Protein AF-A0A371ECJ2-F1 (afdb_monomer)

InterPro domains:
  IPR001810 F-box domain [PF00646] (45-81)
  IPR001810 F-box domain [PS50181] (42-90)
  IPR001810 F-box domain [SM00256] (48-87)
  IPR006566 FBD domain [PF08387] (378-424)
  IPR006566 FBD domain [PF08387] (501-527)
  IPR006566 FBD domain [SM00579] (385-457)
  IPR032675 Leucine-rich repeat domain superfamily [G3DSA:3.80.10.10] (96-378)
  IPR036047 F-box-like domain superfamily [SSF81383] (32-95)
  IPR050232 F-box/LRR-repeat protein 13/AtMIF1-like [PTHR31900] (40-450)
  IPR053781 F-box/LRR-repeat protein 13-like, F-box domain [cd22160] (45-80)
  IPR055411 F-box/LRR-repeat protein 15/At3g58940/PEG3-like, LRR domain [PF24758] (135-268)

pLDDT: mean 71.13, std 23.46, range [22.2, 98.25]

Organism: Mucuna pruriens (NCBI:txid157652)

Sequence (551 aa):
MPSRVFALCSFSSFLFPKSQMAKRYRSKDQEFASTKTESEQVDRISSLPDDIIFHILSFLPTIEAVTTSVLSIRWRLLWTSIFTFDFEDNWPCFPETSFSFVIHNILAQRRTCIKRLRISNYNKFFNLNLINTLISIAVTQNLEEMDLFCYYFLEATLPSTLFTCKTISVMKLSLSLTINLNHISSFHLPSLKVLHLYLLYLVDDESMMRLFSGCPVLEELFYEVVKSNNSTSFKICMPSLKKLHIKCHDKIVQIVTPSIEYLQVQETKVCDSLIGNLPNLVQAHVDIYFDQHEIEYVSKFFNGIRQTKFLWLSNYTTKVLADAGFEFPEFYNLVHLKLCLSTTDSYFLTQLLLAKCPRLEILDIDKVCEESERRWTQPTKPVPSCVISHLIVFKFREYSGSKDELKLIKYILKNAKVLKTVTIQMANWLKPKKASRDMSKLHALLSASKYCHLTNYQILSGLGPLNIQFKSHFTYSSFFTEGVTSLSTYLADDESLMRLEYGGSQHELELTKYIRNNAKVLKTVTIHMAKWLKTIQTVGDNRKDHCVVAI

Foldseek 3Di:
DPDPVVLVVVVVCVLDPDDDDDDDDDDDDDDDDDDDPDPPPPPVVVVDDLVVLLVVLLPDALVVQCSCLVVDVSSNLSSLAHQAHAEAPVDPSPPDDLPLSVVVSSVVSHDAAHQEYHYAAPPPSDDLVSVQVVLVRNLVRLHAEYHYHDEDDQEHEHDLSNQQRARHAYYAYAYLYEYEQVPNPAGAHANHAYYADHNYEYQDPVSVVRSLVNYQQHAEYHEAYDDYPDLDEEERAHQNYAEYADHDANYEYEYHHLNHQYEEYAQYHYDQDPLPANPNHAEYEDHYDDDLVCLVSVQSVQVSNLAYQEYEYAQRRLVRCVVSVHAGAANANHAEYEYEHQALAPCSPFVRPLLRDQQHAEYAYAYDPDDDPHADDDDPDDGRNCLQEHHAEYHAEQDALDPRVVVVVLVSLQRRANHAEYEYEHHQPHDPVRLVVSVVVVCVVVVPRPRYPHNDYYYHYNPDPPPPPVPVDDPPPDDPPPPPVVVVVVVPDPPPPPDDDDDDDPVVVVVVVVCVVCVVVVVVVVVVVVVVVVVVVVVVPDDDDDDDDDD

Secondary structure (DSSP, 8-state):
--SHHHHHHHHHHHS----------------------------TTTTS-HHHHHHHHTTS-HHHHHHGGGT-HHHHHHGGG-SEEEEES--TT-SSS-HHHHHHHHHHH--S--SEEEEEESSS-S-HHHHHHHHHHHHHTT--EEEEEE---SEE---TTGGG-SS--EEEEEESSEE--TT------TT--EEEEEEEEES-HHHHHHHHHT-TT--EEEEEES--S----EEEE-TT--EEEEEETT-EEEEE-TT--EEEEES-EE-TTS-S--TT--EEEEE----GGGHHHHHHHHHHTTT-SEEEE-HHHHHHHHHTT--PPP-TT--EEEEEESS--HHIIIIIIGGG-TT--EEEEEE-----S---PPP-SPPPHHHHHT--EEEEEEE---HHHHHHHHHHHHH-TT--EEEEEEPTTS-HHHHHHHHHHHHHHHHT--SS---EEEEE-S-S-------S-----SSTTTHHHHHHHHTS-TTGGG-------HHHHHHHHHHHHHHHHHHHHHHHHHHHHHHHHHTTSS---------

Nearest PDB structures (foldseek):
  4kxf-assembly8_P  TM=3.318E-01  e=3.690E-04  Mus musculus
  8s8f-assembly1_k  TM=5.242E-01  e=2.196E+00  Saccharomyces cerevisiae S288C
  4aca-assembly4_D  TM=4.920E-01  e=3.682E+00  Methanococcus maripaludis

Mean predicted aligned error: 16.15 Å

Solvent-accessible surface area (backbone atoms only — not comparable to full-atom values): 30550 Å² total; per-residue (Å²): 140,90,63,68,65,55,57,48,55,46,51,61,47,73,80,38,83,83,81,83,84,91,81,89,86,82,86,81,89,78,90,79,93,72,90,77,83,79,76,79,78,74,65,63,75,81,67,52,56,67,73,59,52,50,56,54,42,55,74,37,48,36,67,57,29,53,57,45,28,76,77,35,79,66,42,49,54,53,50,29,60,46,40,49,41,35,46,63,51,79,55,92,84,55,92,86,56,64,60,66,59,56,51,53,53,56,64,71,62,45,78,52,50,37,35,31,43,35,40,38,34,78,67,66,68,65,51,68,67,59,52,38,50,51,50,52,56,25,47,77,41,57,23,30,34,42,38,41,38,38,66,78,52,79,62,52,74,73,56,59,63,66,45,48,30,60,51,27,29,36,44,36,42,36,31,62,26,36,42,61,50,80,88,52,89,68,44,38,21,68,45,22,30,35,42,34,39,34,48,35,25,53,83,53,70,65,52,52,56,45,49,57,70,16,31,72,51,27,30,34,41,38,41,32,34,75,52,58,94,58,79,62,64,50,73,50,75,40,67,51,22,28,34,42,36,42,29,33,45,83,32,39,35,33,61,48,37,62,49,23,30,34,43,34,41,32,54,34,45,66,46,79,90,50,50,73,58,36,81,51,26,39,35,40,38,43,31,44,74,79,58,85,90,40,50,66,55,52,44,49,49,50,55,19,55,29,64,18,33,30,43,34,37,30,40,65,29,46,50,51,41,50,76,65,66,50,78,60,61,66,19,71,50,22,33,33,43,35,39,28,31,49,55,56,45,34,59,47,49,42,68,36,46,40,51,26,23,56,46,24,26,33,45,38,38,39,46,45,96,53,95,61,92,61,64,53,55,83,75,91,64,84,76,30,63,6,46,36,72,36,22,32,36,42,36,38,33,45,46,80,77,47,75,43,59,53,49,51,53,48,51,48,49,63,50,15,46,55,23,30,38,42,38,42,30,35,28,71,84,54,55,68,72,56,46,53,54,47,47,54,53,48,50,54,53,61,73,65,44,86,46,26,67,62,77,46,75,47,77,42,61,47,80,54,81,86,73,72,67,73,68,90,73,73,85,85,78,91,64,71,85,69,47,58,74,47,50,67,64,61,72,73,54,95,76,64,86,82,70,82,90,75,94,72,60,78,66,58,56,48,49,52,48,50,48,66,73,37,44,67,56,53,52,47,49,53,50,46,51,52,47,49,56,46,47,62,56,53,63,72,73,61,75,96,76,87,82,89,79,81,136

Radius of gyration: 29.63 Å; Cα contacts (8 Å, |Δi|>4): 904; chains: 1; bounding box: 80×66×74 Å

Structure (mmCIF, N/CA/C/O backbone):
data_AF-A0A371ECJ2-F1
#
_entry.id   AF-A0A371ECJ2-F1
#
loop_
_atom_site.group_PDB
_atom_site.id
_atom_site.type_symbol
_atom_site.label_atom_id
_atom_site.label_alt_id
_atom_site.label_comp_id
_atom_site.label_asym_id
_atom_site.label_entity_id
_atom_site.label_seq_id
_atom_site.pdbx_PDB_ins_code
_atom_site.Cartn_x
_atom_site.Cartn_y
_atom_site.Cartn_z
_atom_site.occupancy
_atom_site.B_iso_or_equiv
_atom_site.auth_seq_id
_atom_site.auth_comp_id
_atom_site.auth_asym_id
_atom_site.auth_atom_id
_atom_site.pdbx_PDB_model_num
ATOM 1 N N . MET A 1 1 ? -28.744 39.584 5.437 1.00 26.45 1 MET A N 1
ATOM 2 C CA . MET A 1 1 ? -28.563 38.323 6.198 1.00 26.45 1 MET A CA 1
ATOM 3 C C . MET A 1 1 ? -29.312 38.385 7.526 1.00 26.45 1 MET A C 1
ATOM 5 O O . MET A 1 1 ? -28.981 39.236 8.340 1.00 26.45 1 MET A O 1
ATOM 9 N N . PRO A 1 2 ? -30.326 37.525 7.719 1.00 25.27 2 PRO A N 1
ATOM 10 C CA . PRO A 1 2 ? -30.375 36.661 8.907 1.00 25.27 2 PRO A CA 1
ATOM 11 C C . PRO A 1 2 ? -30.926 35.261 8.549 1.00 25.27 2 PRO A C 1
ATOM 13 O O . PRO A 1 2 ? -32.122 35.108 8.346 1.00 25.27 2 PRO A O 1
ATOM 16 N N . SER A 1 3 ? -30.084 34.223 8.448 1.00 31.98 3 SER A N 1
ATOM 17 C CA . SER A 1 3 ? -30.595 32.839 8.272 1.00 31.98 3 SER A CA 1
ATOM 18 C C . SER A 1 3 ? -29.645 31.702 8.672 1.00 31.98 3 SER A C 1
ATOM 20 O O . SER A 1 3 ? -30.121 30.613 8.965 1.00 31.98 3 SER A O 1
ATOM 22 N N . ARG A 1 4 ? -28.327 31.921 8.805 1.00 32.38 4 ARG A N 1
ATOM 23 C CA . ARG A 1 4 ? -27.417 30.905 9.390 1.00 32.38 4 ARG A CA 1
ATOM 24 C C . ARG A 1 4 ? -27.298 31.000 10.911 1.00 32.38 4 ARG A C 1
ATOM 26 O O . ARG A 1 4 ? -27.260 29.980 11.585 1.00 32.38 4 ARG A O 1
ATOM 33 N N . VAL A 1 5 ? -27.357 32.214 11.458 1.00 30.80 5 VAL A N 1
ATOM 34 C CA . VAL A 1 5 ? -27.398 32.447 12.912 1.00 30.80 5 VAL A CA 1
ATOM 35 C C . VAL A 1 5 ? -28.689 31.896 13.529 1.00 30.80 5 VAL A C 1
ATOM 37 O O . VAL A 1 5 ? -28.653 31.371 14.630 1.00 30.80 5 VAL A O 1
ATOM 40 N N . PHE A 1 6 ? -29.816 31.916 12.806 1.00 30.81 6 PHE A N 1
ATOM 41 C CA . PHE A 1 6 ? -31.084 31.377 13.313 1.00 30.81 6 PHE A CA 1
ATOM 42 C C . PHE A 1 6 ? -31.065 29.855 13.471 1.00 30.81 6 PHE A C 1
ATOM 44 O O . PHE A 1 6 ? -31.451 29.383 14.533 1.00 30.81 6 PHE A O 1
ATOM 51 N N . ALA A 1 7 ? -30.545 29.109 12.485 1.00 35.12 7 ALA A N 1
ATOM 52 C CA . ALA A 1 7 ? -30.363 27.658 12.594 1.00 35.12 7 ALA A CA 1
ATOM 53 C C . ALA A 1 7 ? -29.443 27.286 13.778 1.00 35.12 7 ALA A C 1
ATOM 55 O O . ALA A 1 7 ? -29.722 26.332 14.505 1.00 35.12 7 ALA A O 1
ATOM 56 N N . LEU A 1 8 ? -28.406 28.097 14.023 1.00 35.75 8 LEU A N 1
ATOM 57 C CA . LEU A 1 8 ? -27.457 27.961 15.136 1.00 35.75 8 LEU A CA 1
ATOM 58 C C . LEU A 1 8 ? -28.064 28.331 16.503 1.00 35.75 8 LEU A C 1
ATOM 60 O O . LEU A 1 8 ? -27.818 27.629 17.479 1.00 35.75 8 LEU A O 1
ATOM 64 N N . CYS A 1 9 ? -28.901 29.371 16.584 1.00 32.25 9 CYS A N 1
ATOM 65 C CA . CYS A 1 9 ? -29.654 29.724 17.794 1.00 32.25 9 CYS A CA 1
ATOM 66 C C . CYS A 1 9 ? -30.754 28.705 18.116 1.00 32.25 9 CYS A C 1
ATOM 68 O O . CYS A 1 9 ? -31.082 28.507 19.285 1.00 32.25 9 CYS A O 1
ATOM 70 N N . SER A 1 10 ? -31.323 28.040 17.105 1.00 37.38 10 SER A N 1
ATOM 71 C CA . SER A 1 10 ? -32.161 26.861 17.322 1.00 37.38 10 SER A CA 1
ATOM 72 C C . SER A 1 10 ? -31.328 25.664 17.780 1.00 37.38 10 SER A C 1
ATOM 74 O O . SER A 1 10 ? -31.724 24.979 18.711 1.00 37.38 10 SER A O 1
ATOM 76 N N . PHE A 1 11 ? -30.134 25.438 17.231 1.00 39.16 11 PHE A N 1
ATOM 77 C CA . PHE A 1 11 ? -29.265 24.337 17.660 1.00 39.16 11 PHE A CA 1
ATOM 78 C C . PHE A 1 11 ? -28.818 24.482 19.127 1.00 39.16 11 PHE A C 1
ATOM 80 O O . PHE A 1 11 ? -28.891 23.526 19.902 1.00 39.16 11 PHE A O 1
ATOM 87 N N . SER A 1 12 ? -28.464 25.703 19.546 1.00 36.28 12 SER A N 1
ATOM 88 C CA . SER A 1 12 ? -28.144 26.034 20.940 1.00 36.28 12 SER A CA 1
ATOM 89 C C . SER A 1 12 ? -29.361 26.154 21.861 1.00 36.28 12 SER A C 1
ATOM 91 O O . SER A 1 12 ? -29.184 26.200 23.069 1.00 36.28 12 SER A O 1
ATOM 93 N N . SER A 1 13 ? -30.595 26.173 21.351 1.00 39.56 13 SER A N 1
ATOM 94 C CA . SER A 1 13 ? -31.807 26.083 22.182 1.00 39.56 13 SER A CA 1
ATOM 95 C C . SER A 1 13 ? -32.395 24.668 22.237 1.00 39.56 13 SER A C 1
ATOM 97 O O . SER A 1 13 ? -33.046 24.316 23.217 1.00 39.56 13 SER A O 1
ATOM 99 N N . PHE A 1 14 ? -32.117 23.824 21.238 1.00 41.75 14 PHE A N 1
ATOM 100 C CA . PHE A 1 14 ? -32.561 22.427 21.180 1.00 41.75 14 PHE A CA 1
ATOM 101 C C . PHE A 1 14 ? -31.650 21.467 21.958 1.00 41.75 14 PHE A C 1
ATOM 103 O O . PHE A 1 14 ? -32.151 20.498 22.527 1.00 41.75 14 PHE A O 1
ATOM 110 N N . LEU A 1 15 ? -30.343 21.742 22.043 1.00 34.72 15 LEU A N 1
ATOM 111 C CA . LEU A 1 15 ? -29.417 21.012 22.925 1.00 34.72 15 LEU A CA 1
ATOM 112 C C . LEU A 1 15 ? -29.433 21.525 24.379 1.00 34.72 15 LEU A C 1
ATOM 114 O O . LEU A 1 15 ? -28.901 20.854 25.260 1.00 34.72 15 LEU A O 1
ATOM 118 N N . PHE A 1 16 ? -30.035 22.691 24.645 1.00 43.09 16 PHE A N 1
ATOM 119 C CA . PHE A 1 16 ? -29.951 23.374 25.939 1.00 43.09 16 PHE A CA 1
ATOM 120 C C . PHE A 1 16 ? -31.335 23.879 26.399 1.00 43.09 16 PHE A C 1
ATOM 122 O O . PHE A 1 16 ? -31.785 24.944 25.963 1.00 43.09 16 PHE A O 1
ATOM 129 N N . PRO A 1 17 ? -32.023 23.185 27.326 1.00 30.48 17 PRO A N 1
ATOM 130 C CA . PRO A 1 17 ? -33.192 23.746 27.992 1.00 30.48 17 PRO A CA 1
ATOM 131 C C . PRO A 1 17 ? -32.737 24.883 28.919 1.00 30.48 17 PRO A C 1
ATOM 133 O O . PRO A 1 17 ? -32.027 24.648 29.896 1.00 30.48 17 PRO A O 1
ATOM 136 N N . LYS A 1 18 ? -33.138 26.130 28.642 1.00 31.64 18 LYS A N 1
ATOM 137 C CA . LYS A 1 18 ? -32.904 27.251 29.566 1.00 31.64 18 LYS A CA 1
ATOM 138 C C . LYS A 1 18 ? -33.755 27.071 30.826 1.00 31.64 18 LYS A C 1
ATOM 140 O O . LYS A 1 18 ? -34.947 27.372 30.820 1.00 31.64 18 LYS A O 1
ATOM 145 N N . SER A 1 19 ? -33.147 26.634 31.926 1.00 31.23 19 SER A N 1
ATOM 146 C CA . SER A 1 19 ? -33.721 26.821 33.257 1.00 31.23 19 SER A CA 1
ATOM 147 C C . SER A 1 19 ? -33.559 28.287 33.679 1.00 31.23 19 SER A C 1
ATOM 149 O O . SER A 1 19 ? -32.439 28.764 33.824 1.00 31.23 19 SER A O 1
ATOM 151 N N . GLN A 1 20 ? -34.696 28.950 33.911 1.00 30.36 20 GLN A N 1
ATOM 152 C CA . GLN A 1 20 ? -34.876 30.270 34.538 1.00 30.36 20 GLN A CA 1
ATOM 153 C C . GLN A 1 20 ? -34.431 31.513 33.741 1.00 30.36 20 GLN A C 1
ATOM 155 O O . GLN A 1 20 ? -33.288 31.941 33.790 1.00 30.36 20 GLN A O 1
ATOM 160 N N . MET A 1 21 ? -35.398 32.192 33.113 1.00 24.97 21 MET A N 1
ATOM 161 C CA . MET A 1 21 ? -35.829 33.537 33.538 1.00 24.97 21 MET A CA 1
ATOM 162 C C . MET A 1 21 ? -37.038 33.996 32.713 1.00 24.97 21 MET A C 1
ATOM 164 O O . MET A 1 21 ? -37.039 33.986 31.485 1.00 24.97 21 MET A O 1
ATOM 168 N N . ALA A 1 22 ? -38.087 34.401 33.423 1.00 27.06 22 ALA A N 1
ATOM 169 C CA . ALA A 1 22 ? -39.300 34.983 32.876 1.00 27.06 22 ALA A CA 1
ATOM 170 C C . ALA A 1 22 ? -39.121 36.482 32.579 1.00 27.06 22 ALA A C 1
ATOM 172 O O . ALA A 1 22 ? -38.602 37.198 33.430 1.00 27.06 22 ALA A O 1
ATOM 173 N N . LYS A 1 23 ? -39.673 36.957 31.449 1.00 26.39 23 LYS A N 1
ATOM 174 C CA . LYS A 1 23 ? -40.662 38.062 31.328 1.00 26.39 23 LYS A CA 1
ATOM 175 C C . LYS A 1 23 ? -40.555 38.828 29.996 1.00 26.39 23 LYS A C 1
ATOM 177 O O . LYS A 1 23 ? -39.528 39.410 29.691 1.00 26.39 23 LYS A O 1
ATOM 182 N N . ARG A 1 24 ? -41.733 38.947 29.358 1.00 25.12 24 ARG A N 1
ATOM 183 C CA . ARG A 1 24 ? -42.266 40.060 28.537 1.00 25.12 24 ARG A CA 1
ATOM 184 C C . ARG A 1 24 ? -41.517 40.452 27.251 1.00 25.12 24 ARG A C 1
ATOM 186 O O . ARG A 1 24 ? -40.483 41.092 27.322 1.00 25.12 24 ARG A O 1
ATOM 193 N N . TYR A 1 25 ? -42.198 40.336 26.106 1.00 25.00 25 TYR A N 1
ATOM 194 C CA . TYR A 1 25 ? -42.864 41.497 25.489 1.00 25.00 25 TYR A CA 1
ATOM 195 C C . TYR A 1 25 ? -43.962 41.075 24.494 1.00 25.00 25 TYR A C 1
ATOM 197 O O . TYR A 1 25 ? -43.918 39.995 23.915 1.00 25.00 25 TYR A O 1
ATOM 205 N N . ARG A 1 26 ? -44.992 41.924 24.419 1.00 25.14 26 ARG A N 1
ATOM 206 C CA . ARG A 1 26 ? -46.300 41.761 23.763 1.00 25.14 26 ARG A CA 1
ATOM 207 C C . ARG A 1 26 ? -46.254 41.854 22.232 1.00 25.14 26 ARG A C 1
ATOM 209 O O . ARG A 1 26 ? -45.381 42.500 21.667 1.00 25.14 26 ARG A O 1
ATOM 216 N N . SER A 1 27 ? -47.308 41.279 21.649 1.00 29.28 27 SER A N 1
ATOM 217 C CA . SER A 1 27 ? -47.815 41.349 20.274 1.00 29.28 27 SER A CA 1
ATOM 218 C C . SER A 1 27 ? -47.595 42.656 19.509 1.00 29.28 27 SER A C 1
ATOM 220 O O . SER A 1 27 ? -47.798 43.739 20.062 1.00 29.28 27 SER A O 1
ATOM 222 N N . LYS A 1 28 ? -47.433 42.520 18.190 1.00 25.95 28 LYS A N 1
ATOM 223 C CA . LYS A 1 28 ? -48.189 43.298 17.200 1.00 25.95 28 LYS A CA 1
ATOM 224 C C . LYS A 1 28 ? -48.333 42.474 15.920 1.00 25.95 28 LYS A C 1
ATOM 226 O O . LYS A 1 28 ? -47.367 42.305 15.183 1.00 25.95 28 LYS A O 1
ATOM 231 N N . ASP A 1 29 ? -49.543 41.973 15.703 1.00 29.44 29 ASP A N 1
ATOM 232 C CA . ASP A 1 29 ? -50.035 41.587 14.387 1.00 29.44 29 ASP A CA 1
ATOM 233 C C . ASP A 1 29 ? -50.223 42.844 13.535 1.00 29.44 29 ASP A C 1
ATOM 235 O O . ASP A 1 29 ? -50.730 43.859 14.023 1.00 29.44 29 ASP A O 1
ATOM 239 N N . GLN A 1 30 ? -49.850 42.763 12.260 1.00 28.77 30 GLN A N 1
ATOM 240 C CA . GLN A 1 30 ? -50.521 43.510 11.203 1.00 28.77 30 GLN A CA 1
ATOM 241 C C . GLN A 1 30 ? -50.396 42.757 9.876 1.00 28.77 30 GLN A C 1
ATOM 243 O O . GLN A 1 30 ? -49.307 42.379 9.444 1.00 28.77 30 GLN A O 1
ATOM 248 N N . GLU A 1 31 ? -51.567 42.510 9.296 1.00 32.69 31 GLU A N 1
ATOM 249 C CA . GLU A 1 31 ? -51.850 41.800 8.055 1.00 32.69 31 GLU A CA 1
ATOM 250 C C . GLU A 1 31 ? -51.124 42.388 6.842 1.00 32.69 31 GLU A C 1
ATOM 252 O O . GLU A 1 31 ? -51.122 43.598 6.638 1.00 32.69 31 GLU A O 1
ATOM 257 N N . PHE A 1 32 ? -50.642 41.510 5.961 1.00 29.25 32 PHE A N 1
ATOM 258 C CA . PHE A 1 32 ? -50.644 41.762 4.521 1.00 29.25 32 PHE A CA 1
ATOM 259 C C . PHE A 1 32 ? -50.951 40.451 3.794 1.00 29.25 32 PHE A C 1
ATOM 261 O O . PHE A 1 32 ? -50.106 39.565 3.660 1.00 29.25 32 PHE A O 1
ATOM 268 N N . ALA A 1 33 ? -52.197 40.330 3.340 1.00 37.94 33 ALA A N 1
ATOM 269 C CA . ALA A 1 33 ? -52.610 39.311 2.395 1.00 37.94 33 ALA A CA 1
ATOM 270 C C . ALA A 1 33 ? -51.937 39.580 1.040 1.00 37.94 33 ALA A C 1
ATOM 272 O O . ALA A 1 33 ? -52.127 40.633 0.435 1.00 37.94 33 ALA A O 1
ATOM 273 N N . SER A 1 34 ? -51.165 38.614 0.546 1.00 32.09 34 SER A N 1
ATOM 274 C CA . SER A 1 34 ? -50.873 38.500 -0.881 1.00 32.09 34 SER A CA 1
ATOM 275 C C . SER A 1 34 ? -50.930 37.027 -1.275 1.00 32.09 34 SER A C 1
ATOM 277 O O . SER A 1 34 ? -50.297 36.158 -0.679 1.00 32.09 34 SER A O 1
ATOM 279 N N . THR A 1 35 ? -51.800 36.767 -2.240 1.00 36.28 35 THR A N 1
ATOM 280 C CA . THR A 1 35 ? -52.134 35.490 -2.867 1.00 36.28 35 THR A CA 1
ATOM 281 C C . THR A 1 35 ? -50.889 34.698 -3.274 1.00 36.28 35 THR A C 1
ATOM 283 O O . THR A 1 35 ? -50.184 35.081 -4.208 1.00 36.28 35 THR A O 1
ATOM 286 N N . LYS A 1 36 ? -50.639 33.571 -2.596 1.00 36.44 36 LYS A N 1
ATOM 287 C CA . LYS A 1 36 ? -49.708 32.527 -3.042 1.00 36.44 36 LYS A CA 1
ATOM 288 C C . LYS A 1 36 ? -50.440 31.585 -3.994 1.00 36.44 36 LYS A C 1
ATOM 290 O O . LYS A 1 36 ? -51.348 30.874 -3.584 1.00 36.44 36 LYS A O 1
ATOM 295 N N . THR A 1 37 ? -50.010 31.544 -5.246 1.00 36.78 37 THR A N 1
ATOM 296 C CA . THR A 1 37 ? -50.157 30.360 -6.092 1.00 36.78 37 THR A CA 1
ATOM 297 C C . THR A 1 37 ? -49.202 29.289 -5.559 1.00 36.78 37 THR A C 1
ATOM 299 O O . THR A 1 37 ? -47.983 29.414 -5.671 1.00 36.78 37 THR A O 1
ATOM 302 N N . GLU A 1 38 ? -49.752 28.269 -4.903 1.00 41.00 38 GLU A N 1
ATOM 303 C CA . GLU A 1 38 ? -49.016 27.093 -4.437 1.00 41.00 38 GLU A CA 1
ATOM 304 C C . GLU A 1 38 ? -48.618 26.221 -5.632 1.00 41.00 38 GLU A C 1
ATOM 306 O O . GLU A 1 38 ? -49.409 25.445 -6.158 1.00 41.00 38 GLU A O 1
ATOM 311 N N . SER A 1 39 ? -47.360 26.317 -6.059 1.00 42.91 39 SER A N 1
ATOM 312 C CA . SER A 1 39 ? -46.668 25.124 -6.536 1.00 42.91 39 SER A CA 1
ATOM 313 C C . SER A 1 39 ? -46.196 24.386 -5.286 1.00 42.91 39 SER A C 1
ATOM 315 O O . SER A 1 39 ? -45.200 24.796 -4.681 1.00 42.91 39 SER A O 1
ATOM 317 N N . GLU A 1 40 ? -46.925 23.361 -4.849 1.00 49.50 40 GLU A N 1
ATOM 318 C CA . GLU A 1 40 ? -46.471 22.470 -3.780 1.00 49.50 40 GLU A CA 1
ATOM 319 C C . GLU A 1 40 ? -45.100 21.895 -4.174 1.00 49.50 40 GLU A C 1
ATOM 321 O O . GLU A 1 40 ? -44.984 20.998 -5.010 1.00 49.50 40 GLU A O 1
ATOM 326 N N . GLN A 1 41 ? -44.022 22.444 -3.607 1.00 56.53 41 GLN A N 1
ATOM 327 C CA . GLN A 1 41 ? -42.731 21.770 -3.604 1.00 56.53 41 GLN A CA 1
ATOM 328 C C . GLN A 1 41 ? -42.910 20.522 -2.745 1.00 56.53 41 GLN A C 1
ATOM 330 O O . GLN A 1 41 ? -42.857 20.593 -1.521 1.00 56.53 41 GLN A O 1
ATOM 335 N N . VAL A 1 42 ? -43.180 19.392 -3.397 1.00 57.41 42 VAL A N 1
ATOM 336 C CA . VAL A 1 42 ? -43.310 18.095 -2.734 1.00 57.41 42 VAL A CA 1
ATOM 337 C C . VAL A 1 42 ? -42.028 17.836 -1.944 1.00 57.41 42 VAL A C 1
ATOM 339 O O . VAL A 1 42 ? -40.947 17.706 -2.525 1.00 57.41 42 VAL A O 1
ATOM 342 N N . ASP A 1 43 ? -42.143 17.767 -0.618 1.00 66.50 43 ASP A N 1
ATOM 343 C CA . ASP A 1 43 ? -41.034 17.426 0.268 1.00 66.50 43 ASP A CA 1
ATOM 344 C C . ASP A 1 43 ? -40.722 15.930 0.150 1.00 66.50 43 ASP A C 1
ATOM 346 O O . ASP A 1 43 ? -41.212 15.073 0.891 1.00 66.50 43 ASP A O 1
ATOM 350 N N . ARG A 1 44 ? -39.891 15.611 -0.842 1.00 72.81 44 ARG A N 1
ATOM 351 C CA . ARG A 1 44 ? -39.479 14.238 -1.134 1.00 72.81 44 ARG A CA 1
ATOM 352 C C . ARG A 1 44 ? -38.561 13.670 -0.051 1.00 72.81 44 ARG A C 1
ATOM 354 O O . ARG A 1 44 ? -38.530 12.454 0.109 1.00 72.81 44 ARG A O 1
ATOM 361 N N . ILE A 1 45 ? -37.847 14.512 0.700 1.00 68.06 45 ILE A N 1
ATOM 362 C CA . ILE A 1 45 ? -36.889 14.074 1.726 1.00 68.06 45 ILE A CA 1
ATOM 363 C C . ILE A 1 45 ? -37.637 13.590 2.971 1.00 68.06 45 ILE A C 1
ATOM 365 O O . ILE A 1 45 ? -37.331 12.515 3.488 1.00 68.06 45 ILE A O 1
ATOM 369 N N . SER A 1 46 ? -38.674 14.309 3.404 1.00 68.94 46 SER A N 1
ATOM 370 C CA . SER A 1 46 ? -39.526 13.864 4.517 1.00 68.94 46 SER A CA 1
ATOM 371 C C . SER A 1 46 ? -40.364 12.626 4.184 1.00 68.94 46 SER A C 1
ATOM 373 O O . SER A 1 46 ? -40.781 11.916 5.099 1.00 68.94 46 SER A O 1
ATOM 375 N N . SER A 1 47 ? -40.581 12.336 2.895 1.00 73.56 47 SER A N 1
ATOM 376 C CA . SER A 1 47 ? -41.315 11.148 2.430 1.00 73.56 47 SER A CA 1
ATOM 377 C C . SER A 1 47 ? -40.495 9.848 2.420 1.00 73.56 47 SER A C 1
ATOM 379 O O . SER A 1 47 ? -41.061 8.773 2.230 1.00 73.56 47 SER A O 1
ATOM 381 N N . LEU A 1 48 ? -39.174 9.916 2.629 1.00 79.38 48 LEU A N 1
ATOM 382 C CA . LEU A 1 48 ? -38.310 8.731 2.619 1.00 79.38 48 LEU A CA 1
ATOM 383 C C . LEU A 1 48 ? -38.625 7.786 3.795 1.00 79.38 48 LEU A C 1
ATOM 385 O O . LEU A 1 48 ? -38.980 8.269 4.873 1.00 79.38 48 LEU A O 1
ATOM 389 N N . PRO A 1 49 ? -38.470 6.457 3.640 1.00 84.06 49 PRO A N 1
ATOM 390 C CA . PRO A 1 49 ? -38.519 5.506 4.754 1.00 84.06 49 PRO A CA 1
ATOM 391 C C . PRO A 1 49 ? -37.392 5.737 5.770 1.00 84.06 49 PRO A C 1
ATOM 393 O O . PRO A 1 49 ? -36.315 6.208 5.402 1.00 84.06 49 PRO A O 1
ATOM 396 N N . ASP A 1 50 ? -37.621 5.365 7.035 1.00 82.81 50 ASP A N 1
ATOM 397 C CA . ASP A 1 50 ? -36.634 5.543 8.115 1.00 82.81 50 ASP A CA 1
ATOM 398 C C . ASP A 1 50 ? -35.304 4.848 7.795 1.00 82.81 50 ASP A C 1
ATOM 400 O O . ASP A 1 50 ? -34.253 5.452 7.978 1.00 82.81 50 ASP A O 1
ATOM 404 N N . ASP A 1 51 ? -35.341 3.644 7.219 1.00 80.31 51 ASP A N 1
ATOM 405 C CA . ASP A 1 51 ? -34.145 2.876 6.834 1.00 80.31 51 ASP A CA 1
ATOM 406 C C . ASP A 1 51 ? -33.236 3.631 5.857 1.00 80.31 51 ASP A C 1
ATOM 408 O O . ASP A 1 51 ? -32.009 3.605 5.977 1.00 80.31 51 ASP A O 1
ATOM 412 N N . ILE A 1 52 ? -33.833 4.360 4.911 1.00 79.00 52 ILE A N 1
ATOM 413 C CA . ILE A 1 52 ? -33.086 5.170 3.944 1.00 79.00 52 ILE A CA 1
ATOM 414 C C . ILE A 1 52 ? -32.499 6.400 4.630 1.00 79.00 52 ILE A C 1
ATOM 416 O O . ILE A 1 52 ? -31.349 6.754 4.379 1.00 79.00 52 ILE A O 1
ATOM 420 N N . ILE A 1 53 ? -33.256 7.031 5.529 1.00 77.44 53 ILE A N 1
ATOM 421 C CA . ILE A 1 53 ? -32.765 8.170 6.306 1.00 77.44 53 ILE A CA 1
ATOM 422 C C . ILE A 1 53 ? -31.608 7.732 7.215 1.00 77.44 53 ILE A C 1
ATOM 424 O O . ILE A 1 53 ? -30.587 8.412 7.244 1.00 77.44 53 ILE A O 1
ATOM 428 N N . PHE A 1 54 ? -31.698 6.579 7.885 1.00 79.12 54 PHE A N 1
ATOM 429 C CA . PHE A 1 54 ? -30.595 6.017 8.673 1.00 79.12 54 PHE A CA 1
ATOM 430 C C . PHE A 1 54 ? -29.353 5.785 7.824 1.00 79.12 54 PHE A C 1
ATOM 432 O O . PHE A 1 54 ? -28.252 6.149 8.237 1.00 79.12 54 PHE A O 1
ATOM 439 N N . HIS A 1 55 ? -29.527 5.216 6.630 1.00 76.31 55 HIS A N 1
ATOM 440 C CA . HIS A 1 55 ? -28.423 4.996 5.710 1.00 76.31 55 HIS A CA 1
ATOM 441 C C . HIS A 1 55 ? -27.762 6.320 5.310 1.00 76.31 55 HIS A C 1
ATOM 443 O O . HIS A 1 55 ? -26.545 6.437 5.416 1.00 76.31 55 HIS A O 1
ATOM 449 N N . ILE A 1 56 ? -28.546 7.345 4.959 1.00 80.06 56 ILE A N 1
ATOM 450 C CA . ILE A 1 56 ? -28.034 8.687 4.644 1.00 80.06 56 ILE A CA 1
ATOM 451 C C . ILE A 1 56 ? -27.273 9.274 5.839 1.00 80.06 56 ILE A C 1
ATOM 453 O O . ILE A 1 56 ? -26.120 9.673 5.689 1.00 80.06 56 ILE A O 1
ATOM 457 N N . LEU A 1 57 ? -27.883 9.285 7.029 1.00 80.88 57 LEU A N 1
ATOM 458 C CA . LEU A 1 57 ? -27.272 9.827 8.246 1.00 80.88 57 LEU A CA 1
ATOM 459 C C . LEU A 1 57 ? -25.980 9.089 8.625 1.00 80.88 57 LEU A C 1
ATOM 461 O O . LEU A 1 57 ? -25.076 9.711 9.172 1.00 80.88 57 LEU A O 1
ATOM 465 N N . SER A 1 58 ? -25.861 7.796 8.306 1.00 76.12 58 SER A N 1
ATOM 466 C CA . SER A 1 58 ? -24.661 6.996 8.592 1.00 76.12 58 SER A CA 1
ATOM 467 C C . SER A 1 58 ? -23.423 7.396 7.780 1.00 76.12 58 SER A C 1
ATOM 469 O O . SER A 1 58 ? -22.313 7.011 8.151 1.00 76.12 58 SER A O 1
ATOM 471 N N . PHE A 1 59 ? -23.603 8.162 6.698 1.00 78.56 59 PHE A N 1
ATOM 472 C CA . PHE A 1 59 ? -22.511 8.727 5.901 1.00 78.56 59 PHE A CA 1
ATOM 473 C C . PHE A 1 59 ? -22.143 10.156 6.297 1.00 78.56 59 PHE A C 1
ATOM 475 O O . PHE A 1 59 ? -21.144 10.675 5.801 1.00 78.56 59 PHE A O 1
ATOM 482 N N . LEU A 1 60 ? -22.944 10.803 7.145 1.00 82.19 60 LEU A N 1
ATOM 483 C CA . LEU A 1 60 ? -22.686 12.169 7.576 1.00 82.19 60 LEU A CA 1
ATOM 484 C C . LEU A 1 60 ? -21.783 12.178 8.816 1.00 82.19 60 LEU A C 1
ATOM 486 O O . LEU A 1 60 ? -21.924 11.310 9.685 1.00 82.19 60 LEU A O 1
ATOM 490 N N . PRO A 1 61 ? -20.921 13.199 8.969 1.00 83.88 61 PRO A N 1
ATOM 491 C CA . PRO A 1 61 ? -20.326 13.518 10.258 1.00 83.88 61 PRO A CA 1
ATOM 492 C C . PRO A 1 61 ? -21.403 13.603 11.345 1.00 83.88 61 PRO A C 1
ATOM 494 O O . PRO A 1 61 ? -22.500 14.114 11.107 1.00 83.88 61 PRO A O 1
ATOM 497 N N . THR A 1 62 ? -21.108 13.149 12.565 1.00 86.00 62 THR A N 1
ATOM 498 C CA . THR A 1 62 ? -22.117 13.067 13.641 1.00 86.00 62 THR A CA 1
ATOM 499 C C . THR A 1 62 ? -22.768 14.418 13.899 1.00 86.00 62 T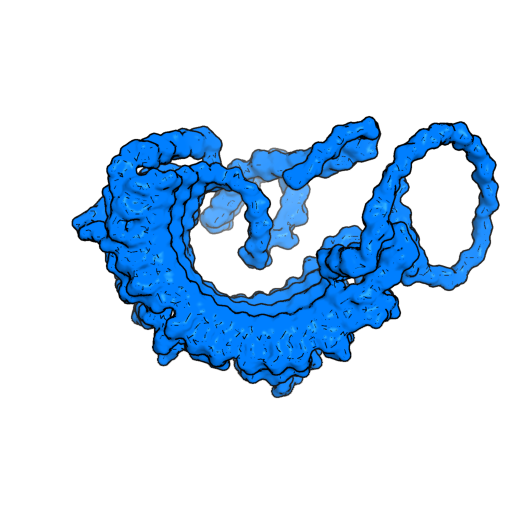HR A C 1
ATOM 501 O O . THR A 1 62 ? -23.973 14.500 14.115 1.00 86.00 62 THR A O 1
ATOM 504 N N . ILE A 1 63 ? -21.981 15.496 13.868 1.00 82.06 63 ILE A N 1
ATOM 505 C CA . ILE A 1 63 ? -22.494 16.851 14.077 1.00 82.06 63 ILE A CA 1
ATOM 506 C C . ILE A 1 63 ? -23.500 17.218 12.986 1.00 82.06 63 ILE A C 1
ATOM 508 O O . ILE A 1 63 ? -24.576 17.718 13.307 1.00 82.06 63 ILE A O 1
ATOM 512 N N . GLU A 1 64 ? -23.212 16.902 11.723 1.00 82.31 64 GLU A N 1
ATOM 513 C CA . GLU A 1 64 ? -24.155 17.103 10.622 1.00 82.31 64 GLU A CA 1
ATOM 514 C C . GLU A 1 64 ? -25.423 16.272 10.824 1.00 82.31 64 GLU A C 1
ATOM 516 O O . GLU A 1 64 ? -26.530 16.815 10.780 1.00 82.31 64 GLU A O 1
ATOM 521 N N . ALA A 1 65 ? -25.277 14.985 11.151 1.00 83.19 65 ALA A N 1
ATOM 522 C CA . ALA A 1 65 ? -26.407 14.108 11.436 1.00 83.19 65 ALA A CA 1
ATOM 523 C C . ALA A 1 65 ? -27.296 14.672 12.559 1.00 83.19 65 ALA A C 1
ATOM 525 O O . ALA A 1 65 ? -28.516 14.713 12.414 1.00 83.19 65 ALA A O 1
ATOM 526 N N . VAL A 1 66 ? -26.711 15.199 13.638 1.00 82.31 66 VAL A N 1
ATOM 527 C CA . VAL A 1 66 ? -27.463 15.853 14.721 1.00 82.31 66 VAL A CA 1
ATOM 528 C C . VAL A 1 66 ? -28.105 17.156 14.235 1.00 82.31 66 VAL A C 1
ATOM 530 O O . VAL A 1 66 ? -29.248 17.427 14.597 1.00 82.31 66 VAL A O 1
ATOM 533 N N . THR A 1 67 ? -27.451 17.963 13.390 1.00 79.56 67 THR A N 1
ATOM 534 C CA . THR A 1 67 ? -28.048 19.201 12.830 1.00 79.56 67 THR A CA 1
ATOM 535 C C . THR A 1 67 ? -29.284 18.959 11.977 1.00 79.56 67 THR A C 1
ATOM 537 O O . THR A 1 67 ? -30.189 19.798 11.977 1.00 79.56 67 THR A O 1
ATOM 540 N N . THR A 1 68 ? -29.411 17.781 11.363 1.00 80.44 68 THR A N 1
ATOM 541 C CA . THR A 1 68 ? -30.652 17.398 10.673 1.00 80.44 68 THR A CA 1
ATOM 542 C C . THR A 1 68 ? -31.868 17.316 11.607 1.00 80.44 68 THR A C 1
ATOM 544 O O . THR A 1 68 ? -33.003 17.388 11.140 1.00 80.44 68 THR A O 1
ATOM 547 N N . SER A 1 69 ? -31.672 17.263 12.931 1.00 79.00 69 SER A N 1
ATOM 548 C CA . SER A 1 69 ? -32.765 17.297 13.916 1.00 79.00 69 SER A CA 1
ATOM 549 C C . SER A 1 69 ? -33.638 18.554 13.841 1.00 79.00 69 SER A C 1
ATOM 551 O O . SER A 1 69 ? -34.787 18.521 14.281 1.00 79.00 69 SER A O 1
ATOM 553 N N . VAL A 1 70 ? -33.121 19.645 13.265 1.00 75.88 70 VAL A N 1
ATOM 554 C CA . VAL A 1 70 ? -33.865 20.899 13.065 1.00 75.88 70 VAL A CA 1
ATOM 555 C C . VAL A 1 70 ? -34.872 20.780 11.913 1.00 75.88 70 VAL A C 1
ATOM 557 O O . VAL A 1 70 ? -35.831 21.546 11.865 1.00 75.88 70 VAL A O 1
ATOM 560 N N . LEU A 1 71 ? -34.696 19.810 11.007 1.00 73.69 71 LEU A N 1
ATOM 561 C CA . LEU A 1 71 ? -35.553 19.642 9.830 1.00 73.69 71 LEU A CA 1
ATOM 562 C C . LEU A 1 71 ? -36.971 19.194 10.206 1.00 73.69 71 LEU A C 1
ATOM 564 O O . LEU A 1 71 ? -37.938 19.691 9.640 1.00 73.69 71 LEU A O 1
ATOM 568 N N . SER A 1 72 ? -37.113 18.267 11.161 1.00 74.31 72 SER A N 1
ATOM 569 C CA . SER A 1 72 ? -38.414 17.880 11.726 1.00 74.31 72 SER A CA 1
ATOM 570 C C . SER A 1 72 ? -38.277 17.020 12.990 1.00 74.31 72 SER A C 1
ATOM 572 O O . SER A 1 72 ? -37.212 16.484 13.306 1.00 74.31 72 SER A O 1
ATOM 574 N N . ILE A 1 73 ? -39.400 16.809 13.689 1.00 76.94 73 ILE A N 1
ATOM 575 C CA . ILE A 1 73 ? -39.487 15.935 14.874 1.00 76.94 73 ILE A CA 1
ATOM 576 C C . ILE A 1 73 ? -39.025 14.502 14.563 1.00 76.94 73 ILE A C 1
ATOM 578 O O . ILE A 1 73 ? -38.413 13.867 15.421 1.00 76.94 73 ILE A O 1
ATOM 582 N N . ARG A 1 74 ? -39.290 14.004 13.347 1.00 79.81 74 ARG A N 1
ATOM 583 C CA . ARG A 1 74 ? -38.884 12.664 12.904 1.00 79.81 74 ARG A CA 1
ATOM 584 C C . ARG A 1 74 ? -37.360 12.549 12.857 1.00 79.81 74 ARG A C 1
ATOM 586 O O . ARG A 1 74 ? -36.787 11.696 13.528 1.00 79.81 74 ARG A O 1
ATOM 593 N N . TRP A 1 75 ? -36.693 13.478 12.173 1.00 79.19 75 TRP A N 1
ATOM 594 C CA . TRP A 1 75 ? -35.230 13.500 12.049 1.00 79.19 75 TRP A CA 1
ATOM 595 C C . TRP A 1 75 ? -34.529 13.707 13.396 1.00 79.19 75 TRP A C 1
ATOM 597 O O . TRP A 1 75 ? -33.473 13.125 13.643 1.00 79.19 75 TRP A O 1
ATOM 607 N N . ARG A 1 76 ? -35.163 14.442 14.321 1.00 77.44 76 ARG A N 1
ATOM 608 C CA . ARG A 1 76 ? -34.686 14.597 15.705 1.00 77.44 76 ARG A CA 1
ATOM 609 C C . ARG A 1 76 ? -34.552 13.275 16.460 1.00 77.44 76 ARG A C 1
ATOM 611 O O . ARG A 1 76 ? -33.705 13.188 17.342 1.00 77.44 76 ARG A O 1
ATOM 618 N N . LEU A 1 77 ? -35.366 12.270 16.146 1.00 80.25 77 LEU A N 1
ATOM 619 C CA . LEU A 1 77 ? -35.287 10.953 16.781 1.00 80.25 77 LEU A CA 1
ATOM 620 C C . LEU A 1 77 ? -34.378 9.993 16.009 1.00 80.25 77 LEU A C 1
ATOM 622 O O . LEU A 1 77 ? -33.681 9.195 16.632 1.00 80.25 77 LEU A O 1
ATOM 626 N N . LEU A 1 78 ? -34.341 10.086 14.679 1.00 81.56 78 LEU A N 1
ATOM 627 C CA . LEU A 1 78 ? -33.592 9.145 13.842 1.00 81.56 78 LEU A CA 1
ATOM 628 C C . LEU A 1 78 ? -32.080 9.217 14.080 1.00 81.56 78 LEU A C 1
ATOM 630 O O . LEU A 1 78 ? -31.441 8.182 14.250 1.00 81.56 78 LEU A O 1
ATOM 634 N N . TRP A 1 79 ? -31.491 10.407 14.214 1.00 82.50 79 TRP A N 1
ATOM 635 C CA . TRP A 1 79 ? -30.042 10.481 14.441 1.00 82.50 79 TRP A CA 1
ATOM 636 C C . TRP A 1 79 ? -29.609 9.758 15.735 1.00 82.50 79 TRP A C 1
ATOM 638 O O . TRP A 1 79 ? -28.518 9.202 15.790 1.00 82.50 79 TRP A O 1
ATOM 648 N N . THR A 1 80 ? -30.473 9.679 16.760 1.00 83.06 80 THR A N 1
ATOM 649 C CA . THR A 1 80 ? -30.147 9.020 18.044 1.00 83.06 80 THR A CA 1
ATOM 650 C C . THR A 1 80 ? -29.950 7.505 17.935 1.00 83.06 80 THR A C 1
ATOM 652 O O . THR A 1 80 ? -29.481 6.889 18.899 1.00 83.06 80 THR A O 1
ATOM 655 N N . SER A 1 81 ? -30.314 6.915 16.789 1.00 82.75 81 SER A N 1
ATOM 656 C CA . SER A 1 81 ? -30.233 5.473 16.529 1.00 82.75 81 SER A CA 1
ATOM 657 C C . SER A 1 81 ? -29.153 5.088 15.510 1.00 82.75 81 SER A C 1
ATOM 659 O O . SER A 1 81 ? -29.083 3.929 15.110 1.00 82.75 81 SER A O 1
ATOM 661 N N . ILE A 1 82 ? -28.292 6.020 15.088 1.00 84.69 82 ILE A N 1
ATOM 662 C CA . ILE A 1 82 ? -27.150 5.680 14.227 1.00 84.69 82 ILE A CA 1
ATOM 663 C C . ILE A 1 82 ? -26.107 4.864 15.004 1.00 84.69 82 ILE A C 1
ATOM 665 O O . ILE A 1 82 ? -25.941 5.027 16.214 1.00 84.69 82 ILE A O 1
ATOM 669 N N . PHE A 1 83 ? -25.393 3.985 14.303 1.00 86.25 83 PHE A N 1
ATOM 670 C CA . PHE A 1 83 ? -24.317 3.161 14.875 1.00 86.25 83 PHE A CA 1
ATOM 671 C C . PHE A 1 83 ? -22.912 3.696 14.557 1.00 86.25 83 PHE A C 1
ATOM 673 O O . PHE A 1 83 ? -21.925 3.230 15.134 1.00 86.25 83 PHE A O 1
ATOM 680 N N . THR A 1 84 ? -22.835 4.668 13.645 1.00 87.31 84 THR A N 1
ATOM 681 C CA . THR A 1 84 ? -21.603 5.296 13.169 1.00 87.31 84 THR A CA 1
ATOM 682 C C . THR A 1 84 ? -21.481 6.684 13.765 1.00 87.31 84 THR A C 1
ATOM 684 O O . THR A 1 84 ? -22.367 7.514 13.583 1.00 87.31 84 THR A O 1
ATOM 687 N N . PHE A 1 85 ? -20.375 6.927 14.456 1.00 89.25 85 PHE A N 1
ATOM 688 C CA . PHE A 1 85 ? -20.049 8.215 15.045 1.00 89.25 85 PHE A CA 1
ATOM 689 C C . PHE A 1 85 ? -18.733 8.705 14.467 1.00 89.25 85 PHE A C 1
ATOM 691 O O . PHE A 1 85 ? -17.690 8.121 14.736 1.00 89.25 85 PHE A O 1
ATOM 698 N N . ASP A 1 86 ? -18.802 9.766 13.675 1.00 89.38 86 ASP A N 1
ATOM 699 C CA . ASP A 1 86 ? -17.652 10.479 13.130 1.00 89.38 86 ASP A CA 1
ATOM 700 C C . ASP A 1 86 ? -17.584 11.883 13.741 1.00 89.38 86 ASP A C 1
ATOM 702 O O . ASP A 1 86 ? -18.546 12.656 13.644 1.00 89.38 86 ASP A O 1
ATOM 706 N N . PHE A 1 87 ? -16.500 12.182 14.449 1.00 87.25 87 PHE A N 1
ATOM 707 C CA . PHE A 1 87 ? -16.278 13.473 15.080 1.00 87.25 87 PHE A CA 1
ATOM 708 C C . PHE A 1 87 ? -15.000 14.123 14.556 1.00 87.25 87 PHE A C 1
ATOM 710 O O . PHE A 1 87 ? -13.901 13.602 14.741 1.00 87.25 87 PHE A O 1
ATOM 717 N N . GLU A 1 88 ? -15.146 15.317 13.988 1.00 83.19 88 GLU A N 1
ATOM 718 C CA . GLU A 1 88 ? -14.044 16.119 13.463 1.00 83.19 88 GLU A CA 1
ATOM 719 C C . GLU A 1 88 ? -14.022 17.488 14.151 1.00 83.19 88 GLU A C 1
ATOM 721 O O . GLU A 1 88 ? -15.061 18.133 14.320 1.00 83.19 88 GLU A O 1
ATOM 726 N N . ASP A 1 89 ? -12.840 17.947 14.558 1.00 76.25 89 ASP A N 1
ATOM 727 C CA . ASP A 1 89 ? -12.680 19.222 15.265 1.00 76.25 89 ASP A CA 1
ATOM 728 C C . ASP A 1 89 ? -12.391 20.431 14.360 1.00 76.25 89 ASP A C 1
ATOM 730 O O . ASP A 1 89 ? -12.282 21.559 14.839 1.00 76.25 89 ASP A O 1
ATOM 734 N N . ASN A 1 90 ? -12.293 20.228 13.045 1.00 72.50 90 ASN A N 1
ATOM 735 C CA . ASN A 1 90 ? -12.124 21.308 12.069 1.00 72.50 90 ASN A CA 1
ATOM 736 C C . ASN A 1 90 ? -13.451 21.953 11.644 1.00 72.50 90 ASN A C 1
ATOM 738 O O . ASN A 1 90 ? -13.561 22.590 10.596 1.00 72.50 90 ASN A O 1
ATOM 742 N N . TRP A 1 91 ? -14.488 21.767 12.453 1.00 65.94 91 TRP A N 1
ATOM 743 C CA . TRP A 1 91 ? -15.816 22.244 12.133 1.00 65.94 91 TRP A CA 1
ATOM 744 C C . TRP A 1 91 ? -15.943 23.754 12.422 1.00 65.94 91 TRP A C 1
ATOM 746 O O . TRP A 1 91 ? -15.702 24.194 13.550 1.00 65.94 91 TRP A O 1
ATOM 756 N N . PRO A 1 92 ? -16.385 24.570 11.448 1.00 55.69 92 PRO A N 1
ATOM 757 C CA . PRO A 1 92 ? -16.349 26.035 11.532 1.00 55.69 92 PRO A CA 1
ATOM 758 C C . PRO A 1 92 ? -17.322 26.659 12.551 1.00 55.69 92 PRO A C 1
ATOM 760 O O . PRO A 1 92 ? -17.350 27.878 12.703 1.00 55.69 92 PRO A O 1
ATOM 763 N N . CYS A 1 93 ? -18.142 25.863 13.245 1.00 54.69 93 CYS A N 1
ATOM 764 C CA . CYS A 1 93 ? -19.206 26.356 14.130 1.00 54.69 93 CYS A CA 1
ATOM 765 C C . CYS A 1 93 ? -18.853 26.395 15.628 1.00 54.69 93 CYS A C 1
ATOM 767 O O . CYS A 1 93 ? -19.738 26.687 16.430 1.00 54.69 93 CYS A O 1
ATOM 769 N N . PHE A 1 94 ? -17.600 26.143 16.025 1.00 56.16 94 PHE A N 1
ATOM 770 C CA . PHE A 1 94 ? -17.212 26.071 17.444 1.00 56.16 94 PHE A CA 1
ATOM 771 C C . PHE A 1 94 ? -16.389 27.243 18.034 1.00 56.16 94 PHE A C 1
ATOM 773 O O . PHE A 1 94 ? -15.536 26.973 18.878 1.00 56.16 94 PHE A O 1
ATOM 780 N N . PRO A 1 95 ? -16.611 28.538 17.712 1.00 51.12 95 PRO A N 1
ATOM 781 C CA . PRO A 1 95 ? -15.853 29.593 18.393 1.00 51.12 95 PRO A CA 1
ATOM 782 C C . PRO A 1 95 ? -16.221 29.774 19.881 1.00 51.12 95 PRO A C 1
ATOM 784 O O . PRO A 1 95 ? -15.395 30.266 20.640 1.00 51.12 95 PRO A O 1
ATOM 787 N N . GLU A 1 96 ? -17.438 29.399 20.311 1.00 45.50 96 GLU A N 1
ATOM 788 C CA . GLU A 1 96 ? -17.987 29.841 21.614 1.00 45.50 96 GLU A CA 1
ATOM 789 C C . GLU A 1 96 ? -18.439 28.722 22.576 1.00 45.50 96 GLU A C 1
ATOM 791 O O . GLU A 1 96 ? -18.724 28.996 23.741 1.00 45.50 96 GLU A O 1
ATOM 796 N N . THR A 1 97 ? -18.489 27.452 22.153 1.00 57.25 97 THR A N 1
ATOM 797 C CA . THR A 1 97 ? -18.918 26.326 23.011 1.00 57.25 97 THR A CA 1
ATOM 798 C C . THR A 1 97 ? -17.817 25.292 23.181 1.00 57.25 97 THR A C 1
ATOM 800 O O . THR A 1 97 ? -17.214 24.870 22.197 1.00 57.25 97 THR A O 1
ATOM 803 N N . SER A 1 98 ? -17.612 24.809 24.412 1.00 69.31 98 SER A N 1
ATOM 804 C CA . SER A 1 98 ? -16.700 23.690 24.676 1.00 69.31 98 SER A CA 1
ATOM 805 C C . SER A 1 98 ? -17.135 22.455 23.885 1.00 69.31 98 SER A C 1
ATOM 807 O O . SER A 1 98 ? -18.213 21.908 24.120 1.00 69.31 98 SER A O 1
ATOM 809 N N . PHE A 1 99 ? -16.290 22.000 22.960 1.00 71.62 99 PHE A N 1
ATOM 810 C CA . PHE A 1 99 ? -16.540 20.819 22.130 1.00 71.62 99 PHE A CA 1
ATOM 811 C C . PHE A 1 99 ? -16.866 19.576 22.980 1.00 71.62 99 PHE A C 1
ATOM 813 O O . PHE A 1 99 ? -17.773 18.810 22.662 1.00 71.62 99 PHE A O 1
ATOM 820 N N . SER A 1 100 ? -16.201 19.434 24.133 1.00 74.62 100 SER A N 1
ATOM 821 C CA . SER A 1 100 ? -16.477 18.378 25.115 1.00 74.62 100 SER A CA 1
ATOM 822 C C . SER A 1 100 ? -17.947 18.348 25.550 1.00 74.62 100 SER A C 1
ATOM 824 O O . SER A 1 100 ? -18.566 17.288 25.610 1.00 74.62 100 SER A O 1
ATOM 826 N N . PHE A 1 101 ? -18.546 19.518 25.783 1.00 77.00 101 PHE A N 1
ATOM 827 C CA . PHE A 1 101 ? -19.944 19.624 26.195 1.00 77.00 101 PHE A CA 1
ATOM 828 C C . PHE A 1 101 ? -20.910 19.132 25.105 1.00 77.00 101 PHE A C 1
ATOM 830 O O . PHE A 1 101 ? -21.871 18.420 25.396 1.00 77.00 101 PHE A O 1
ATOM 837 N N . VAL A 1 102 ? -20.631 19.460 23.839 1.00 78.81 102 VAL A N 1
ATOM 838 C CA . VAL A 1 102 ? -21.427 18.996 22.691 1.00 78.81 102 VAL A CA 1
ATOM 839 C C . VAL A 1 102 ? -21.396 17.473 22.604 1.00 78.81 102 VAL A C 1
ATOM 841 O O . VAL A 1 102 ? -22.445 16.838 22.501 1.00 78.81 102 VAL A O 1
ATOM 844 N N . ILE A 1 103 ? -20.208 16.882 22.724 1.00 81.00 103 ILE A N 1
ATOM 845 C CA . ILE A 1 103 ? -20.034 15.430 22.731 1.00 81.00 103 ILE A CA 1
ATOM 846 C C . ILE A 1 103 ? -20.799 14.785 23.885 1.00 81.00 103 ILE A C 1
ATOM 848 O O . ILE A 1 103 ? -21.530 13.822 23.661 1.00 81.00 103 ILE A O 1
ATOM 852 N N . HIS A 1 104 ? -20.689 15.324 25.100 1.00 82.12 104 HIS A N 1
ATOM 853 C CA . HIS A 1 104 ? -21.423 14.803 26.252 1.00 82.12 104 HIS A CA 1
ATOM 854 C C . HIS A 1 104 ? -22.939 14.784 26.017 1.00 82.12 104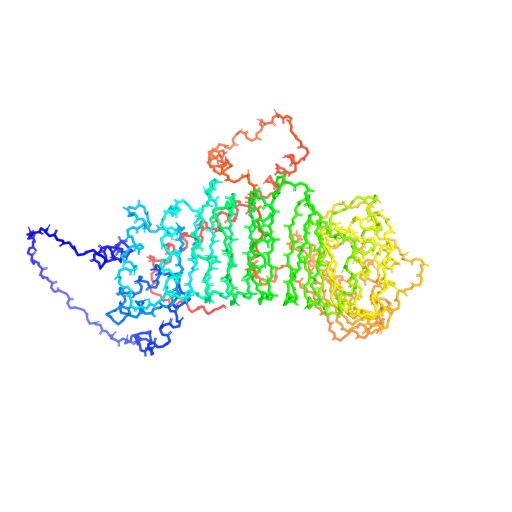 HIS A C 1
ATOM 856 O O . HIS A 1 104 ? -23.581 13.775 26.309 1.00 82.12 104 HIS A O 1
ATOM 862 N N . ASN A 1 105 ? -23.506 15.835 25.423 1.00 82.06 105 ASN A N 1
ATOM 863 C CA . ASN A 1 105 ? -24.932 15.864 25.094 1.00 82.06 105 ASN A CA 1
ATOM 864 C C . ASN A 1 105 ? -25.315 14.856 24.009 1.00 82.06 105 ASN A C 1
ATOM 866 O O . ASN A 1 105 ? -26.348 14.198 24.126 1.00 82.06 105 ASN A O 1
ATOM 870 N N . ILE A 1 106 ? -24.487 14.705 22.972 1.00 84.94 106 ILE A N 1
ATOM 871 C CA . ILE A 1 106 ? -24.711 13.709 21.917 1.00 84.94 106 ILE A CA 1
ATOM 872 C C . ILE A 1 106 ? -24.722 12.303 22.520 1.00 84.94 106 ILE A C 1
ATOM 874 O O . ILE A 1 106 ? -25.627 11.517 22.244 1.00 84.94 106 ILE A O 1
ATOM 878 N N . LEU A 1 107 ? -23.755 11.997 23.387 1.00 83.25 107 LEU A N 1
ATOM 879 C CA . LEU A 1 107 ? -23.687 10.717 24.086 1.00 83.25 107 LEU A CA 1
ATOM 880 C C . LEU A 1 107 ? -24.896 10.492 25.001 1.00 83.25 107 LEU A C 1
ATOM 882 O O . LEU A 1 107 ? -25.412 9.379 25.041 1.00 83.25 107 LEU A O 1
ATOM 886 N N . ALA A 1 108 ? -25.370 11.532 25.692 1.00 83.94 108 ALA A N 1
ATOM 887 C CA . ALA A 1 108 ? -26.516 11.446 26.598 1.00 83.94 108 ALA A CA 1
ATOM 888 C C . ALA A 1 108 ? -27.855 11.208 25.880 1.00 83.94 108 ALA A C 1
ATOM 890 O O . ALA A 1 108 ? -28.769 10.629 26.461 1.00 83.94 108 ALA A O 1
ATOM 891 N N . GLN A 1 109 ? -27.992 11.656 24.630 1.00 81.56 109 GLN A N 1
ATOM 892 C CA . GLN A 1 109 ? -29.246 11.560 23.870 1.00 81.56 109 GLN A CA 1
ATOM 893 C C . GLN A 1 109 ? -29.357 10.294 23.010 1.00 81.56 109 GLN A C 1
ATOM 895 O O . GLN A 1 109 ? -30.404 10.041 22.411 1.00 81.56 109 GLN A O 1
ATOM 900 N N . ARG A 1 110 ? -28.297 9.488 22.937 1.00 81.25 110 ARG A N 1
ATOM 901 C CA . ARG A 1 110 ? -28.277 8.263 22.135 1.00 81.25 110 ARG A CA 1
ATOM 902 C C . ARG A 1 110 ? -29.136 7.146 22.706 1.00 81.25 110 ARG A C 1
ATOM 904 O O . ARG A 1 110 ? -29.291 7.002 23.915 1.00 81.25 110 ARG A O 1
ATOM 911 N N . ARG A 1 111 ? -29.612 6.292 21.797 1.00 78.19 111 ARG A N 1
ATOM 912 C CA . ARG A 1 111 ? -30.376 5.074 22.112 1.00 78.19 111 ARG A CA 1
ATOM 913 C C . ARG A 1 111 ? -29.667 3.782 21.708 1.00 78.19 111 ARG A C 1
ATOM 915 O O . ARG A 1 111 ? -30.019 2.719 22.205 1.00 78.19 111 ARG A O 1
ATOM 922 N N . THR A 1 112 ? -28.681 3.864 20.820 1.00 81.94 112 THR A N 1
ATOM 923 C CA . THR A 1 112 ? -27.968 2.716 20.237 1.00 81.94 112 THR A CA 1
ATOM 924 C C . THR A 1 112 ? -26.508 2.653 20.673 1.00 81.94 112 THR A C 1
ATOM 926 O O . THR A 1 112 ? -25.969 3.607 21.235 1.00 81.94 112 THR A O 1
ATOM 929 N N . CYS A 1 113 ? -25.856 1.518 20.413 1.00 86.75 113 CYS A N 1
ATOM 930 C CA . CYS A 1 113 ? -24.424 1.298 20.632 1.00 86.75 113 CYS A CA 1
ATOM 931 C C . CYS A 1 113 ? -23.550 1.981 19.561 1.00 86.75 113 CYS A C 1
ATOM 933 O O . CYS A 1 113 ? -24.002 2.212 18.441 1.00 86.75 113 CYS A O 1
ATOM 935 N N . ILE A 1 114 ? -22.288 2.280 19.894 1.00 89.56 114 ILE A N 1
ATOM 936 C CA . ILE A 1 114 ? -21.278 2.685 18.903 1.00 89.56 114 ILE A CA 1
ATOM 937 C C . ILE A 1 114 ? -20.697 1.425 18.271 1.00 89.56 114 ILE A C 1
ATOM 939 O O . ILE A 1 114 ? -19.991 0.675 18.943 1.00 89.56 114 ILE A O 1
ATOM 943 N N . LYS A 1 115 ? -20.948 1.212 16.979 1.00 93.00 115 LYS A N 1
ATOM 944 C CA . LYS A 1 115 ? -20.294 0.142 16.209 1.00 93.00 115 LYS A CA 1
ATOM 945 C C . LYS A 1 115 ? -19.071 0.640 15.461 1.00 93.00 115 LYS A C 1
ATOM 947 O O . LYS A 1 115 ? -18.056 -0.053 15.445 1.00 93.00 115 LYS A O 1
ATOM 952 N N . ARG A 1 116 ? -19.142 1.861 14.930 1.00 94.31 116 ARG A N 1
ATOM 953 C CA . ARG A 1 116 ? -18.030 2.548 14.272 1.00 94.31 116 ARG A CA 1
ATOM 954 C C . ARG A 1 116 ? -17.766 3.882 14.956 1.00 94.31 116 ARG A C 1
ATOM 956 O O . ARG A 1 116 ? -18.681 4.697 15.069 1.00 94.31 116 ARG A O 1
ATOM 963 N N . LEU A 1 117 ? -16.528 4.098 15.386 1.00 94.50 117 LEU A N 1
ATOM 964 C CA . LEU A 1 117 ? -16.067 5.356 15.966 1.00 94.50 117 LEU A CA 1
ATOM 965 C C . LEU A 1 117 ? -14.921 5.920 15.130 1.00 94.50 117 LEU A C 1
ATOM 967 O O . LEU A 1 117 ? -13.878 5.281 15.006 1.00 94.50 117 LEU A O 1
ATOM 971 N N . ARG A 1 118 ? -15.108 7.127 14.604 1.00 93.50 118 ARG A N 1
ATOM 972 C CA . ARG A 1 118 ? -14.083 7.913 13.928 1.00 93.50 118 ARG A CA 1
ATOM 973 C C . ARG A 1 118 ? -13.878 9.232 14.661 1.00 93.50 118 ARG A C 1
ATOM 975 O O . ARG A 1 118 ? -14.841 9.923 14.987 1.00 93.50 118 ARG A O 1
ATOM 982 N N . ILE A 1 119 ? -12.629 9.547 14.979 1.00 90.50 119 ILE A N 1
ATOM 983 C CA . ILE A 1 119 ? -12.251 10.784 15.665 1.00 90.50 119 ILE A CA 1
ATOM 984 C C . ILE A 1 119 ? -11.075 11.405 14.921 1.00 90.50 119 ILE A C 1
ATOM 986 O O . ILE A 1 119 ? -10.015 10.786 14.829 1.00 90.50 119 ILE A O 1
ATOM 990 N N . SER A 1 120 ? -11.243 12.645 14.466 1.00 88.06 120 SER A N 1
ATOM 991 C CA . SER A 1 120 ? -10.204 13.416 13.786 1.00 88.06 120 SER A CA 1
ATOM 992 C C . SER A 1 120 ? -9.920 14.720 14.536 1.00 88.06 120 SER A C 1
ATOM 994 O O . SER A 1 120 ? -10.763 15.615 14.598 1.00 88.06 120 SER A O 1
ATOM 996 N N . ASN A 1 121 ? -8.724 14.810 15.123 1.00 82.75 121 ASN A N 1
ATOM 997 C CA . ASN A 1 121 ? -8.250 15.938 15.930 1.00 82.75 121 ASN A CA 1
ATOM 998 C C . ASN A 1 121 ? -7.141 16.714 15.190 1.00 82.75 121 ASN A C 1
ATOM 1000 O O . ASN A 1 121 ? -5.950 16.409 15.329 1.00 82.75 121 ASN A O 1
ATOM 1004 N N . TYR A 1 122 ? -7.562 17.694 14.391 1.00 80.31 122 TYR A N 1
ATOM 1005 C CA . TYR A 1 122 ? -6.776 18.590 13.540 1.00 80.31 122 TYR A CA 1
ATOM 1006 C C . TYR A 1 122 ? -6.477 19.957 14.143 1.00 80.31 122 TYR A C 1
ATOM 1008 O O . TYR A 1 122 ? -5.623 20.637 13.585 1.00 80.31 122 TYR A O 1
ATOM 1016 N N . ASN A 1 123 ? -7.153 20.385 15.216 1.00 72.50 123 ASN A N 1
ATOM 1017 C CA . ASN A 1 123 ? -7.052 21.729 15.812 1.00 72.50 123 ASN A CA 1
ATOM 1018 C C . ASN A 1 123 ? -6.898 21.724 17.352 1.00 72.50 123 ASN A C 1
ATOM 1020 O O . ASN A 1 123 ? -6.989 22.777 17.981 1.00 72.50 123 ASN A O 1
ATOM 1024 N N . LYS A 1 124 ? -6.626 20.568 17.977 1.00 70.88 124 LYS A N 1
ATOM 1025 C CA . LYS A 1 124 ? -6.441 20.398 19.441 1.00 70.88 124 LYS A CA 1
ATOM 1026 C C . LYS A 1 124 ? -7.703 20.609 20.279 1.00 70.88 124 LYS A C 1
ATOM 1028 O O . LYS A 1 124 ? -7.589 20.756 21.497 1.00 70.88 124 LYS A O 1
ATOM 1033 N N . PHE A 1 125 ? -8.900 20.612 19.691 1.00 68.62 125 PHE A N 1
ATOM 1034 C CA . PHE A 1 125 ? -10.114 20.781 20.502 1.00 68.62 125 PHE A CA 1
ATOM 1035 C C . PHE A 1 125 ? -10.469 19.517 21.286 1.00 68.62 125 PHE A C 1
ATOM 1037 O O . PHE A 1 125 ? -11.079 19.602 22.355 1.00 68.62 125 PHE A O 1
ATOM 1044 N N . PHE A 1 126 ? -10.056 18.345 20.802 1.00 72.12 126 PHE A N 1
ATOM 1045 C CA . PHE A 1 126 ? -10.082 17.145 21.623 1.00 72.12 126 PHE A CA 1
ATOM 1046 C C . PHE A 1 126 ? -8.864 17.122 22.537 1.00 72.12 126 PHE A C 1
ATOM 1048 O O . PHE A 1 126 ? -7.727 17.142 22.067 1.00 72.12 126 PHE A O 1
ATOM 1055 N N . ASN A 1 127 ? -9.099 17.001 23.843 1.00 79.50 127 ASN A N 1
ATOM 1056 C CA . ASN A 1 127 ? -8.065 16.547 24.767 1.00 79.50 127 ASN A CA 1
ATOM 1057 C C . ASN A 1 127 ? -8.052 15.006 24.835 1.00 79.50 127 ASN A C 1
ATOM 1059 O O . ASN A 1 127 ? -9.045 14.347 24.513 1.00 79.50 127 ASN A O 1
ATOM 1063 N N . LEU A 1 128 ? -6.930 14.425 25.271 1.00 81.19 128 LEU A N 1
ATOM 1064 C CA . LEU A 1 128 ? -6.770 12.967 25.373 1.00 81.19 128 LEU A CA 1
ATOM 1065 C C . LEU A 1 128 ? -7.800 12.314 26.297 1.00 81.19 128 LEU A C 1
ATOM 1067 O O . LEU A 1 128 ? -8.270 11.220 26.007 1.00 81.19 128 LEU A O 1
ATOM 1071 N N . ASN A 1 129 ? -8.191 12.982 27.384 1.00 85.88 129 ASN A N 1
ATOM 1072 C CA . ASN A 1 129 ? -9.150 12.428 28.340 1.00 85.88 129 ASN A CA 1
ATOM 1073 C C . ASN A 1 129 ? -10.526 12.207 27.700 1.00 85.88 129 ASN A C 1
ATOM 1075 O O . ASN A 1 129 ? -11.151 11.168 27.917 1.00 85.88 129 ASN A O 1
ATOM 1079 N N . LEU A 1 130 ? -10.985 13.154 26.879 1.00 85.94 130 LEU A N 1
ATOM 1080 C CA . LEU A 1 130 ? -12.235 13.043 26.134 1.00 85.94 130 LEU A CA 1
ATOM 1081 C C . LEU A 1 130 ? -12.163 11.905 25.111 1.00 85.94 130 LEU A C 1
ATOM 1083 O O . LEU A 1 130 ? -13.079 11.087 25.051 1.00 85.94 130 LEU A O 1
ATOM 1087 N N . ILE A 1 131 ? -11.060 11.811 24.362 1.00 88.19 131 ILE A N 1
ATOM 1088 C CA . ILE A 1 131 ? -10.817 10.720 23.403 1.00 88.19 131 ILE A CA 1
ATOM 1089 C C . ILE A 1 131 ? -10.851 9.365 24.121 1.00 88.19 131 ILE A C 1
ATOM 1091 O O . ILE A 1 131 ? -11.586 8.466 23.720 1.00 88.19 131 ILE A O 1
ATOM 1095 N N . ASN A 1 132 ? -10.124 9.230 25.228 1.00 90.06 132 ASN A N 1
ATOM 1096 C CA . ASN A 1 132 ? -10.064 7.998 26.013 1.00 90.06 132 ASN A CA 1
ATOM 1097 C C . ASN A 1 132 ? -11.425 7.613 26.602 1.00 90.06 132 ASN A C 1
ATOM 1099 O O . ASN A 1 132 ? -11.776 6.430 26.628 1.00 90.06 132 ASN A O 1
ATOM 1103 N N . THR A 1 133 ? -12.210 8.601 27.035 1.00 89.88 133 THR A N 1
ATOM 1104 C CA . THR A 1 133 ? -13.579 8.391 27.522 1.00 89.88 133 THR A CA 1
ATOM 1105 C C . THR A 1 133 ? -14.476 7.874 26.400 1.00 89.88 133 THR A C 1
ATOM 1107 O O . THR A 1 133 ? -15.163 6.870 26.581 1.00 89.88 133 THR A O 1
ATOM 1110 N N . LEU A 1 134 ? -14.425 8.500 25.220 1.00 90.62 134 LEU A N 1
ATOM 1111 C CA . LEU A 1 134 ? -15.181 8.075 24.039 1.00 90.62 134 LEU A CA 1
ATOM 1112 C C . LEU A 1 134 ? -14.837 6.647 23.619 1.00 90.62 134 LEU A C 1
ATOM 1114 O O . LEU A 1 134 ? -15.739 5.835 23.414 1.00 90.62 134 LEU A O 1
ATOM 1118 N N . ILE A 1 135 ? -13.544 6.332 23.547 1.00 93.19 135 ILE A N 1
ATOM 1119 C CA . ILE A 1 135 ? -13.056 4.991 23.218 1.00 93.19 135 ILE A CA 1
ATOM 1120 C C . ILE A 1 135 ? -13.564 3.977 24.245 1.00 93.19 135 ILE A C 1
ATOM 1122 O O . ILE A 1 135 ? -14.094 2.938 23.866 1.00 93.19 135 ILE A O 1
ATOM 1126 N N . SER A 1 136 ? -13.465 4.281 25.540 1.00 93.06 136 SER A N 1
ATOM 1127 C CA . SER A 1 136 ? -13.910 3.370 26.603 1.00 93.06 136 SER A CA 1
ATOM 1128 C C . SER A 1 136 ? -15.419 3.105 26.535 1.00 93.06 136 SER A C 1
ATOM 1130 O O . SER A 1 136 ? -15.852 1.955 26.634 1.00 93.06 136 SER A O 1
ATOM 1132 N N . ILE A 1 137 ? -16.225 4.144 26.293 1.00 90.88 137 ILE A N 1
ATOM 1133 C CA . ILE A 1 137 ? -17.674 4.005 26.085 1.00 90.88 137 ILE A CA 1
ATOM 1134 C C . ILE A 1 137 ? -17.955 3.149 24.847 1.00 90.88 137 ILE A C 1
ATOM 1136 O O . ILE A 1 137 ? -18.786 2.250 24.906 1.00 90.88 137 ILE A O 1
ATOM 1140 N N . ALA A 1 138 ? -17.251 3.374 23.739 1.00 93.25 138 ALA A N 1
ATOM 1141 C CA . ALA A 1 138 ? -17.449 2.593 22.523 1.00 93.25 138 ALA A CA 1
ATOM 1142 C C . ALA A 1 138 ? -17.097 1.112 22.724 1.00 93.25 138 ALA A C 1
ATOM 1144 O O . ALA A 1 138 ? -17.871 0.229 22.362 1.00 93.25 138 ALA A O 1
ATOM 1145 N N . VAL A 1 139 ? -15.957 0.830 23.358 1.00 94.25 139 VAL A N 1
ATOM 1146 C CA . VAL A 1 139 ? -15.483 -0.536 23.620 1.00 94.25 139 VAL A CA 1
ATOM 1147 C C . VAL A 1 139 ? -16.471 -1.311 24.491 1.00 94.25 139 VAL A C 1
ATOM 1149 O O . VAL A 1 139 ? -16.796 -2.452 24.169 1.00 94.25 139 VAL A O 1
ATOM 1152 N N . THR A 1 140 ? -17.019 -0.691 25.544 1.00 92.44 140 THR A N 1
ATOM 1153 C CA . THR A 1 140 ? -18.056 -1.331 26.387 1.00 92.44 140 THR A CA 1
ATOM 1154 C C . THR A 1 140 ? -19.352 -1.637 25.629 1.00 92.44 140 THR A C 1
ATOM 1156 O O . THR A 1 140 ? -20.162 -2.439 26.086 1.00 92.44 140 THR A O 1
ATOM 1159 N N . GLN A 1 141 ? -19.534 -1.044 24.449 1.00 91.75 141 GLN A N 1
ATOM 1160 C CA . GLN A 1 141 ? -20.693 -1.215 23.581 1.00 91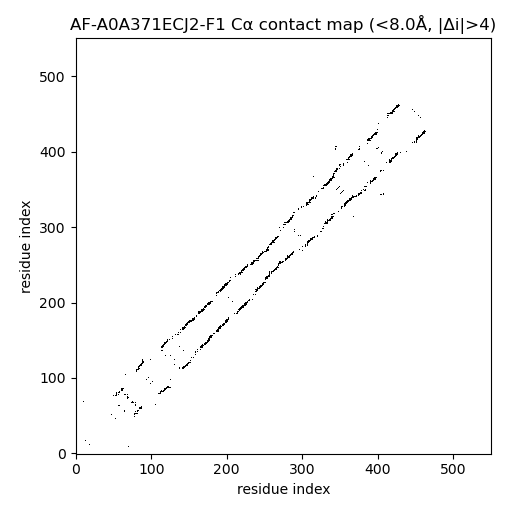.75 141 GLN A CA 1
ATOM 1161 C C . GLN A 1 141 ? -20.422 -2.128 22.377 1.00 91.75 141 GLN A C 1
ATOM 1163 O O . GLN A 1 141 ? -21.175 -2.087 21.402 1.00 91.75 141 GLN A O 1
ATOM 1168 N N . ASN A 1 142 ? -19.401 -2.990 22.457 1.00 92.75 142 ASN A N 1
ATOM 1169 C CA . ASN A 1 142 ? -19.035 -3.934 21.399 1.00 92.75 142 ASN A CA 1
ATOM 1170 C C . ASN A 1 142 ? -18.663 -3.224 20.090 1.00 92.75 142 ASN A C 1
ATOM 1172 O O . ASN A 1 142 ? -19.247 -3.509 19.038 1.00 92.75 142 ASN A O 1
ATOM 1176 N N . LEU A 1 143 ? -17.710 -2.290 20.186 1.00 96.19 143 LEU A N 1
ATOM 1177 C CA . LEU A 1 143 ? -17.120 -1.585 19.050 1.00 96.19 143 LEU A CA 1
ATOM 1178 C C . LEU A 1 143 ? -16.560 -2.573 18.018 1.00 96.19 143 LEU A C 1
ATOM 1180 O O . LEU A 1 143 ? -15.850 -3.514 18.377 1.00 96.19 143 LEU A O 1
ATOM 1184 N N . GLU A 1 144 ? -16.854 -2.336 16.744 1.00 96.81 144 GLU A N 1
ATOM 1185 C CA . GLU A 1 144 ? -16.427 -3.177 15.620 1.00 96.81 144 GLU A CA 1
ATOM 1186 C C . GLU A 1 144 ? -15.355 -2.488 14.769 1.00 96.81 144 GLU A C 1
ATOM 1188 O O . GLU A 1 144 ? -14.460 -3.160 14.252 1.00 96.81 144 GLU A O 1
ATOM 1193 N N . GLU A 1 145 ? -15.403 -1.158 14.660 1.00 97.50 145 GLU A N 1
ATOM 1194 C CA . GLU A 1 145 ? -14.466 -0.373 13.856 1.00 97.50 145 GLU A CA 1
ATOM 1195 C C . GLU A 1 145 ? -14.025 0.913 14.567 1.00 97.50 145 GLU A C 1
ATOM 1197 O O . GLU A 1 145 ? -14.855 1.718 14.994 1.00 97.50 145 GLU A O 1
ATOM 1202 N N . MET A 1 146 ? -12.714 1.130 14.649 1.00 96.44 146 MET A N 1
ATOM 1203 C CA . MET A 1 146 ? -12.111 2.337 15.218 1.00 96.44 146 MET A CA 1
ATOM 1204 C C . MET A 1 146 ? -11.202 3.019 14.197 1.00 96.44 146 MET A C 1
ATOM 1206 O O . MET A 1 146 ? -10.329 2.365 13.624 1.00 96.44 146 MET A O 1
ATOM 1210 N N . ASP A 1 147 ? -11.350 4.332 14.043 1.00 95.06 147 ASP A N 1
ATOM 1211 C CA . ASP A 1 147 ? -10.440 5.191 13.285 1.00 95.06 147 ASP A CA 1
ATOM 1212 C C . ASP A 1 147 ? -10.086 6.437 14.109 1.00 95.06 147 ASP A C 1
ATOM 1214 O O . ASP A 1 147 ? -10.948 7.248 14.452 1.00 95.06 147 ASP A O 1
ATOM 1218 N N . LEU A 1 148 ? -8.818 6.565 14.489 1.00 91.94 148 LEU A N 1
ATOM 1219 C CA . LEU A 1 148 ? -8.324 7.664 15.308 1.00 91.94 148 LEU A CA 1
ATOM 1220 C C . LEU A 1 148 ? -7.225 8.418 14.567 1.00 91.94 148 LEU A C 1
ATOM 1222 O O . LEU A 1 148 ? -6.153 7.866 14.329 1.00 91.94 148 LEU A O 1
ATOM 1226 N N . PHE A 1 149 ? -7.452 9.700 14.298 1.00 88.38 149 PHE A N 1
ATOM 1227 C CA . PHE A 1 149 ? -6.459 10.623 13.762 1.00 88.38 149 PHE A CA 1
ATOM 1228 C C . PHE A 1 149 ? -6.166 11.742 14.770 1.00 88.38 149 PHE A C 1
ATOM 1230 O O . PHE A 1 149 ? -7.073 12.470 15.178 1.00 88.38 149 PHE A O 1
ATOM 1237 N N . CYS A 1 150 ? -4.907 11.897 15.189 1.00 82.06 150 CYS A N 1
ATOM 1238 C CA . CYS A 1 150 ? -4.486 12.930 16.146 1.00 82.06 150 CYS A CA 1
ATOM 1239 C C . CYS A 1 150 ? -3.092 13.482 15.818 1.00 82.06 150 CYS A C 1
ATOM 1241 O O . CYS A 1 150 ? -2.127 12.719 15.783 1.00 82.06 150 CYS A O 1
ATOM 1243 N N . TYR A 1 151 ? -2.974 14.811 15.669 1.00 73.62 151 TYR A N 1
ATOM 1244 C CA . TYR A 1 151 ? -1.724 15.449 15.218 1.00 73.62 151 TYR A CA 1
ATOM 1245 C C . TYR A 1 151 ? -0.890 16.164 16.309 1.00 73.62 151 TYR A C 1
ATOM 1247 O O . TYR A 1 151 ? 0.172 16.717 16.039 1.00 73.62 151 TYR A O 1
ATOM 1255 N N . TYR A 1 152 ? -1.371 16.233 17.555 1.00 66.44 152 TYR A N 1
ATOM 1256 C CA . TYR A 1 152 ? -0.923 17.303 18.463 1.00 66.44 152 TYR A CA 1
ATOM 1257 C C . TYR A 1 152 ? -0.553 16.934 19.892 1.00 66.44 152 TYR A C 1
ATOM 1259 O O . TYR A 1 152 ? -0.259 17.830 20.690 1.00 66.44 152 TYR A O 1
ATOM 1267 N N . PHE A 1 153 ? -0.569 15.657 20.242 1.00 62.22 153 PHE A N 1
ATOM 1268 C CA . PHE A 1 153 ? -0.114 15.245 21.565 1.00 62.22 153 PHE A CA 1
ATOM 1269 C C . PHE A 1 153 ? 1.370 14.902 21.508 1.00 62.22 153 PHE A C 1
ATOM 1271 O O . PHE A 1 153 ? 1.827 14.349 20.520 1.00 62.22 153 PHE A O 1
ATOM 1278 N N . LEU A 1 154 ? 2.128 15.254 22.547 1.00 60.34 154 LEU A N 1
ATOM 1279 C CA . LEU A 1 154 ? 3.541 14.866 22.647 1.00 60.34 154 LEU A CA 1
ATOM 1280 C C . LEU A 1 154 ? 3.666 13.377 23.013 1.00 60.34 154 LEU A C 1
ATOM 1282 O O . LEU A 1 154 ? 4.499 12.666 22.459 1.00 60.34 154 LEU A O 1
ATOM 1286 N N . GLU A 1 155 ? 2.771 12.896 23.878 1.00 66.69 155 GLU A N 1
ATOM 1287 C CA . GLU A 1 155 ? 2.613 11.494 24.263 1.00 66.69 155 GLU A CA 1
ATOM 1288 C C . GLU A 1 155 ? 1.122 11.191 24.435 1.00 66.69 155 GLU A C 1
ATOM 1290 O O . GLU A 1 155 ? 0.371 12.038 24.928 1.00 66.69 155 GLU A O 1
ATOM 1295 N N . ALA A 1 156 ? 0.681 9.996 24.041 1.00 69.75 156 ALA A N 1
ATOM 1296 C CA . ALA A 1 156 ? -0.688 9.546 24.273 1.00 69.75 156 ALA A CA 1
ATOM 1297 C C . ALA A 1 156 ? -0.712 8.151 24.894 1.00 69.75 156 ALA A C 1
ATOM 1299 O O . ALA A 1 156 ? -0.059 7.221 24.417 1.00 69.75 156 ALA A O 1
ATOM 1300 N N . THR A 1 157 ? -1.533 7.998 25.930 1.00 81.38 157 THR A N 1
ATOM 1301 C CA . THR A 1 157 ? -1.906 6.704 26.495 1.00 81.38 157 THR A CA 1
ATOM 1302 C C . THR A 1 157 ? -3.327 6.386 26.057 1.00 81.38 157 THR A C 1
ATOM 1304 O O . THR A 1 157 ? -4.274 7.092 26.402 1.00 81.38 157 THR A O 1
ATOM 1307 N N . LEU A 1 158 ? -3.482 5.333 25.258 1.00 87.12 158 LEU A N 1
ATOM 1308 C CA . LEU A 1 158 ? -4.798 4.823 24.884 1.00 87.12 158 LEU A CA 1
ATOM 1309 C C . LEU A 1 158 ? -5.320 3.854 25.962 1.00 87.12 158 LEU A C 1
ATOM 1311 O O . LEU A 1 158 ? -4.516 3.221 26.661 1.00 87.12 158 LEU A O 1
ATOM 1315 N N . PRO A 1 159 ? -6.651 3.705 26.113 1.00 89.50 159 PRO A N 1
ATOM 1316 C CA . PRO A 1 159 ? -7.228 2.802 27.102 1.00 89.50 159 PRO A CA 1
ATOM 1317 C C . PRO A 1 159 ? -6.827 1.350 26.821 1.00 89.50 159 PRO A C 1
ATOM 1319 O O . PRO A 1 159 ? -6.960 0.874 25.695 1.00 89.50 159 PRO A O 1
ATOM 1322 N N . SER A 1 160 ? -6.398 0.606 27.844 1.00 89.50 160 SER A N 1
ATOM 1323 C CA . SER A 1 160 ? -6.054 -0.822 27.709 1.00 89.50 160 SER A CA 1
ATOM 1324 C C . SER A 1 160 ? -7.245 -1.688 27.275 1.00 89.50 160 SER A C 1
ATOM 1326 O O . SER A 1 160 ? -7.069 -2.725 26.635 1.00 89.50 160 SER A O 1
ATOM 1328 N N . THR A 1 161 ? -8.468 -1.234 27.561 1.00 91.25 161 THR A N 1
ATOM 1329 C CA . THR A 1 161 ? -9.718 -1.863 27.113 1.00 91.25 161 THR A CA 1
ATOM 1330 C C . THR A 1 161 ? -9.819 -1.934 25.589 1.00 91.25 161 THR A C 1
ATOM 1332 O O . THR A 1 161 ? -10.344 -2.912 25.062 1.00 91.25 161 THR A O 1
ATOM 1335 N N . LEU A 1 162 ? -9.253 -0.963 24.860 1.00 92.69 162 LEU A N 1
ATOM 1336 C CA . LEU A 1 162 ? -9.209 -0.982 23.395 1.00 92.69 162 LEU A CA 1
ATOM 1337 C C . LEU A 1 162 ? -8.431 -2.194 22.868 1.00 92.69 162 LEU A C 1
ATOM 1339 O O . LEU A 1 162 ? -8.865 -2.831 21.914 1.00 92.69 162 LEU A O 1
ATOM 1343 N N . PHE A 1 163 ? -7.320 -2.539 23.521 1.00 91.88 163 PHE A N 1
ATOM 1344 C CA . PHE A 1 163 ? -6.402 -3.613 23.120 1.00 91.88 163 PHE A CA 1
ATOM 1345 C C . PHE A 1 163 ? -6.810 -5.009 23.619 1.00 91.88 163 PHE A C 1
ATOM 1347 O O . PHE A 1 163 ? -6.137 -6.000 23.336 1.00 91.88 163 PHE A O 1
ATOM 1354 N N . THR A 1 164 ? -7.918 -5.093 24.353 1.00 92.75 164 THR A N 1
ATOM 1355 C CA . THR A 1 164 ? -8.532 -6.343 24.834 1.00 92.75 164 THR A CA 1
ATOM 1356 C C . THR A 1 164 ? -9.958 -6.527 24.296 1.00 92.75 164 THR A C 1
ATOM 1358 O O . THR A 1 164 ? -10.677 -7.448 24.693 1.00 92.75 164 THR A O 1
ATOM 1361 N N . CYS A 1 165 ? -10.380 -5.646 23.382 1.00 93.69 165 CYS A N 1
ATOM 1362 C CA . CYS A 1 165 ? -11.702 -5.659 22.778 1.00 93.69 165 CYS A CA 1
ATOM 1363 C C . CYS A 1 165 ? -11.867 -6.872 21.852 1.00 93.69 165 CYS A C 1
ATOM 1365 O O . CYS A 1 165 ? -11.157 -7.028 20.861 1.00 93.69 165 CYS A O 1
ATOM 1367 N N . LYS A 1 166 ? -12.846 -7.732 22.151 1.00 95.25 166 LYS A N 1
ATOM 1368 C CA . LYS A 1 166 ? -13.075 -8.972 21.390 1.00 95.25 166 LYS A CA 1
ATOM 1369 C C . LYS A 1 166 ? -13.853 -8.770 20.095 1.00 95.25 166 LYS A C 1
ATOM 1371 O O . LYS A 1 166 ? -13.838 -9.659 19.251 1.00 95.25 166 LYS A O 1
ATOM 1376 N N . THR A 1 167 ? -14.546 -7.646 19.950 1.00 96.56 167 THR A N 1
ATOM 1377 C CA . THR A 1 167 ? -15.462 -7.379 18.831 1.00 96.56 167 THR A CA 1
ATOM 1378 C C . THR A 1 167 ? -14.835 -6.532 17.734 1.00 96.56 167 THR A C 1
ATOM 1380 O O . THR A 1 167 ? -15.354 -6.514 16.622 1.00 96.56 167 THR A O 1
ATOM 1383 N N . ILE A 1 168 ? -13.721 -5.852 18.020 1.00 97.44 168 ILE A N 1
ATOM 1384 C CA . ILE A 1 168 ? -13.088 -4.967 17.049 1.00 97.44 168 ILE A CA 1
ATOM 1385 C C . ILE A 1 168 ? -12.482 -5.777 15.901 1.00 97.44 168 ILE A C 1
ATOM 1387 O O . ILE A 1 168 ? -11.709 -6.712 16.107 1.00 97.44 168 ILE A O 1
ATOM 1391 N N . SER A 1 169 ? -12.866 -5.406 14.686 1.00 97.62 169 SER A N 1
ATOM 1392 C CA . SER A 1 169 ? -12.458 -6.040 13.433 1.00 97.62 169 SER A CA 1
ATOM 1393 C C . SER A 1 169 ? -11.548 -5.141 12.598 1.00 97.62 169 SER A C 1
ATOM 1395 O O . SER A 1 169 ? -10.667 -5.645 11.898 1.00 97.62 169 SER A O 1
ATOM 1397 N N . VAL A 1 170 ? -11.705 -3.819 12.734 1.00 98.12 170 VAL A N 1
ATOM 1398 C CA . VAL A 1 170 ? -10.886 -2.797 12.075 1.00 98.12 170 VAL A CA 1
ATOM 1399 C C . VAL A 1 170 ? -10.382 -1.805 13.116 1.00 98.12 170 VAL A C 1
ATOM 1401 O O . VAL A 1 170 ? -11.170 -1.207 13.848 1.00 98.12 170 VAL A O 1
ATOM 1404 N N . MET A 1 171 ? -9.071 -1.599 13.158 1.00 96.81 171 MET A N 1
ATOM 1405 C CA . MET A 1 171 ? -8.435 -0.595 14.003 1.00 96.81 171 MET A CA 1
ATOM 1406 C C . MET A 1 171 ? -7.454 0.219 13.166 1.00 96.81 171 MET A C 1
ATOM 1408 O O . MET A 1 171 ? -6.488 -0.327 12.635 1.00 96.81 171 MET A O 1
ATOM 1412 N N . LYS A 1 172 ? -7.693 1.525 13.067 1.00 95.06 172 LYS A N 1
ATOM 1413 C CA . LYS A 1 172 ? -6.811 2.479 12.393 1.00 95.06 172 LYS A CA 1
ATOM 1414 C C . LYS A 1 172 ? -6.373 3.547 13.380 1.00 95.06 172 LYS A C 1
ATOM 1416 O O . LYS A 1 172 ? -7.206 4.230 13.969 1.00 95.06 172 LYS A O 1
ATOM 1421 N N . LEU A 1 173 ? -5.067 3.672 13.573 1.00 90.88 173 LEU A N 1
ATOM 1422 C CA . LEU A 1 173 ? -4.457 4.634 14.481 1.00 90.88 173 LEU A CA 1
ATOM 1423 C C . LEU A 1 173 ? -3.450 5.465 13.689 1.00 90.88 173 LEU A C 1
ATOM 1425 O O . LEU A 1 173 ? -2.416 4.956 13.266 1.00 90.88 173 LEU A O 1
ATOM 1429 N N . SER A 1 174 ? -3.764 6.740 13.495 1.00 88.00 174 SER A N 1
ATOM 1430 C CA . SER A 1 174 ? -2.918 7.729 12.832 1.00 88.00 174 SER A CA 1
ATOM 1431 C C . SER A 1 174 ? -2.517 8.801 13.828 1.00 88.00 174 SER A C 1
ATOM 1433 O O . SER A 1 174 ? -3.247 9.770 14.047 1.00 88.00 174 SER A O 1
ATOM 1435 N N . LEU A 1 175 ? -1.376 8.607 14.479 1.00 79.12 175 LEU A N 1
ATOM 1436 C CA . LEU A 1 175 ? -0.966 9.428 15.611 1.00 79.12 175 LEU A CA 1
ATOM 1437 C C . LEU A 1 175 ? 0.442 9.950 15.343 1.00 79.12 175 LEU A C 1
ATOM 1439 O O . LEU A 1 175 ? 1.366 9.153 15.282 1.00 79.12 175 LEU A O 1
ATOM 1443 N N . SER A 1 176 ? 0.632 11.262 15.206 1.00 71.75 176 SER A N 1
ATOM 1444 C CA . SER A 1 176 ? 1.961 11.861 14.973 1.00 71.75 176 SER A CA 1
ATOM 1445 C C . SER A 1 176 ? 2.757 12.034 16.277 1.00 71.75 176 SER A C 1
ATOM 1447 O O . SER A 1 176 ? 3.246 13.124 16.580 1.00 71.75 176 SER A O 1
ATOM 1449 N N . LEU A 1 177 ? 2.788 10.994 17.109 1.00 71.69 177 LEU A N 1
ATOM 1450 C CA . LEU A 1 177 ? 3.204 11.066 18.512 1.00 71.69 177 LEU A CA 1
ATOM 1451 C C . LEU A 1 177 ? 3.715 9.726 19.037 1.00 71.69 177 LEU A C 1
ATOM 1453 O O . LEU A 1 177 ? 3.499 8.675 18.425 1.00 71.69 177 LEU A O 1
ATOM 1457 N N . THR A 1 178 ? 4.359 9.770 20.203 1.00 70.50 178 THR A N 1
ATOM 1458 C CA . THR A 1 178 ? 4.820 8.566 20.897 1.00 70.50 178 THR A CA 1
ATOM 1459 C C . THR A 1 178 ? 3.666 7.868 21.603 1.00 70.50 178 THR A C 1
ATOM 1461 O O . THR A 1 178 ? 3.051 8.434 22.510 1.00 70.50 178 THR A O 1
ATOM 1464 N N . ILE A 1 179 ? 3.372 6.628 21.198 1.00 72.06 179 ILE A N 1
ATOM 1465 C CA . ILE A 1 179 ? 2.486 5.749 21.959 1.00 72.06 179 ILE A CA 1
ATOM 1466 C C . ILE A 1 179 ? 3.334 4.960 22.944 1.00 72.06 179 ILE A C 1
ATOM 1468 O O . ILE A 1 179 ? 4.169 4.135 22.562 1.00 72.06 179 ILE A O 1
ATOM 1472 N N . ASN A 1 180 ? 3.053 5.163 24.224 1.00 74.38 180 ASN A N 1
ATOM 1473 C CA . ASN A 1 180 ? 3.532 4.270 25.260 1.00 74.38 180 ASN A CA 1
ATOM 1474 C C . ASN A 1 180 ? 2.527 3.123 25.435 1.00 74.38 180 ASN A C 1
ATOM 1476 O O . ASN A 1 180 ? 1.383 3.348 25.828 1.00 74.38 180 ASN A O 1
ATOM 1480 N N . LEU A 1 181 ? 2.955 1.903 25.105 1.00 78.06 181 LEU A N 1
ATOM 1481 C CA . LEU A 1 181 ? 2.176 0.671 25.267 1.00 78.06 181 LEU A CA 1
ATOM 1482 C C . LEU A 1 181 ? 2.689 -0.192 26.438 1.00 78.06 181 LEU A C 1
ATOM 1484 O O . LEU A 1 181 ? 2.181 -1.291 26.665 1.00 78.06 181 LEU A O 1
ATOM 1488 N N . ASN A 1 182 ? 3.667 0.294 27.210 1.00 77.62 182 ASN A N 1
ATOM 1489 C CA . ASN A 1 182 ? 4.300 -0.474 28.287 1.00 77.62 182 ASN A CA 1
ATOM 1490 C C . ASN A 1 182 ? 3.346 -0.793 29.436 1.00 77.62 182 ASN A C 1
ATOM 1492 O O . ASN A 1 182 ? 3.496 -1.819 30.093 1.00 77.62 182 ASN A O 1
ATOM 1496 N N . HIS A 1 183 ? 2.334 0.049 29.662 1.00 77.38 183 HIS A N 1
ATOM 1497 C CA . HIS A 1 183 ? 1.315 -0.193 30.686 1.00 77.38 183 HIS A CA 1
ATOM 1498 C C . HIS A 1 183 ? 0.335 -1.313 30.315 1.00 77.38 183 HIS A C 1
ATOM 1500 O O . HIS A 1 183 ? -0.414 -1.775 31.176 1.00 77.38 183 HIS A O 1
ATOM 1506 N N . ILE A 1 184 ? 0.297 -1.748 29.053 1.00 80.75 184 ILE A N 1
ATOM 1507 C CA . ILE A 1 184 ? -0.620 -2.794 28.595 1.00 80.75 184 ILE A CA 1
ATOM 1508 C C . ILE A 1 184 ? 0.057 -4.142 28.806 1.00 80.75 184 ILE A C 1
ATOM 1510 O O . ILE A 1 184 ? 1.017 -4.476 28.121 1.00 80.75 184 ILE A O 1
ATOM 1514 N N . SER A 1 185 ? -0.445 -4.926 29.758 1.00 75.69 185 SER A N 1
ATOM 1515 C CA . SER A 1 185 ? 0.128 -6.229 30.115 1.00 75.69 185 SER A CA 1
ATOM 1516 C C . SER A 1 185 ? -0.247 -7.351 29.143 1.00 75.69 185 SER A C 1
ATOM 1518 O O . SER A 1 185 ? 0.556 -8.253 28.919 1.00 75.69 185 SER A O 1
ATOM 1520 N N . SER A 1 186 ? -1.440 -7.301 28.540 1.00 81.81 186 SER A N 1
ATOM 1521 C CA . SER A 1 186 ? -1.915 -8.316 27.593 1.00 81.81 186 SER A CA 1
ATOM 1522 C C . SER A 1 186 ? -2.671 -7.691 26.425 1.00 81.81 186 SER A C 1
ATOM 1524 O O . SER A 1 186 ? -3.501 -6.802 26.614 1.00 81.81 186 SER A O 1
ATOM 1526 N N . PHE A 1 187 ? -2.378 -8.179 25.221 1.00 89.31 187 PHE A N 1
ATOM 1527 C CA . PHE A 1 187 ? -3.100 -7.850 23.998 1.00 89.31 187 PHE A CA 1
ATOM 1528 C C . PHE A 1 187 ? -3.973 -9.042 23.623 1.00 89.31 187 PHE A C 1
ATOM 1530 O O . PHE A 1 187 ? -3.495 -10.176 23.568 1.00 89.31 187 PHE A O 1
ATOM 1537 N N . HIS A 1 188 ? -5.258 -8.799 23.386 1.00 92.81 188 HIS A N 1
ATOM 1538 C CA . HIS A 1 188 ? -6.199 -9.853 23.031 1.00 92.81 188 HIS A CA 1
ATOM 1539 C C . HIS A 1 188 ? -7.289 -9.302 22.113 1.00 92.81 188 HIS A C 1
ATOM 1541 O O . HIS A 1 188 ? -8.333 -8.834 22.566 1.00 92.81 188 HIS A O 1
ATOM 1547 N N . LEU A 1 189 ? -7.026 -9.373 20.810 1.00 94.81 189 LEU A N 1
ATOM 1548 C CA . LEU A 1 189 ? -7.861 -8.839 19.737 1.00 94.81 189 LEU A CA 1
ATOM 1549 C C . LEU A 1 189 ? -8.264 -9.981 18.782 1.00 94.81 189 LEU A C 1
ATOM 1551 O O . LEU A 1 189 ? -7.826 -10.024 17.631 1.00 94.81 189 LEU A O 1
ATOM 1555 N N . PRO A 1 190 ? -9.079 -10.951 19.249 1.00 95.31 190 PRO A N 1
ATOM 1556 C CA . PRO A 1 190 ? -9.352 -12.198 18.529 1.00 95.31 190 PRO A CA 1
ATOM 1557 C C . PRO A 1 190 ? -10.134 -12.030 17.220 1.00 95.31 190 PRO A C 1
ATOM 1559 O O . PRO A 1 190 ? -10.114 -12.948 16.407 1.00 95.31 190 PRO A O 1
ATOM 1562 N N . SER A 1 191 ? -10.812 -10.896 17.013 1.00 96.62 191 SER A N 1
ATOM 1563 C CA . SER A 1 191 ? -11.612 -10.622 15.807 1.00 96.62 191 SER A CA 1
ATOM 1564 C C . SER A 1 191 ? -10.952 -9.627 14.849 1.00 96.62 191 SER A C 1
ATOM 1566 O O . SER A 1 191 ? -11.533 -9.318 13.808 1.00 96.62 191 SER A O 1
ATOM 1568 N N . LEU A 1 192 ? -9.762 -9.113 15.185 1.00 97.62 192 LEU A N 1
ATOM 1569 C CA . LEU A 1 192 ? -9.125 -8.039 14.430 1.00 97.62 192 LEU A CA 1
ATOM 1570 C C . LEU A 1 192 ? -8.566 -8.557 13.103 1.00 97.62 192 LEU A C 1
ATOM 1572 O O . LEU A 1 192 ? -7.638 -9.362 13.084 1.00 97.62 192 LEU A O 1
ATOM 1576 N N . LYS A 1 193 ? -9.119 -8.050 11.999 1.00 97.62 193 LYS A N 1
ATOM 1577 C CA . LYS A 1 193 ? -8.737 -8.404 10.626 1.00 97.62 193 LYS A CA 1
ATOM 1578 C C . LYS A 1 193 ? -7.903 -7.329 9.948 1.00 97.62 193 LYS A C 1
ATOM 1580 O O . LYS A 1 193 ? -7.065 -7.662 9.116 1.00 97.62 193 LYS A O 1
ATOM 1585 N N . VAL A 1 194 ? -8.127 -6.061 10.293 1.00 98.12 194 VAL A N 1
ATOM 1586 C CA . VAL A 1 194 ? -7.436 -4.913 9.697 1.00 98.12 194 VAL A CA 1
ATOM 1587 C C . VAL A 1 194 ? -6.813 -4.069 10.798 1.00 98.12 194 VAL A C 1
ATOM 1589 O O . VAL A 1 194 ? -7.523 -3.547 11.659 1.00 98.12 194 VAL A O 1
ATOM 1592 N N . LEU A 1 195 ? -5.495 -3.912 10.743 1.00 96.00 195 LEU A N 1
ATOM 1593 C CA . LEU A 1 195 ? -4.728 -3.071 11.651 1.00 96.00 195 LEU A CA 1
ATOM 1594 C C . LEU A 1 195 ? -3.913 -2.076 10.835 1.00 96.00 195 LEU A C 1
ATOM 1596 O O . LEU A 1 195 ? -2.985 -2.461 10.124 1.00 96.00 195 LEU A O 1
ATOM 1600 N N . HIS A 1 196 ? -4.248 -0.795 10.940 1.00 94.69 196 HIS A N 1
ATOM 1601 C CA . HIS A 1 196 ? -3.478 0.275 10.320 1.00 94.69 196 HIS A CA 1
ATOM 1602 C C . HIS A 1 196 ? -2.858 1.169 11.384 1.00 94.69 196 HIS A C 1
ATOM 1604 O O . HIS A 1 196 ? -3.545 1.688 12.260 1.00 94.69 196 HIS A O 1
ATOM 1610 N N . LEU A 1 197 ? -1.551 1.350 11.287 1.00 89.50 197 LEU A N 1
ATOM 1611 C CA . LEU A 1 197 ? -0.725 2.101 12.213 1.00 89.50 197 LEU A CA 1
ATOM 1612 C C . LEU A 1 197 ? 0.072 3.120 11.393 1.00 89.50 197 LEU A C 1
ATOM 1614 O O . LEU A 1 197 ? 0.958 2.730 10.634 1.00 89.50 197 LEU A O 1
ATOM 1618 N N . TYR A 1 198 ? -0.261 4.405 11.523 1.00 86.06 198 TYR A N 1
ATOM 1619 C CA . TYR A 1 198 ? 0.368 5.502 10.785 1.00 86.06 198 TYR A CA 1
ATOM 1620 C C . TYR A 1 198 ? 1.090 6.470 11.720 1.00 86.06 198 TYR A C 1
ATOM 1622 O O . TYR A 1 198 ? 0.529 6.908 12.727 1.00 86.06 198 TYR A O 1
ATOM 1630 N N . LEU A 1 199 ? 2.294 6.873 11.306 1.00 68.12 199 LEU A N 1
ATOM 1631 C CA . LEU A 1 199 ? 3.115 7.921 11.924 1.00 68.12 199 LEU A CA 1
ATOM 1632 C C . LEU A 1 199 ? 3.488 7.671 13.394 1.00 68.12 199 LEU A C 1
ATOM 1634 O O . LEU A 1 199 ? 3.810 8.610 14.118 1.00 68.12 199 LEU A O 1
ATOM 1638 N N . LEU A 1 200 ? 3.495 6.409 13.826 1.00 69.38 200 LEU A N 1
ATOM 1639 C CA . LEU A 1 200 ? 3.702 6.070 15.230 1.00 69.38 200 LEU A CA 1
ATOM 1640 C C . LEU A 1 200 ? 5.168 6.179 15.642 1.00 69.38 200 LEU A C 1
ATOM 1642 O O . LEU A 1 200 ? 6.052 5.686 14.940 1.00 69.38 200 LEU A O 1
ATOM 1646 N N . TYR A 1 201 ? 5.405 6.719 16.837 1.00 70.88 201 TYR A N 1
ATOM 1647 C CA . TYR A 1 201 ? 6.648 6.512 17.577 1.00 70.88 201 TYR A CA 1
ATOM 1648 C C . TYR A 1 201 ? 6.363 5.499 18.691 1.00 70.88 201 TYR A C 1
ATOM 1650 O O . TYR A 1 201 ? 5.531 5.731 19.564 1.00 70.88 201 TYR A O 1
ATOM 1658 N N . LEU A 1 202 ? 7.000 4.332 18.644 1.00 67.31 202 LEU A N 1
ATOM 1659 C CA . LEU A 1 202 ? 6.864 3.316 19.689 1.00 67.31 202 LEU A CA 1
ATOM 1660 C C . LEU A 1 202 ? 8.052 3.417 20.641 1.00 67.31 202 LEU A C 1
ATOM 1662 O O . LEU A 1 202 ? 9.189 3.579 20.194 1.00 67.31 202 LEU A O 1
ATOM 1666 N N . VAL A 1 203 ? 7.777 3.328 21.944 1.00 67.12 203 VAL A N 1
ATOM 1667 C CA . VAL A 1 203 ? 8.812 3.401 22.989 1.00 67.12 203 VAL A CA 1
ATOM 1668 C C . VAL A 1 203 ? 9.782 2.219 22.887 1.00 67.12 203 VAL A C 1
ATOM 1670 O O . VAL A 1 203 ? 10.984 2.393 23.077 1.00 67.12 203 VAL A O 1
ATOM 1673 N N . ASP A 1 204 ? 9.275 1.034 22.548 1.00 71.94 204 ASP A N 1
ATOM 1674 C CA . ASP A 1 204 ? 10.037 -0.208 22.484 1.00 71.94 204 ASP A CA 1
ATOM 1675 C C . ASP A 1 204 ? 9.444 -1.205 21.467 1.00 71.94 204 ASP A C 1
ATOM 1677 O O . ASP A 1 204 ? 8.264 -1.152 21.104 1.00 71.94 204 ASP A O 1
ATOM 1681 N N . ASP A 1 205 ? 10.285 -2.137 21.017 1.00 73.12 205 ASP A N 1
ATOM 1682 C CA . ASP A 1 205 ? 9.923 -3.150 20.019 1.00 73.12 205 ASP A CA 1
ATOM 1683 C C . ASP A 1 205 ? 9.112 -4.303 20.625 1.00 73.12 205 ASP A C 1
ATOM 1685 O O . ASP A 1 205 ? 8.309 -4.935 19.935 1.00 73.12 205 ASP A O 1
ATOM 1689 N N . GLU A 1 206 ? 9.282 -4.572 21.920 1.00 79.00 206 GLU A N 1
ATOM 1690 C CA . GLU A 1 206 ? 8.623 -5.675 22.618 1.00 79.00 206 GLU A CA 1
ATOM 1691 C C . GLU A 1 206 ? 7.109 -5.452 22.691 1.00 79.00 206 GLU A C 1
ATOM 1693 O O . GLU A 1 206 ? 6.325 -6.352 22.390 1.00 79.00 206 GLU A O 1
ATOM 1698 N N . SER A 1 207 ? 6.671 -4.236 23.000 1.00 78.38 207 SER A N 1
ATOM 1699 C CA . SER A 1 207 ? 5.274 -3.806 22.973 1.00 78.38 207 SER A CA 1
ATOM 1700 C C . SER A 1 207 ? 4.603 -4.043 21.622 1.00 78.38 207 SER A C 1
ATOM 1702 O O . SER A 1 207 ? 3.455 -4.486 21.565 1.00 78.38 207 SER A O 1
ATOM 1704 N N . MET A 1 208 ? 5.322 -3.803 20.528 1.00 80.31 208 MET A N 1
ATOM 1705 C CA . MET A 1 208 ? 4.821 -4.049 19.177 1.00 80.31 208 MET A CA 1
ATOM 1706 C C . MET A 1 208 ? 4.707 -5.545 18.879 1.00 80.31 208 MET A C 1
ATOM 1708 O O . MET A 1 208 ? 3.676 -5.995 18.378 1.00 80.31 208 MET A O 1
ATOM 1712 N N . MET A 1 209 ? 5.704 -6.334 19.275 1.00 81.69 209 MET A N 1
ATOM 1713 C CA . MET A 1 209 ? 5.648 -7.791 19.149 1.00 81.69 209 MET A CA 1
ATOM 1714 C C . MET A 1 209 ? 4.502 -8.401 19.969 1.00 81.69 209 MET A C 1
ATOM 1716 O O . MET A 1 209 ? 3.837 -9.330 19.504 1.00 81.69 209 MET A O 1
ATOM 1720 N N . ARG A 1 210 ? 4.221 -7.848 21.155 1.00 86.25 210 ARG A N 1
ATOM 1721 C CA . ARG A 1 210 ? 3.080 -8.235 22.000 1.00 86.25 210 ARG A CA 1
ATOM 1722 C C . ARG A 1 210 ? 1.736 -7.848 21.373 1.00 86.25 210 ARG A C 1
ATOM 1724 O O . ARG A 1 210 ? 0.797 -8.637 21.431 1.00 86.25 210 ARG A O 1
ATOM 1731 N N . LEU A 1 211 ? 1.637 -6.684 20.726 1.00 87.81 211 LEU A N 1
ATOM 1732 C CA . LEU A 1 211 ? 0.440 -6.301 19.967 1.00 87.81 211 LEU A CA 1
ATOM 1733 C C . LEU A 1 211 ? 0.177 -7.283 18.818 1.00 87.81 211 LEU A C 1
ATOM 1735 O O . LEU A 1 211 ? -0.944 -7.765 18.656 1.00 87.81 211 LEU A O 1
ATOM 1739 N N . PHE A 1 212 ? 1.213 -7.611 18.049 1.00 87.56 212 PHE A N 1
ATOM 1740 C CA . PHE A 1 212 ? 1.120 -8.525 16.913 1.00 87.56 212 PHE A CA 1
ATOM 1741 C C . PHE A 1 212 ? 0.718 -9.945 17.321 1.00 87.56 212 PHE A C 1
ATOM 1743 O O . PHE A 1 212 ? -0.124 -10.548 16.655 1.00 87.56 212 PHE A O 1
ATOM 1750 N N .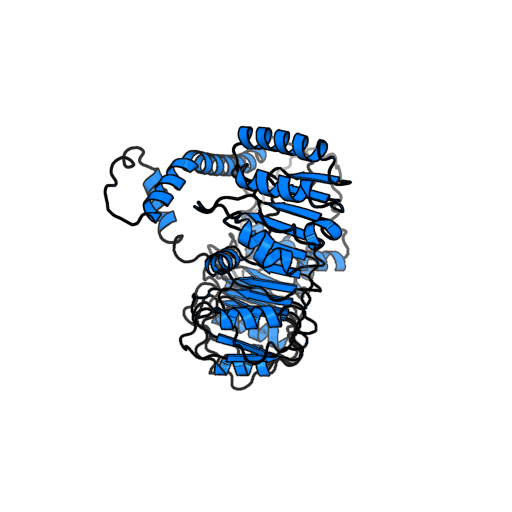 SER A 1 213 ? 1.244 -10.465 18.433 1.00 88.19 213 SER A N 1
ATOM 1751 C CA . SER A 1 213 ? 0.849 -11.785 18.944 1.00 88.19 213 SER A CA 1
ATOM 1752 C C . SER A 1 213 ? -0.591 -11.827 19.471 1.00 88.19 213 SER A C 1
ATOM 1754 O O . SER A 1 213 ? -1.218 -12.886 19.456 1.00 88.19 213 SER A O 1
ATOM 1756 N N . GLY A 1 214 ? -1.149 -10.680 19.870 1.00 90.38 214 GLY A N 1
ATOM 1757 C CA . GLY A 1 214 ? -2.541 -10.541 20.301 1.00 90.38 214 GLY A CA 1
ATOM 1758 C C . GLY A 1 214 ? -3.583 -10.557 19.175 1.00 90.38 214 GLY A C 1
ATOM 1759 O O . GLY A 1 214 ? -4.777 -10.548 19.482 1.00 90.38 214 GLY A O 1
ATOM 1760 N N . CYS A 1 215 ? -3.168 -10.586 17.900 1.00 93.25 215 CYS A N 1
ATOM 1761 C CA . CYS A 1 215 ? -4.036 -10.448 16.720 1.00 93.25 215 CYS A CA 1
ATOM 1762 C C . CYS A 1 215 ? -3.996 -11.706 15.815 1.00 93.25 215 CYS A C 1
ATOM 1764 O O . CYS A 1 215 ? -3.425 -11.666 14.724 1.00 93.25 215 CYS A O 1
ATOM 1766 N N . PRO A 1 216 ? -4.582 -12.848 16.226 1.00 91.62 216 PRO A N 1
ATOM 1767 C CA . PRO A 1 216 ? -4.379 -14.138 15.550 1.00 91.62 216 PRO A CA 1
ATOM 1768 C C . PRO A 1 216 ? -5.003 -14.244 14.145 1.00 91.62 216 PRO A C 1
ATOM 1770 O O . PRO A 1 216 ? -4.535 -15.023 13.314 1.00 91.62 216 PRO A O 1
ATOM 1773 N N . VAL A 1 217 ? -6.057 -13.476 13.858 1.00 94.88 217 VAL A N 1
ATOM 1774 C CA . VAL A 1 217 ? -6.821 -13.542 12.594 1.00 94.88 217 VAL A CA 1
ATOM 1775 C C . VAL A 1 217 ? -6.537 -12.364 11.655 1.00 94.88 217 VAL A C 1
ATOM 1777 O O . VAL A 1 217 ? -7.325 -12.102 10.751 1.00 94.88 217 VAL A O 1
ATOM 1780 N N . LEU A 1 218 ? -5.431 -11.644 11.871 1.00 96.06 218 LEU A N 1
ATOM 1781 C CA . LEU A 1 218 ? -5.111 -10.435 11.119 1.00 96.06 218 LEU A CA 1
ATOM 1782 C C . LEU A 1 218 ? -4.862 -10.739 9.633 1.00 96.06 218 LEU A C 1
ATOM 1784 O O . LEU A 1 218 ? -3.970 -11.508 9.289 1.00 96.06 218 LEU A O 1
ATOM 1788 N N . GLU A 1 219 ? -5.630 -10.099 8.752 1.00 97.12 219 GLU A N 1
ATOM 1789 C CA . GLU A 1 219 ? -5.555 -10.286 7.298 1.00 97.12 219 GLU A CA 1
ATOM 1790 C C . GLU A 1 219 ? -4.823 -9.126 6.602 1.00 97.12 219 GLU A C 1
ATOM 1792 O O . GLU A 1 219 ? -4.165 -9.336 5.580 1.00 97.12 219 GLU A O 1
ATOM 1797 N N . GLU A 1 220 ? -4.902 -7.911 7.152 1.00 97.81 220 GLU A N 1
ATOM 1798 C CA . GLU A 1 220 ? -4.307 -6.697 6.590 1.00 97.81 220 GLU A CA 1
ATOM 1799 C C . GLU A 1 220 ? -3.566 -5.888 7.662 1.00 97.81 220 GLU A C 1
ATOM 1801 O O . GLU A 1 220 ? -4.151 -5.484 8.670 1.00 97.81 220 GLU A O 1
ATOM 1806 N N . LEU A 1 221 ? -2.282 -5.622 7.409 1.00 95.19 221 LEU A N 1
ATOM 1807 C CA . LEU A 1 221 ? -1.418 -4.800 8.249 1.00 95.19 221 LEU A CA 1
ATOM 1808 C C . LEU A 1 221 ? -0.862 -3.639 7.426 1.00 95.19 221 LEU A C 1
ATOM 1810 O O . LEU A 1 221 ? -0.159 -3.851 6.437 1.00 95.19 221 LEU A O 1
ATOM 1814 N N . PHE A 1 222 ? -1.140 -2.417 7.870 1.00 93.50 222 PHE A N 1
ATOM 1815 C CA . PHE A 1 222 ? -0.447 -1.217 7.417 1.00 93.50 222 PHE A CA 1
ATOM 1816 C C . PHE A 1 222 ? 0.400 -0.696 8.569 1.00 93.50 222 PHE A C 1
ATOM 1818 O O . PHE A 1 222 ? -0.132 -0.402 9.638 1.00 93.50 222 PHE A O 1
ATOM 1825 N N . TYR A 1 223 ? 1.706 -0.597 8.362 1.00 88.94 223 TYR A N 1
ATOM 1826 C CA . TYR A 1 223 ? 2.653 -0.187 9.387 1.00 88.94 223 TYR A CA 1
ATOM 1827 C C . TYR A 1 223 ? 3.585 0.892 8.842 1.00 88.94 223 TYR A C 1
ATOM 1829 O O . TYR A 1 223 ? 4.470 0.594 8.042 1.00 88.94 223 TYR A O 1
ATOM 1837 N N . GLU A 1 224 ? 3.386 2.135 9.275 1.00 87.00 224 GLU A N 1
ATOM 1838 C CA . GLU A 1 224 ? 4.243 3.280 8.964 1.00 87.00 224 GLU A CA 1
ATOM 1839 C C . GLU A 1 224 ? 4.782 3.913 10.253 1.00 87.00 224 GLU A C 1
ATOM 1841 O O . GLU A 1 224 ? 4.031 4.488 11.046 1.00 87.00 224 GLU A O 1
ATOM 1846 N N . VAL A 1 225 ? 6.097 3.814 10.447 1.00 75.25 225 VAL A N 1
ATOM 1847 C CA . VAL A 1 225 ? 6.833 4.329 11.607 1.00 75.25 225 VAL A CA 1
ATOM 1848 C C . VAL A 1 225 ? 7.941 5.261 11.139 1.00 75.25 225 VAL A C 1
ATOM 1850 O O . VAL A 1 225 ? 8.785 4.887 10.325 1.00 75.25 225 VAL A O 1
ATOM 1853 N N . VAL A 1 226 ? 7.934 6.481 11.681 1.00 62.03 226 VAL A N 1
ATOM 1854 C CA . VAL A 1 226 ? 8.801 7.589 11.244 1.00 62.03 226 VAL A CA 1
ATOM 1855 C C . VAL A 1 226 ? 10.181 7.538 11.905 1.00 62.03 226 VAL A C 1
ATOM 1857 O O . VAL A 1 226 ? 11.165 7.956 11.305 1.00 62.03 226 VAL A O 1
ATOM 1860 N N . LYS A 1 227 ? 10.284 7.020 13.134 1.00 61.09 227 LYS A N 1
ATOM 1861 C CA . LYS A 1 227 ? 11.561 6.846 13.836 1.00 61.09 227 LYS A CA 1
ATOM 1862 C C . LYS A 1 227 ? 11.413 5.767 14.897 1.00 61.09 227 LYS A C 1
ATOM 1864 O O . LYS A 1 227 ? 10.494 5.830 15.712 1.00 61.09 227 LYS A O 1
ATOM 1869 N N . SER A 1 228 ? 12.328 4.809 14.923 1.00 54.53 228 SER A N 1
ATOM 1870 C CA . SER A 1 228 ? 12.509 3.959 16.094 1.00 54.53 228 SER A CA 1
ATOM 1871 C C . SER A 1 228 ? 13.808 4.346 16.778 1.00 54.53 228 SER A C 1
ATOM 1873 O O . SER A 1 228 ? 14.836 4.492 16.127 1.00 54.53 228 SER A O 1
ATOM 1875 N N . ASN A 1 229 ? 13.760 4.527 18.095 1.00 53.84 229 ASN A N 1
ATOM 1876 C CA . ASN A 1 229 ? 14.945 4.867 18.880 1.00 53.84 229 ASN A CA 1
ATOM 1877 C C . ASN A 1 229 ? 15.930 3.687 19.004 1.00 53.84 229 ASN A C 1
ATOM 1879 O O . ASN A 1 229 ? 17.040 3.883 19.490 1.00 53.84 229 ASN A O 1
ATOM 1883 N N . ASN A 1 230 ? 15.546 2.490 18.538 1.00 54.81 230 ASN A N 1
ATOM 1884 C CA . ASN A 1 230 ? 16.336 1.271 18.640 1.00 54.81 230 ASN A CA 1
ATOM 1885 C C . ASN A 1 230 ? 16.627 0.695 17.246 1.00 54.81 230 ASN A C 1
ATOM 1887 O O . ASN A 1 230 ? 15.718 0.414 16.468 1.00 54.81 230 ASN A O 1
ATOM 1891 N N . SER A 1 231 ? 17.914 0.473 16.964 1.00 56.59 231 SER A N 1
ATOM 1892 C CA . SER A 1 231 ? 18.460 -0.094 15.714 1.00 56.59 231 SER A CA 1
ATOM 1893 C C . SER A 1 231 ? 18.222 -1.614 15.574 1.00 56.59 231 SER A C 1
ATOM 1895 O O . SER A 1 231 ? 18.900 -2.320 14.828 1.00 56.59 231 SER A O 1
ATOM 1897 N N . THR A 1 232 ? 17.290 -2.182 16.341 1.00 63.66 232 THR A N 1
ATOM 1898 C CA . THR A 1 232 ? 17.078 -3.629 16.375 1.00 63.66 232 THR A CA 1
ATOM 1899 C C . THR A 1 232 ? 16.189 -4.093 15.229 1.00 63.66 232 THR A C 1
ATOM 1901 O O . THR A 1 232 ? 15.119 -3.544 14.963 1.00 63.66 232 THR A O 1
ATOM 1904 N N . SER A 1 233 ? 16.641 -5.146 14.546 1.00 74.69 233 SER A N 1
ATOM 1905 C CA . SER A 1 233 ? 15.805 -5.890 13.607 1.00 74.69 233 SER A CA 1
ATOM 1906 C C . SER A 1 233 ? 14.634 -6.558 14.334 1.00 74.69 233 SER A C 1
ATOM 1908 O O . SER A 1 233 ? 14.799 -7.011 15.468 1.00 74.69 233 SER A O 1
ATOM 1910 N N . PHE A 1 234 ? 13.469 -6.658 13.691 1.00 76.94 234 PHE A N 1
ATOM 1911 C CA . PHE A 1 234 ? 12.308 -7.357 14.255 1.00 76.94 234 PHE A CA 1
ATOM 1912 C C . PHE A 1 234 ? 11.617 -8.249 13.224 1.00 76.94 234 PHE A C 1
ATOM 1914 O O . PHE A 1 234 ? 11.831 -8.129 12.016 1.00 76.94 234 PHE A O 1
ATOM 1921 N N . LYS A 1 235 ? 10.787 -9.174 13.712 1.00 80.81 235 LYS A N 1
ATOM 1922 C CA . LYS A 1 235 ? 10.164 -10.228 12.908 1.00 80.81 235 LYS A CA 1
ATOM 1923 C C . LYS A 1 235 ? 8.648 -10.080 12.877 1.00 80.81 235 LYS A C 1
ATOM 1925 O O . LYS A 1 235 ? 8.005 -10.127 13.915 1.00 80.81 235 LYS A O 1
ATOM 1930 N N . ILE A 1 236 ? 8.061 -10.016 11.689 1.00 83.56 236 ILE A N 1
ATOM 1931 C CA . ILE A 1 236 ? 6.614 -10.108 11.483 1.00 83.56 236 ILE A CA 1
ATOM 1932 C C . ILE A 1 236 ? 6.275 -11.567 11.184 1.00 83.56 236 ILE A C 1
ATOM 1934 O O . ILE A 1 236 ? 6.628 -12.091 10.129 1.00 83.56 236 ILE A O 1
ATOM 1938 N N . CYS A 1 237 ? 5.606 -12.233 12.124 1.00 83.88 237 CYS A N 1
ATOM 1939 C CA . CYS A 1 237 ? 5.200 -13.632 12.002 1.00 83.88 237 CYS A CA 1
ATOM 1940 C C . CYS A 1 237 ? 3.683 -13.747 12.160 1.00 83.88 237 CYS A C 1
ATOM 1942 O O . CYS A 1 237 ? 3.176 -13.840 13.275 1.00 83.88 237 CYS A O 1
ATOM 1944 N N . MET A 1 238 ? 2.963 -13.715 11.039 1.00 85.94 238 MET A N 1
ATOM 1945 C CA . MET A 1 238 ? 1.496 -13.695 10.998 1.00 85.94 238 MET A CA 1
ATOM 1946 C C . MET A 1 238 ? 0.990 -14.624 9.884 1.00 85.94 238 MET A C 1
ATOM 1948 O O . MET A 1 238 ? 0.934 -14.223 8.720 1.00 85.94 238 MET A O 1
ATOM 1952 N N . PRO A 1 239 ? 0.638 -15.883 10.200 1.00 85.44 239 PRO A N 1
ATOM 1953 C CA . PRO A 1 239 ? 0.235 -16.865 9.191 1.00 85.44 239 PRO A CA 1
ATOM 1954 C C . PRO A 1 239 ? -1.036 -16.499 8.413 1.00 85.44 239 PRO A C 1
ATOM 1956 O O . PRO A 1 239 ? -1.190 -16.928 7.273 1.00 85.44 239 PRO A O 1
ATOM 1959 N N . SER A 1 240 ? -1.937 -15.721 9.014 1.00 91.38 240 SER A N 1
ATOM 1960 C CA . SER A 1 240 ? -3.209 -15.262 8.438 1.00 91.38 240 SER A CA 1
ATOM 1961 C C . SER A 1 240 ? -3.078 -14.018 7.549 1.00 91.38 240 SER A C 1
ATOM 1963 O O . SER A 1 240 ? -4.025 -13.682 6.836 1.00 91.38 240 SER A O 1
ATOM 1965 N N . LEU A 1 241 ? -1.911 -13.362 7.546 1.00 94.12 241 LEU A N 1
ATOM 1966 C CA . LEU A 1 241 ? -1.719 -12.081 6.876 1.00 94.12 241 LEU A CA 1
ATOM 1967 C C . LEU A 1 241 ? -1.694 -12.238 5.352 1.00 94.12 241 LEU A C 1
ATOM 1969 O O . LEU A 1 241 ? -0.838 -12.935 4.805 1.00 94.12 241 LEU A O 1
ATOM 1973 N N . LYS A 1 242 ? -2.605 -11.534 4.675 1.00 95.81 242 LYS A N 1
ATOM 1974 C CA . LYS A 1 242 ? -2.736 -11.502 3.211 1.00 95.81 242 LYS A CA 1
ATOM 1975 C C . LYS A 1 242 ? -2.162 -10.228 2.607 1.00 95.81 242 LYS A C 1
ATOM 1977 O O . LYS A 1 242 ? -1.649 -10.256 1.491 1.00 95.81 242 LYS A O 1
ATOM 1982 N N . LYS A 1 243 ? -2.238 -9.105 3.321 1.00 96.81 243 LYS A N 1
ATOM 1983 C CA . LYS A 1 243 ? -1.757 -7.807 2.841 1.00 96.81 243 LYS A CA 1
ATOM 1984 C C . LYS A 1 243 ? -0.843 -7.157 3.864 1.00 96.81 243 LYS A C 1
ATOM 1986 O O . LYS A 1 243 ? -1.235 -6.965 5.013 1.00 96.81 243 LYS A O 1
ATOM 1991 N N . LEU A 1 244 ? 0.344 -6.773 3.416 1.00 94.12 244 LEU A N 1
ATOM 1992 C CA . LEU A 1 244 ? 1.315 -6.053 4.226 1.00 94.12 244 LEU A CA 1
ATOM 1993 C C . LEU A 1 244 ? 1.747 -4.781 3.506 1.00 94.12 244 LEU A C 1
ATOM 1995 O O . LEU A 1 244 ? 2.286 -4.848 2.402 1.00 94.12 244 LEU A O 1
ATOM 1999 N N . HIS A 1 245 ? 1.558 -3.638 4.155 1.00 93.62 245 HIS A N 1
ATOM 2000 C CA . HIS A 1 245 ? 2.272 -2.405 3.850 1.00 93.62 245 HIS A CA 1
ATOM 2001 C C . HIS A 1 245 ? 3.230 -2.125 4.993 1.00 93.62 245 HIS A C 1
ATOM 2003 O O . HIS A 1 245 ? 2.806 -2.023 6.144 1.00 93.62 245 HIS A O 1
ATOM 2009 N N . ILE A 1 246 ? 4.507 -1.957 4.670 1.00 89.56 246 ILE A N 1
ATOM 2010 C CA . ILE A 1 246 ? 5.528 -1.599 5.639 1.00 89.56 246 ILE A CA 1
ATOM 2011 C C . ILE A 1 246 ? 6.330 -0.385 5.181 1.00 89.56 246 ILE A C 1
ATOM 2013 O O . ILE A 1 246 ? 6.848 -0.350 4.065 1.00 89.56 246 ILE A O 1
ATOM 2017 N N . LYS A 1 247 ? 6.417 0.601 6.072 1.00 87.56 247 LYS A N 1
ATOM 2018 C CA . LYS A 1 247 ? 7.289 1.760 5.979 1.00 87.56 247 LYS A CA 1
ATOM 2019 C C . LYS A 1 247 ? 7.957 2.006 7.323 1.00 87.56 247 LYS A C 1
ATOM 2021 O O . LYS A 1 247 ? 7.339 2.512 8.251 1.00 87.56 247 LYS A O 1
ATOM 2026 N N . CYS A 1 248 ? 9.203 1.592 7.446 1.00 79.38 248 CYS A N 1
ATOM 2027 C CA . CYS A 1 248 ? 9.962 1.667 8.677 1.00 79.38 248 CYS A CA 1
ATOM 2028 C C . CYS A 1 248 ? 11.394 2.083 8.357 1.00 79.38 248 CYS A C 1
ATOM 2030 O O . CYS A 1 248 ? 12.178 1.282 7.846 1.00 79.38 248 CYS A O 1
ATOM 2032 N N . HIS A 1 249 ? 11.728 3.326 8.697 1.00 75.69 249 HIS A N 1
ATOM 2033 C CA . HIS A 1 249 ? 13.082 3.842 8.531 1.00 75.69 249 HIS A CA 1
ATOM 2034 C C . HIS A 1 249 ? 14.050 3.148 9.504 1.00 75.69 249 HIS A C 1
ATOM 2036 O O . HIS A 1 249 ? 13.662 2.760 10.610 1.00 75.69 249 HIS A O 1
ATOM 2042 N N . ASP A 1 250 ? 15.303 2.987 9.075 1.00 68.38 250 ASP A N 1
ATOM 2043 C CA . ASP A 1 250 ? 16.447 2.537 9.886 1.00 68.38 250 ASP A CA 1
ATOM 2044 C C . ASP A 1 250 ? 16.316 1.158 10.559 1.00 68.38 250 ASP A C 1
ATOM 2046 O O . ASP A 1 250 ? 17.091 0.819 11.453 1.00 68.38 250 ASP A O 1
ATOM 2050 N N . LYS A 1 251 ? 15.366 0.324 10.117 1.00 73.38 251 LYS A N 1
ATOM 2051 C CA . LYS A 1 251 ? 15.165 -1.030 10.644 1.00 73.38 251 LYS A CA 1
ATOM 2052 C C . LYS A 1 251 ? 15.200 -2.086 9.564 1.00 73.38 251 LYS A C 1
ATOM 2054 O O . LYS A 1 251 ? 14.718 -1.893 8.448 1.00 73.38 251 LYS A O 1
ATOM 2059 N N . ILE A 1 252 ? 15.724 -3.242 9.957 1.00 77.25 252 ILE A N 1
ATOM 2060 C CA . ILE A 1 252 ? 15.679 -4.450 9.150 1.00 77.25 252 ILE A CA 1
ATOM 2061 C C . ILE A 1 252 ? 14.530 -5.333 9.641 1.00 77.25 252 ILE A C 1
ATOM 2063 O O . ILE A 1 252 ? 14.464 -5.690 10.817 1.00 77.25 252 ILE A O 1
ATOM 2067 N N . VAL A 1 253 ? 13.621 -5.696 8.743 1.00 81.69 253 VAL A N 1
ATOM 2068 C CA . VAL A 1 253 ? 12.397 -6.429 9.076 1.00 81.69 253 VAL A CA 1
ATOM 2069 C C . VAL A 1 253 ? 12.426 -7.821 8.472 1.00 81.69 253 VAL A C 1
ATOM 2071 O O . VAL A 1 253 ? 12.627 -7.990 7.275 1.00 81.69 253 VAL A O 1
ATOM 2074 N N . GLN A 1 254 ? 12.198 -8.845 9.283 1.00 82.00 254 GLN A N 1
ATOM 2075 C CA . GLN A 1 254 ? 12.035 -10.211 8.798 1.00 82.00 254 GLN A CA 1
ATOM 2076 C C . GLN A 1 254 ? 10.547 -10.513 8.598 1.00 82.00 254 GLN A C 1
ATOM 2078 O O . GLN A 1 254 ? 9.772 -10.444 9.549 1.00 82.00 254 GLN A O 1
ATOM 2083 N N . ILE A 1 255 ? 10.142 -10.888 7.384 1.00 84.12 255 ILE A N 1
ATOM 2084 C CA . ILE A 1 255 ? 8.741 -11.196 7.059 1.00 84.12 255 ILE A CA 1
ATOM 2085 C C . ILE A 1 255 ? 8.565 -12.714 6.965 1.00 84.12 255 ILE A C 1
ATOM 2087 O O . ILE A 1 255 ? 9.186 -13.367 6.129 1.00 84.12 255 ILE A O 1
ATOM 2091 N N . VAL A 1 256 ? 7.713 -13.279 7.822 1.00 83.19 256 VAL A N 1
ATOM 2092 C CA . VAL A 1 256 ? 7.357 -14.706 7.850 1.00 83.19 256 VAL A CA 1
ATOM 2093 C C . VAL A 1 256 ? 5.835 -14.839 7.806 1.00 83.19 256 VAL A C 1
ATOM 2095 O O . VAL A 1 256 ? 5.166 -15.019 8.824 1.00 83.19 256 VAL A O 1
ATOM 2098 N N . THR A 1 257 ? 5.283 -14.697 6.602 1.00 84.81 257 THR A N 1
ATOM 2099 C CA . THR A 1 257 ? 3.833 -14.663 6.349 1.00 84.81 257 THR A CA 1
ATOM 2100 C C . THR A 1 257 ? 3.511 -15.418 5.047 1.00 84.81 257 THR A C 1
ATOM 2102 O O . THR A 1 257 ? 3.433 -14.802 3.983 1.00 84.81 257 THR A O 1
ATOM 2105 N N . PRO A 1 258 ? 3.367 -16.760 5.074 1.00 83.31 258 PRO A N 1
ATOM 2106 C CA . PRO A 1 258 ? 3.258 -17.580 3.856 1.00 83.31 258 PRO A CA 1
ATOM 2107 C C . PRO A 1 258 ? 1.969 -17.339 3.052 1.00 83.31 258 PRO A C 1
ATOM 2109 O O . PRO A 1 258 ? 1.913 -17.635 1.859 1.00 83.31 258 PRO A O 1
ATOM 2112 N N . SER A 1 259 ? 0.933 -16.791 3.687 1.00 89.69 259 SER A N 1
ATOM 2113 C CA . SER A 1 259 ? -0.360 -16.488 3.061 1.00 89.69 259 SER A CA 1
ATOM 2114 C C . SER A 1 259 ? -0.407 -15.114 2.385 1.00 89.69 259 SER A C 1
ATOM 2116 O O . SER A 1 259 ? -1.474 -14.693 1.954 1.00 89.69 259 SER A O 1
ATOM 2118 N N . ILE A 1 260 ? 0.722 -14.402 2.301 1.00 92.50 260 ILE A N 1
ATOM 2119 C CA . ILE A 1 260 ? 0.750 -13.046 1.752 1.00 92.50 260 ILE A CA 1
ATOM 2120 C C . ILE A 1 260 ? 0.436 -13.041 0.250 1.00 92.50 260 ILE A C 1
ATOM 2122 O O . ILE A 1 260 ? 1.038 -13.771 -0.535 1.00 92.50 260 ILE A O 1
ATOM 2126 N N . GLU A 1 261 ? -0.495 -12.179 -0.140 1.00 95.25 261 GLU A N 1
ATOM 2127 C CA . GLU A 1 261 ? -0.966 -11.966 -1.512 1.00 95.25 261 GLU A CA 1
ATOM 2128 C C . GLU A 1 261 ? -0.535 -10.590 -2.043 1.00 95.25 261 GLU A C 1
ATOM 2130 O O . GLU A 1 261 ? -0.269 -10.436 -3.239 1.00 95.25 261 GLU A O 1
ATOM 2135 N N . TYR A 1 262 ? -0.420 -9.600 -1.151 1.00 96.25 262 TYR A N 1
ATOM 2136 C CA . TYR A 1 262 ? 0.013 -8.235 -1.446 1.00 96.25 262 TYR A CA 1
ATOM 2137 C C . TYR A 1 262 ? 1.127 -7.798 -0.494 1.00 96.25 262 TYR A C 1
ATOM 2139 O O . TYR A 1 262 ? 0.951 -7.817 0.727 1.00 96.25 262 TYR A O 1
ATOM 2147 N N . LEU A 1 263 ? 2.241 -7.338 -1.057 1.00 93.94 263 LEU A N 1
ATOM 2148 C CA . LEU A 1 263 ? 3.373 -6.795 -0.314 1.00 93.94 263 LEU A CA 1
ATOM 2149 C C . LEU A 1 263 ? 3.718 -5.397 -0.828 1.00 93.94 263 LEU A C 1
ATOM 2151 O O . LEU A 1 263 ? 4.024 -5.224 -2.004 1.00 93.94 263 LEU A O 1
ATOM 2155 N N . GLN A 1 264 ? 3.730 -4.412 0.059 1.00 94.00 264 GLN A N 1
ATOM 2156 C CA . GLN A 1 264 ? 4.245 -3.076 -0.201 1.00 94.00 264 GLN A CA 1
ATOM 2157 C C . GLN A 1 264 ? 5.345 -2.754 0.801 1.00 94.00 264 GLN A C 1
ATOM 2159 O O . GLN A 1 264 ? 5.098 -2.716 2.003 1.00 94.00 264 GLN A O 1
ATOM 2164 N N . VAL A 1 265 ? 6.550 -2.518 0.295 1.00 91.44 265 VAL A N 1
ATOM 2165 C CA . VAL A 1 265 ? 7.725 -2.149 1.089 1.00 91.44 265 VAL A CA 1
ATOM 2166 C C . VAL A 1 265 ? 8.146 -0.751 0.675 1.00 91.44 265 VAL A C 1
ATOM 2168 O O . VAL A 1 265 ? 8.415 -0.529 -0.504 1.00 91.44 265 VAL A O 1
ATOM 2171 N N . GLN A 1 266 ? 8.189 0.174 1.629 1.00 89.38 266 GLN A N 1
ATOM 2172 C CA . GLN A 1 266 ? 8.606 1.558 1.418 1.00 89.38 266 GLN A CA 1
ATOM 2173 C C . GLN A 1 266 ? 9.690 1.941 2.412 1.00 89.38 266 GLN A C 1
ATOM 2175 O O . GLN A 1 266 ? 9.514 1.739 3.604 1.00 89.38 266 GLN A O 1
ATOM 2180 N N . GLU A 1 267 ? 10.812 2.473 1.946 1.00 83.94 267 GLU A N 1
ATOM 2181 C CA . GLU A 1 267 ? 11.898 3.018 2.768 1.00 83.94 267 GLU A CA 1
ATOM 2182 C C . GLU A 1 267 ? 12.353 2.070 3.903 1.00 83.94 267 GLU A C 1
ATOM 2184 O O . GLU A 1 267 ? 12.806 2.512 4.952 1.00 83.94 267 GLU A O 1
ATOM 2189 N N . THR A 1 268 ? 12.212 0.752 3.701 1.00 80.94 268 THR A N 1
ATOM 2190 C CA . THR A 1 268 ? 12.424 -0.295 4.718 1.00 80.94 268 THR A CA 1
ATOM 2191 C C . THR A 1 268 ? 13.412 -1.339 4.213 1.00 80.94 268 THR A C 1
ATOM 2193 O O . THR A 1 268 ? 13.314 -1.772 3.061 1.00 80.94 268 THR A O 1
ATOM 2196 N N . LYS A 1 269 ? 14.307 -1.815 5.087 1.00 79.50 269 LYS A N 1
ATOM 2197 C CA . LYS A 1 269 ? 15.172 -2.974 4.809 1.00 79.50 269 LYS A CA 1
ATOM 2198 C C . LYS A 1 269 ? 14.485 -4.269 5.274 1.00 79.50 269 LYS A C 1
ATOM 2200 O O . LYS A 1 269 ? 13.893 -4.303 6.345 1.00 79.50 269 LYS A O 1
ATOM 2205 N N . VAL A 1 270 ? 14.546 -5.350 4.500 1.00 75.19 270 VAL A N 1
ATOM 2206 C CA . VAL A 1 270 ? 13.802 -6.611 4.680 1.00 75.19 270 VAL A CA 1
ATOM 2207 C C . VAL A 1 270 ? 14.739 -7.830 4.669 1.00 75.19 270 VAL A C 1
ATOM 2209 O O . VAL A 1 270 ? 15.150 -8.291 3.611 1.00 75.19 270 VAL A O 1
ATOM 2212 N N . CYS A 1 271 ? 15.077 -8.358 5.847 1.00 67.88 271 CYS A N 1
ATOM 2213 C CA . CYS A 1 271 ? 16.160 -9.327 6.072 1.00 67.88 271 CYS A CA 1
ATOM 2214 C C . CYS A 1 271 ? 16.071 -10.655 5.284 1.00 67.88 271 CYS A C 1
ATOM 2216 O O . CYS A 1 271 ? 15.003 -11.252 5.135 1.00 67.88 271 CYS A O 1
ATOM 2218 N N . ASP A 1 272 ? 17.262 -11.171 4.960 1.00 60.22 272 ASP A N 1
ATOM 2219 C CA . ASP A 1 272 ? 17.606 -12.321 4.108 1.00 60.22 272 ASP A CA 1
ATOM 2220 C C . ASP A 1 272 ? 16.934 -13.680 4.380 1.00 60.22 272 ASP A C 1
ATOM 2222 O O . ASP A 1 272 ? 16.769 -14.471 3.452 1.00 60.22 272 ASP A O 1
ATOM 2226 N N . SER A 1 273 ? 16.617 -14.043 5.624 1.00 50.81 273 SER A N 1
ATOM 2227 C CA . SER A 1 273 ? 16.592 -15.476 5.972 1.00 50.81 273 SER A CA 1
ATOM 2228 C C . SER A 1 273 ? 15.310 -16.245 5.635 1.00 50.81 273 SER A C 1
ATOM 2230 O O . SER A 1 273 ? 15.340 -17.471 5.712 1.00 50.81 273 SER A O 1
ATOM 2232 N N . LEU A 1 274 ? 14.198 -15.596 5.256 1.00 49.34 274 LEU A N 1
ATOM 2233 C CA . LEU A 1 274 ? 12.917 -16.297 5.047 1.00 49.34 274 LEU A CA 1
ATOM 2234 C C . LEU A 1 274 ? 11.967 -15.706 3.989 1.00 49.34 274 LEU A C 1
ATOM 2236 O O . LEU A 1 274 ? 10.821 -16.151 3.930 1.00 49.34 274 LEU A O 1
ATOM 2240 N N . ILE A 1 275 ? 12.423 -14.877 3.035 1.00 54.47 275 ILE A N 1
ATOM 2241 C CA . ILE A 1 275 ? 11.692 -14.794 1.745 1.00 54.47 275 ILE A CA 1
ATOM 2242 C C . ILE A 1 275 ? 11.949 -16.081 0.926 1.00 54.47 275 ILE A C 1
ATOM 2244 O O . ILE A 1 275 ? 12.231 -16.072 -0.269 1.00 54.47 275 ILE A O 1
ATOM 2248 N N . GLY A 1 276 ? 11.901 -17.231 1.599 1.00 51.50 276 GLY A N 1
ATOM 2249 C CA . GLY A 1 276 ? 11.916 -18.555 1.018 1.00 51.50 276 GLY A CA 1
ATOM 2250 C C . GLY A 1 276 ? 10.545 -18.802 0.423 1.00 51.50 276 GLY A C 1
ATOM 2251 O O . GLY A 1 276 ? 9.717 -19.439 1.058 1.00 51.50 276 GLY A O 1
ATOM 2252 N N . ASN A 1 277 ? 10.339 -18.267 -0.785 1.00 63.03 277 ASN A N 1
ATOM 2253 C CA . ASN A 1 277 ? 9.109 -18.340 -1.570 1.00 63.03 277 ASN A CA 1
ATOM 2254 C C . ASN A 1 277 ? 7.902 -17.765 -0.813 1.00 63.03 277 ASN A C 1
ATOM 2256 O O . ASN A 1 277 ? 7.318 -18.442 0.020 1.00 63.03 277 ASN A O 1
ATOM 2260 N N . LEU A 1 278 ? 7.471 -16.546 -1.143 1.00 79.31 278 LEU A N 1
ATOM 2261 C CA . LEU A 1 278 ? 6.102 -16.115 -0.843 1.00 79.31 278 LEU A CA 1
ATOM 2262 C C . LEU A 1 278 ? 5.206 -16.720 -1.936 1.00 79.31 278 LEU A C 1
ATOM 2264 O O . LEU A 1 278 ? 5.067 -16.120 -3.004 1.00 79.31 278 LEU A O 1
ATOM 2268 N N . PRO A 1 279 ? 4.674 -17.945 -1.754 1.00 81.06 279 PRO A N 1
ATOM 2269 C CA . PRO A 1 279 ? 4.168 -18.734 -2.876 1.00 81.06 279 PRO A CA 1
ATOM 2270 C C . PRO A 1 279 ? 2.851 -18.169 -3.417 1.00 81.06 279 PRO A C 1
ATOM 2272 O O . PRO A 1 279 ? 2.536 -18.344 -4.590 1.00 81.06 279 PRO A O 1
ATOM 2275 N N . ASN A 1 280 ? 2.111 -17.466 -2.558 1.00 88.00 280 ASN A N 1
ATOM 2276 C CA . ASN A 1 280 ? 0.819 -16.867 -2.854 1.00 88.00 280 ASN A CA 1
ATOM 2277 C C . ASN A 1 280 ? 0.929 -15.390 -3.254 1.00 88.00 280 ASN A C 1
ATOM 2279 O O . ASN A 1 280 ? -0.093 -14.765 -3.526 1.00 88.00 280 ASN A O 1
ATOM 2283 N N . LEU A 1 281 ? 2.142 -14.821 -3.304 1.00 92.44 281 LEU A N 1
ATOM 2284 C CA . LEU A 1 281 ? 2.314 -13.396 -3.559 1.00 92.44 281 LEU A CA 1
ATOM 2285 C C . LEU A 1 281 ? 1.904 -13.062 -4.995 1.00 92.44 281 LEU A C 1
ATOM 2287 O O . LEU A 1 281 ? 2.558 -13.454 -5.961 1.00 92.44 281 LEU A O 1
ATOM 2291 N N . VAL A 1 282 ? 0.825 -12.296 -5.131 1.00 95.38 282 VAL A N 1
ATOM 2292 C CA . VAL A 1 282 ? 0.283 -11.867 -6.422 1.00 95.38 282 VAL A CA 1
ATOM 2293 C C . VAL A 1 282 ? 0.878 -10.526 -6.825 1.00 95.38 282 VAL A C 1
ATOM 2295 O O . VAL A 1 282 ? 1.258 -10.348 -7.986 1.00 95.38 282 VAL A O 1
ATOM 2298 N N . GLN A 1 283 ? 0.968 -9.593 -5.876 1.00 96.62 283 GLN A N 1
ATOM 2299 C CA . GLN A 1 283 ? 1.335 -8.207 -6.131 1.00 96.62 283 GLN A CA 1
ATOM 2300 C C . GLN A 1 283 ? 2.422 -7.720 -5.171 1.00 96.62 283 GLN A C 1
ATOM 2302 O O . GLN A 1 283 ? 2.286 -7.834 -3.955 1.00 96.62 283 GLN A O 1
ATOM 2307 N N . ALA A 1 284 ? 3.468 -7.114 -5.734 1.00 95.31 284 ALA A N 1
ATOM 2308 C CA . ALA A 1 284 ? 4.526 -6.450 -4.986 1.00 95.31 284 ALA A CA 1
ATOM 2309 C C . ALA A 1 284 ? 4.676 -4.982 -5.412 1.00 95.31 284 ALA A C 1
ATOM 2311 O O . ALA A 1 284 ? 4.735 -4.678 -6.604 1.00 95.31 284 ALA A O 1
ATOM 2312 N N . HIS A 1 285 ? 4.768 -4.076 -4.442 1.00 95.44 285 HIS A N 1
ATOM 2313 C CA . HIS A 1 285 ? 5.209 -2.695 -4.618 1.00 95.44 285 HIS A CA 1
ATOM 2314 C C . HIS A 1 285 ? 6.496 -2.489 -3.818 1.00 95.44 285 HIS A C 1
ATOM 2316 O O . HIS A 1 285 ? 6.524 -2.686 -2.604 1.00 95.44 285 HIS A O 1
ATOM 2322 N N . VAL A 1 286 ? 7.565 -2.126 -4.517 1.00 92.88 286 VAL A N 1
ATOM 2323 C CA . VAL A 1 286 ? 8.914 -2.033 -3.973 1.00 92.88 286 VAL A CA 1
ATOM 2324 C C . VAL A 1 286 ? 9.416 -0.604 -4.125 1.00 92.88 286 VAL A C 1
ATOM 2326 O O . VAL A 1 286 ? 9.600 -0.108 -5.239 1.00 92.88 286 VAL A O 1
ATOM 2329 N N . ASP A 1 287 ? 9.641 0.029 -2.983 1.00 90.50 287 ASP A N 1
ATOM 2330 C CA . ASP A 1 287 ? 10.227 1.352 -2.831 1.00 90.50 287 ASP A CA 1
ATOM 2331 C C . ASP A 1 287 ? 11.302 1.285 -1.739 1.00 90.50 287 ASP A C 1
ATOM 2333 O O . ASP A 1 287 ? 11.088 1.672 -0.601 1.00 90.50 287 ASP A O 1
ATOM 2337 N N . ILE A 1 288 ? 12.437 0.669 -2.047 1.00 85.06 288 ILE A N 1
ATOM 2338 C CA . ILE A 1 288 ? 13.540 0.435 -1.109 1.00 85.06 288 ILE A CA 1
ATOM 2339 C C . ILE A 1 288 ? 14.717 1.368 -1.386 1.00 85.06 288 ILE A C 1
ATOM 2341 O O . ILE A 1 288 ? 14.987 1.709 -2.544 1.00 85.06 288 ILE A O 1
ATOM 2345 N N . TYR A 1 289 ? 15.438 1.710 -0.315 1.00 78.69 289 TYR A N 1
ATOM 2346 C CA . TYR A 1 289 ? 16.748 2.350 -0.373 1.00 78.69 289 TYR A CA 1
ATOM 2347 C C . TYR A 1 289 ? 17.840 1.336 -0.033 1.00 78.69 289 TYR A C 1
ATOM 2349 O O . TYR A 1 289 ? 17.643 0.496 0.848 1.00 78.69 289 TYR A O 1
ATOM 2357 N N . PHE A 1 290 ? 18.957 1.389 -0.755 1.00 78.25 290 PHE A N 1
ATOM 2358 C CA . PHE A 1 290 ? 20.101 0.525 -0.496 1.00 78.25 290 PHE A CA 1
ATOM 2359 C C . PHE A 1 290 ? 21.391 1.121 -1.061 1.00 78.25 290 PHE A C 1
ATOM 2361 O O . PHE A 1 290 ? 21.366 1.829 -2.071 1.00 78.25 290 PHE A O 1
ATOM 2368 N N . ASP A 1 291 ? 22.510 0.799 -0.422 1.00 77.31 291 ASP A N 1
ATOM 2369 C CA . ASP A 1 291 ? 23.847 1.148 -0.896 1.00 77.31 291 ASP A CA 1
ATOM 2370 C C . ASP A 1 291 ? 24.432 0.049 -1.798 1.00 77.31 291 ASP A C 1
ATOM 2372 O O . ASP A 1 291 ? 23.969 -1.092 -1.830 1.00 77.31 291 ASP A O 1
ATOM 2376 N N . GLN A 1 292 ? 25.518 0.361 -2.509 1.00 73.88 292 GLN A N 1
ATOM 2377 C CA . GLN A 1 292 ? 26.209 -0.575 -3.419 1.00 73.88 292 GLN A CA 1
ATOM 2378 C C . GLN A 1 292 ? 26.631 -1.882 -2.722 1.00 73.88 292 GLN A C 1
ATOM 2380 O O . GLN A 1 292 ? 26.673 -2.946 -3.333 1.00 73.88 292 GLN A O 1
ATOM 2385 N N . HIS A 1 293 ? 26.932 -1.804 -1.424 1.00 78.94 293 HIS A N 1
ATOM 2386 C CA . HIS A 1 293 ? 27.336 -2.944 -0.602 1.00 78.94 293 HIS A CA 1
ATOM 2387 C C . HIS A 1 293 ? 26.167 -3.872 -0.230 1.00 78.94 293 HIS A C 1
ATOM 2389 O O . HIS A 1 293 ? 26.394 -4.969 0.270 1.00 78.94 293 HIS A O 1
ATOM 2395 N N . GLU A 1 294 ? 24.923 -3.468 -0.498 1.00 81.62 294 GLU A N 1
ATOM 2396 C CA . GLU A 1 294 ? 23.704 -4.194 -0.127 1.00 81.62 294 GLU A CA 1
ATOM 2397 C C . GLU A 1 294 ? 23.062 -4.928 -1.323 1.00 81.62 294 GLU A C 1
ATOM 2399 O O . GLU A 1 294 ? 21.969 -5.479 -1.207 1.00 81.62 294 GLU A O 1
ATOM 2404 N N . ILE A 1 295 ? 23.744 -4.993 -2.476 1.00 83.38 295 ILE A N 1
ATOM 2405 C CA . ILE A 1 295 ? 23.250 -5.657 -3.699 1.00 83.38 295 ILE A CA 1
ATOM 2406 C C . ILE A 1 295 ? 22.885 -7.129 -3.459 1.00 83.38 295 ILE A C 1
ATOM 2408 O O . ILE A 1 295 ? 21.891 -7.610 -4.005 1.00 83.38 295 ILE A O 1
ATOM 2412 N N . GLU A 1 296 ? 23.654 -7.852 -2.641 1.00 83.44 296 GLU A N 1
ATOM 2413 C CA . GLU A 1 296 ? 23.368 -9.260 -2.332 1.00 83.44 296 GLU A CA 1
ATOM 2414 C C . GLU A 1 296 ? 22.015 -9.414 -1.620 1.00 83.44 296 GLU A C 1
ATOM 2416 O O . GLU A 1 296 ? 21.200 -10.265 -1.983 1.00 83.44 296 GLU A O 1
ATOM 2421 N N . TYR A 1 297 ? 21.750 -8.536 -0.655 1.00 82.25 297 TYR A N 1
ATOM 2422 C CA . TYR A 1 297 ? 20.481 -8.454 0.062 1.00 82.25 297 TYR A CA 1
ATOM 2423 C C . TYR A 1 297 ? 19.323 -8.141 -0.905 1.00 82.25 297 TYR A C 1
ATOM 2425 O O . TYR A 1 297 ? 18.294 -8.822 -0.907 1.00 82.25 297 TYR A O 1
ATOM 2433 N N . VAL A 1 298 ? 19.514 -7.176 -1.811 1.00 86.56 298 VAL A N 1
ATOM 2434 C CA . VAL A 1 298 ? 18.508 -6.815 -2.823 1.00 86.56 298 VAL A CA 1
ATOM 2435 C C . VAL A 1 298 ? 18.237 -7.986 -3.774 1.00 86.56 298 VAL A C 1
ATOM 2437 O O . VAL A 1 298 ? 17.086 -8.249 -4.129 1.00 86.56 298 VAL A O 1
ATOM 2440 N N . SER A 1 299 ? 19.273 -8.745 -4.138 1.00 87.56 299 SER A N 1
ATOM 2441 C CA . SER A 1 299 ? 19.156 -9.953 -4.964 1.00 87.56 299 SER A CA 1
ATOM 2442 C C . SER A 1 299 ? 18.290 -11.018 -4.297 1.00 87.56 299 SER A C 1
ATOM 2444 O O . SER A 1 299 ? 17.347 -11.537 -4.909 1.00 87.56 299 SER A O 1
ATOM 2446 N N . LYS A 1 300 ? 18.523 -11.280 -3.007 1.00 84.94 300 LYS A N 1
ATOM 2447 C CA . LYS A 1 300 ? 17.698 -12.200 -2.210 1.00 84.94 300 LYS A CA 1
ATOM 2448 C C . LYS A 1 300 ? 16.248 -11.725 -2.125 1.00 84.94 300 LYS A C 1
ATOM 2450 O O . LYS A 1 300 ? 15.339 -12.533 -2.330 1.00 84.94 300 LYS A O 1
ATOM 2455 N N . PHE A 1 301 ? 16.027 -10.428 -1.907 1.00 87.44 301 PHE A N 1
ATOM 2456 C CA . PHE A 1 301 ? 14.690 -9.836 -1.881 1.00 87.44 301 PHE A CA 1
ATOM 2457 C C . PHE A 1 301 ? 13.928 -10.074 -3.190 1.00 87.44 301 PHE A C 1
ATOM 2459 O O . PHE A 1 301 ? 12.828 -10.635 -3.176 1.00 87.44 301 PHE A O 1
ATOM 2466 N N . PHE A 1 302 ? 14.529 -9.735 -4.335 1.00 89.62 302 PHE A N 1
ATOM 2467 C CA . PHE A 1 302 ? 13.896 -9.943 -5.639 1.00 89.62 302 PHE A CA 1
ATOM 2468 C C . PHE A 1 302 ? 13.674 -11.424 -5.960 1.00 89.62 302 PHE A C 1
ATOM 2470 O O . PHE A 1 302 ? 12.644 -11.774 -6.541 1.00 89.62 302 PHE A O 1
ATOM 2477 N N . ASN A 1 303 ? 14.583 -12.312 -5.548 1.00 88.69 303 ASN A N 1
ATOM 2478 C CA . ASN A 1 303 ? 14.396 -13.754 -5.712 1.00 88.69 303 ASN A CA 1
ATOM 2479 C C . ASN A 1 303 ? 13.193 -14.266 -4.903 1.00 88.69 303 ASN A C 1
ATOM 2481 O O . ASN A 1 303 ? 12.471 -15.156 -5.351 1.00 88.69 303 ASN A O 1
ATOM 2485 N N . GLY A 1 304 ? 12.933 -13.673 -3.742 1.00 86.44 304 GLY A N 1
ATOM 2486 C CA . GLY A 1 304 ? 11.800 -14.018 -2.898 1.00 86.44 304 GLY A CA 1
ATOM 2487 C C . GLY A 1 304 ? 10.428 -13.593 -3.445 1.00 86.44 304 GLY A C 1
ATOM 2488 O O . GLY A 1 304 ? 9.433 -14.278 -3.200 1.00 86.44 304 GLY A O 1
ATOM 2489 N N . ILE A 1 305 ? 10.373 -12.518 -4.242 1.00 89.81 305 ILE A N 1
ATOM 2490 C CA . ILE A 1 305 ? 9.138 -12.001 -4.870 1.00 89.81 305 ILE A CA 1
ATOM 2491 C C . ILE A 1 305 ? 8.976 -12.398 -6.350 1.00 89.81 305 ILE A C 1
ATOM 2493 O O . ILE A 1 305 ? 8.052 -11.937 -7.024 1.00 89.81 305 ILE A O 1
ATOM 2497 N N . ARG A 1 306 ? 9.843 -13.274 -6.876 1.00 90.38 306 ARG A N 1
ATOM 2498 C CA . ARG A 1 306 ? 9.888 -13.657 -8.305 1.00 90.38 306 ARG A CA 1
ATOM 2499 C C . ARG A 1 306 ? 8.614 -14.305 -8.861 1.00 90.38 306 ARG A C 1
ATOM 2501 O O . ARG A 1 306 ? 8.424 -14.353 -10.073 1.00 90.38 306 ARG A O 1
ATOM 2508 N N . GLN A 1 307 ? 7.757 -14.829 -7.983 1.00 89.19 307 GLN A N 1
ATOM 2509 C CA . GLN A 1 307 ? 6.497 -15.493 -8.346 1.00 89.19 307 GLN A CA 1
ATOM 2510 C C . GLN A 1 307 ? 5.333 -14.514 -8.575 1.00 89.19 307 GLN A C 1
ATOM 2512 O O . GLN A 1 307 ? 4.253 -14.938 -8.987 1.00 89.19 307 GLN A O 1
ATOM 2517 N N . THR A 1 308 ? 5.550 -13.217 -8.336 1.00 93.31 308 THR A N 1
ATOM 2518 C CA . THR A 1 308 ? 4.530 -12.174 -8.491 1.00 93.31 308 THR A CA 1
ATOM 2519 C C . THR A 1 308 ? 3.992 -12.073 -9.915 1.00 93.31 308 THR A C 1
ATOM 2521 O O . THR A 1 308 ? 4.711 -12.238 -10.900 1.00 93.31 308 THR A O 1
ATOM 2524 N N . LYS A 1 309 ? 2.699 -11.752 -10.020 1.00 96.50 309 LYS A N 1
ATOM 2525 C CA . LYS A 1 309 ? 2.019 -11.443 -11.288 1.00 96.50 309 LYS A CA 1
ATOM 2526 C C . LYS A 1 309 ? 2.041 -9.953 -11.601 1.00 96.50 309 LYS A C 1
ATOM 2528 O O . LYS A 1 309 ? 2.016 -9.577 -12.775 1.00 96.50 309 LYS A O 1
ATOM 2533 N N . PHE A 1 310 ? 2.095 -9.123 -10.562 1.00 97.81 310 PHE A N 1
ATOM 2534 C CA . PHE A 1 310 ? 2.222 -7.677 -10.658 1.00 97.81 310 PHE A CA 1
ATOM 2535 C C . PHE A 1 310 ? 3.414 -7.193 -9.831 1.00 97.81 310 PHE A C 1
ATOM 2537 O O . PHE A 1 310 ? 3.495 -7.474 -8.635 1.00 97.81 310 PHE A O 1
ATOM 2544 N N . LEU A 1 311 ? 4.286 -6.402 -10.451 1.00 97.12 311 LEU A N 1
ATOM 2545 C CA . LEU A 1 311 ? 5.418 -5.755 -9.795 1.00 97.12 311 LEU A CA 1
ATOM 2546 C C . LEU A 1 311 ? 5.386 -4.257 -10.084 1.00 97.12 311 LEU A C 1
ATOM 2548 O O . LEU A 1 311 ? 5.334 -3.846 -11.243 1.00 97.12 311 LEU A O 1
ATOM 2552 N N . TRP A 1 312 ? 5.451 -3.443 -9.035 1.00 96.81 312 TRP A N 1
ATOM 2553 C CA . TRP A 1 312 ? 5.629 -2.000 -9.126 1.00 96.81 312 TRP A CA 1
ATOM 2554 C C . TRP A 1 312 ? 6.940 -1.590 -8.465 1.00 96.81 312 TRP A C 1
ATOM 2556 O O . TRP A 1 312 ? 7.138 -1.855 -7.284 1.00 96.81 312 TRP A O 1
ATOM 2566 N N . LEU A 1 313 ? 7.816 -0.932 -9.226 1.00 93.88 313 LEU A N 1
ATOM 2567 C CA . LEU A 1 313 ? 9.053 -0.335 -8.726 1.00 93.88 313 LEU A CA 1
ATOM 2568 C C . LEU A 1 313 ? 8.942 1.194 -8.672 1.00 93.88 313 LEU A C 1
ATOM 2570 O O . LEU A 1 313 ? 8.503 1.821 -9.646 1.00 93.88 313 LEU A O 1
ATOM 2574 N N . SER A 1 314 ? 9.346 1.788 -7.548 1.00 91.56 314 SER A N 1
ATOM 2575 C CA . SER A 1 314 ? 9.388 3.243 -7.364 1.00 91.56 314 SER A CA 1
ATOM 2576 C C . SER A 1 314 ? 10.511 3.906 -8.174 1.00 91.56 314 SER A C 1
ATOM 2578 O O . SER A 1 314 ? 11.423 3.243 -8.668 1.00 91.56 314 SER A O 1
ATOM 2580 N N . ASN A 1 315 ? 10.459 5.238 -8.304 1.00 87.88 315 ASN A N 1
ATOM 2581 C CA . ASN A 1 315 ? 11.490 6.012 -9.007 1.00 87.88 315 ASN A CA 1
ATOM 2582 C C . ASN A 1 315 ? 12.865 5.871 -8.351 1.00 87.88 315 ASN A C 1
ATOM 2584 O O . ASN A 1 315 ? 13.872 5.697 -9.033 1.00 87.88 315 ASN A O 1
ATOM 2588 N N . TYR A 1 316 ? 12.904 5.929 -7.022 1.00 84.81 316 TYR A N 1
ATOM 2589 C CA . TYR A 1 316 ? 14.159 5.815 -6.300 1.00 84.81 316 TYR A CA 1
ATOM 2590 C C . TYR A 1 316 ? 14.761 4.417 -6.483 1.00 84.81 316 TYR A C 1
ATOM 2592 O O . TYR A 1 316 ? 15.911 4.286 -6.896 1.00 84.81 316 TYR A O 1
ATOM 2600 N N . THR A 1 317 ? 13.958 3.367 -6.290 1.00 88.00 317 THR A N 1
ATOM 2601 C CA . THR A 1 317 ? 14.409 1.982 -6.465 1.00 88.00 317 THR A CA 1
ATOM 2602 C C . THR A 1 317 ? 14.904 1.707 -7.882 1.00 88.00 317 THR A C 1
ATOM 2604 O O . THR A 1 317 ? 15.968 1.115 -8.046 1.00 88.00 317 THR A O 1
ATOM 2607 N N . THR A 1 318 ? 14.192 2.152 -8.923 1.00 88.06 318 THR A N 1
ATOM 2608 C CA . THR A 1 318 ? 14.649 1.948 -10.310 1.00 88.06 318 THR A CA 1
ATOM 2609 C C . THR A 1 318 ? 15.958 2.675 -10.605 1.00 88.06 318 THR A C 1
ATOM 2611 O O . THR A 1 318 ? 16.810 2.111 -11.289 1.00 88.06 318 THR A O 1
ATOM 2614 N N . LYS A 1 319 ? 16.151 3.883 -10.061 1.00 84.88 319 LYS A N 1
ATOM 2615 C CA . LYS A 1 319 ? 17.395 4.652 -10.196 1.00 84.88 319 LYS A CA 1
ATOM 2616 C C . LYS A 1 319 ? 18.580 3.916 -9.573 1.00 84.88 319 LYS A C 1
ATOM 2618 O O . LYS A 1 319 ? 19.558 3.662 -10.270 1.00 84.88 319 LYS A O 1
ATOM 2623 N N . VAL A 1 320 ? 18.465 3.498 -8.311 1.00 84.75 320 VAL A N 1
ATOM 2624 C CA . VAL A 1 320 ? 19.559 2.802 -7.610 1.00 84.75 320 VAL A CA 1
ATOM 2625 C C . VAL A 1 320 ? 19.874 1.452 -8.266 1.00 84.75 320 VAL A C 1
ATOM 2627 O O . VAL A 1 320 ? 21.041 1.119 -8.457 1.00 84.75 320 VAL A O 1
ATOM 2630 N N . LEU A 1 321 ? 18.859 0.694 -8.702 1.00 87.94 321 LEU A N 1
ATOM 2631 C CA . LEU A 1 321 ? 19.070 -0.570 -9.425 1.00 87.94 321 LEU A CA 1
ATOM 2632 C C . LEU A 1 321 ? 19.780 -0.364 -10.771 1.00 87.94 321 LEU A C 1
ATOM 2634 O O . LEU A 1 321 ? 20.625 -1.178 -11.148 1.00 87.94 321 LEU A O 1
ATOM 2638 N N . ALA A 1 322 ? 19.451 0.713 -11.491 1.00 84.88 322 ALA A N 1
ATOM 2639 C CA . ALA A 1 322 ? 20.116 1.064 -12.741 1.00 84.88 322 ALA A CA 1
ATOM 2640 C C . ALA A 1 322 ? 21.576 1.472 -12.514 1.00 84.88 322 ALA A C 1
ATOM 2642 O O . ALA A 1 322 ? 22.450 1.037 -13.260 1.00 84.88 322 ALA A O 1
ATOM 2643 N N . ASP A 1 323 ? 21.844 2.270 -11.479 1.00 83.06 323 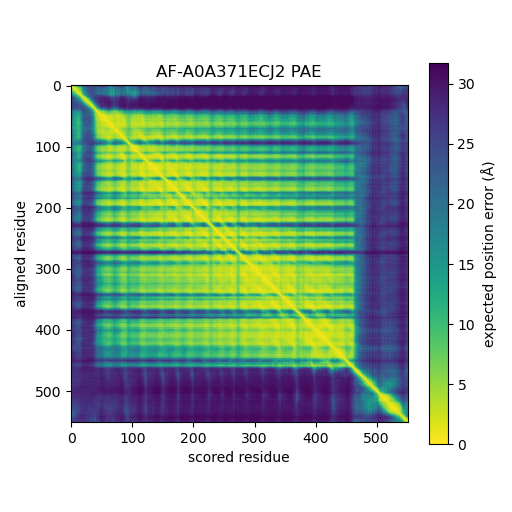ASP A N 1
ATOM 2644 C CA . ASP A 1 323 ? 23.190 2.721 -11.108 1.00 83.06 323 ASP A CA 1
ATOM 2645 C C . ASP A 1 323 ? 24.087 1.559 -10.668 1.00 83.06 323 ASP A C 1
ATOM 2647 O O . ASP A 1 323 ? 25.259 1.512 -11.035 1.00 83.06 323 ASP A O 1
ATOM 2651 N N . ALA A 1 324 ? 23.518 0.593 -9.946 1.00 84.56 324 ALA A N 1
ATOM 2652 C CA . ALA A 1 324 ? 24.209 -0.605 -9.485 1.00 84.56 324 ALA A CA 1
ATOM 2653 C C . ALA A 1 324 ? 24.420 -1.669 -10.580 1.00 84.56 324 ALA A C 1
ATOM 2655 O O . ALA A 1 324 ? 25.110 -2.657 -10.337 1.00 84.56 324 ALA A O 1
ATOM 2656 N N . GLY A 1 325 ? 23.808 -1.520 -11.763 1.00 84.12 325 GLY A N 1
ATOM 2657 C CA . GLY A 1 325 ? 23.834 -2.556 -12.800 1.00 84.12 325 GLY A CA 1
ATOM 2658 C C . GLY A 1 325 ? 23.201 -3.874 -12.340 1.00 84.12 325 GLY A C 1
ATOM 2659 O O . GLY A 1 325 ? 23.688 -4.945 -12.690 1.00 84.12 325 GLY A O 1
ATOM 2660 N N . PHE A 1 326 ? 22.144 -3.791 -11.528 1.00 87.69 326 PHE A N 1
ATOM 2661 C CA . PHE A 1 326 ? 21.564 -4.935 -10.829 1.00 87.69 326 PHE A CA 1
ATOM 2662 C C . PHE A 1 326 ? 21.065 -6.038 -11.778 1.00 87.69 326 PHE A C 1
ATOM 2664 O O . PHE A 1 326 ? 20.327 -5.781 -12.734 1.00 87.69 326 PHE A O 1
ATOM 2671 N N . GLU A 1 327 ? 21.413 -7.287 -11.467 1.00 89.56 327 GLU A N 1
ATOM 2672 C CA . GLU A 1 327 ? 20.953 -8.464 -12.201 1.00 89.56 327 GLU A CA 1
ATOM 2673 C C . GLU A 1 327 ? 19.677 -9.037 -11.579 1.00 89.56 327 GLU A C 1
ATOM 2675 O O . GLU A 1 327 ? 19.688 -9.615 -10.492 1.00 89.56 327 GLU A O 1
ATOM 2680 N N . PHE A 1 328 ? 18.557 -8.902 -12.290 1.00 91.62 328 PHE A N 1
ATOM 2681 C CA . PHE A 1 328 ? 17.276 -9.418 -11.820 1.00 91.62 328 PHE A CA 1
ATOM 2682 C C . PHE A 1 328 ? 17.168 -10.948 -11.960 1.00 91.62 328 PHE A C 1
ATOM 2684 O O . PHE A 1 328 ? 17.627 -11.517 -12.962 1.00 91.62 328 PHE A O 1
ATOM 2691 N N . PRO A 1 329 ? 16.477 -11.621 -11.017 1.00 92.06 329 PRO A N 1
ATOM 2692 C CA . PRO A 1 329 ? 16.034 -12.997 -11.208 1.00 92.06 329 PRO A CA 1
ATOM 2693 C C . PRO A 1 329 ? 14.975 -13.077 -12.315 1.00 92.06 329 PRO A C 1
ATOM 2695 O O . PRO A 1 329 ? 14.375 -12.075 -12.702 1.00 92.06 329 PRO A O 1
ATOM 2698 N N . GLU A 1 330 ? 14.714 -14.281 -12.822 1.00 93.56 330 GLU A N 1
ATOM 2699 C CA . GLU A 1 330 ? 13.672 -14.483 -13.832 1.00 93.56 330 GLU A CA 1
ATOM 2700 C C . GLU A 1 330 ? 12.267 -14.484 -13.214 1.00 93.56 330 GLU A C 1
ATOM 2702 O O . GLU A 1 330 ? 11.952 -15.261 -12.311 1.00 93.56 330 GLU A O 1
ATOM 2707 N N . PHE A 1 331 ? 11.405 -13.623 -13.752 1.00 93.62 331 PHE A N 1
ATOM 2708 C CA . PHE A 1 331 ? 10.013 -13.443 -13.363 1.00 93.62 331 PHE A CA 1
ATOM 2709 C C . PHE A 1 331 ? 9.081 -14.153 -14.355 1.00 93.62 331 PHE A C 1
ATOM 2711 O O . PHE A 1 331 ? 8.430 -13.527 -15.196 1.00 93.62 331 PHE A O 1
ATOM 2718 N N . TYR A 1 332 ? 9.005 -15.485 -14.281 1.00 92.75 332 TYR A N 1
ATOM 2719 C CA . TYR A 1 332 ? 8.220 -16.291 -15.232 1.00 92.75 332 TYR A CA 1
ATOM 2720 C C . TYR A 1 332 ? 6.708 -16.047 -15.187 1.00 92.75 332 TYR A C 1
ATOM 2722 O O . TYR A 1 332 ? 6.022 -16.319 -16.172 1.00 92.75 332 TYR A O 1
ATOM 2730 N N . ASN A 1 333 ? 6.189 -15.559 -14.059 1.00 94.00 333 ASN A N 1
ATOM 2731 C CA . ASN A 1 333 ? 4.757 -15.350 -13.835 1.00 94.00 333 ASN A CA 1
ATOM 2732 C C . ASN A 1 333 ? 4.334 -13.880 -13.921 1.00 94.00 333 ASN A C 1
ATOM 2734 O O . ASN A 1 333 ? 3.145 -13.590 -13.789 1.00 94.00 333 ASN A O 1
ATOM 2738 N N . LEU A 1 334 ? 5.278 -12.964 -14.153 1.00 96.94 334 LEU A N 1
ATOM 2739 C CA . LEU A 1 334 ? 4.996 -11.538 -14.165 1.00 96.94 334 LEU A CA 1
ATOM 2740 C C . LEU A 1 334 ? 4.262 -11.140 -15.444 1.00 96.94 334 LEU A C 1
ATOM 2742 O O . LEU A 1 334 ? 4.803 -11.230 -16.545 1.00 96.94 334 LEU A O 1
ATOM 2746 N N . VAL A 1 335 ? 3.030 -10.670 -15.265 1.00 97.56 335 VAL A N 1
ATOM 2747 C CA . VAL A 1 335 ? 2.117 -10.250 -16.336 1.00 97.56 335 VAL A CA 1
ATOM 2748 C C . VAL A 1 335 ? 2.080 -8.729 -16.448 1.00 97.56 335 VAL A C 1
ATOM 2750 O O . VAL A 1 335 ? 1.972 -8.197 -17.551 1.00 97.56 335 VAL A O 1
ATOM 2753 N N . HIS A 1 336 ? 2.204 -8.014 -15.327 1.00 98.25 336 HIS A N 1
ATOM 2754 C CA . HIS A 1 336 ? 2.143 -6.556 -15.286 1.00 98.25 336 HIS A CA 1
ATOM 2755 C C . HIS A 1 336 ? 3.336 -5.979 -14.526 1.00 98.25 336 HIS A C 1
ATOM 2757 O O . HIS A 1 336 ? 3.529 -6.241 -13.340 1.00 98.25 336 HIS A O 1
ATOM 2763 N N . LEU A 1 337 ? 4.108 -5.145 -15.213 1.00 97.50 337 LEU A N 1
ATOM 2764 C CA . LEU A 1 337 ? 5.222 -4.397 -14.655 1.00 97.50 337 LEU A CA 1
ATOM 2765 C C . LEU A 1 337 ? 4.908 -2.902 -14.706 1.00 97.50 337 LEU A C 1
ATOM 2767 O O . LEU A 1 337 ? 4.736 -2.336 -15.790 1.00 97.50 337 LEU A O 1
ATOM 2771 N N . LYS A 1 338 ? 4.854 -2.270 -13.532 1.00 96.25 338 LYS A N 1
ATOM 2772 C CA . LYS A 1 338 ? 4.747 -0.821 -13.385 1.00 96.25 338 LYS A CA 1
ATOM 2773 C C . LYS A 1 338 ? 6.087 -0.235 -12.946 1.00 96.25 338 LYS A C 1
ATOM 2775 O O . LYS A 1 338 ? 6.645 -0.644 -11.931 1.00 96.25 338 LYS A O 1
ATOM 2780 N N . LEU A 1 339 ? 6.586 0.754 -13.676 1.00 93.31 339 LEU A N 1
ATOM 2781 C CA . LEU A 1 339 ? 7.866 1.400 -13.395 1.00 93.31 339 LEU A CA 1
ATOM 2782 C C . LEU A 1 339 ? 7.674 2.894 -13.238 1.00 93.31 339 LEU A C 1
ATOM 2784 O O . LEU A 1 339 ? 7.259 3.563 -14.181 1.00 93.31 339 LEU A O 1
ATOM 2788 N N . CYS A 1 340 ? 8.033 3.419 -12.074 1.00 90.00 340 CYS A N 1
ATOM 2789 C CA . CYS A 1 340 ? 8.271 4.843 -11.930 1.00 90.00 340 CYS A CA 1
ATOM 2790 C C . CYS A 1 340 ? 9.717 5.125 -12.353 1.00 90.00 340 CYS A C 1
ATOM 2792 O O . CYS A 1 340 ? 10.630 4.532 -11.787 1.00 90.00 340 CYS A O 1
ATOM 2794 N N . LEU A 1 341 ? 9.933 5.972 -13.361 1.00 83.44 341 LEU A N 1
ATOM 2795 C CA . LEU A 1 341 ? 11.259 6.230 -13.937 1.00 83.44 341 LEU A CA 1
ATOM 2796 C C . LEU A 1 341 ? 11.560 7.730 -13.982 1.00 83.44 341 LEU A C 1
ATOM 2798 O O . LEU A 1 341 ? 10.792 8.495 -14.558 1.00 83.44 341 LEU A O 1
ATOM 2802 N N . SER A 1 342 ? 12.713 8.147 -13.466 1.00 73.69 342 SER A N 1
ATOM 2803 C CA . SER A 1 342 ? 13.283 9.488 -13.696 1.00 73.69 342 SER A CA 1
ATOM 2804 C C . SER A 1 342 ? 13.971 9.580 -15.059 1.00 73.69 342 SER A C 1
ATOM 2806 O O . SER A 1 342 ? 14.008 10.637 -15.690 1.00 73.69 342 SER A O 1
ATOM 2808 N N . THR A 1 343 ? 14.489 8.451 -15.550 1.00 68.00 343 THR A N 1
ATOM 2809 C CA . THR A 1 343 ? 15.307 8.368 -16.764 1.00 68.00 343 THR A CA 1
ATOM 2810 C C . THR A 1 343 ? 14.795 7.260 -17.683 1.00 68.00 343 THR A C 1
ATOM 2812 O O . THR A 1 343 ? 14.233 6.261 -17.240 1.00 68.00 343 THR A O 1
ATOM 2815 N N . THR A 1 344 ? 14.988 7.418 -18.989 1.00 67.00 344 THR A N 1
ATOM 2816 C CA . THR A 1 344 ? 14.720 6.360 -19.973 1.00 67.00 344 THR A CA 1
ATOM 2817 C C . THR A 1 344 ? 16.036 5.678 -20.343 1.00 67.00 344 THR A C 1
ATOM 2819 O O . THR A 1 344 ? 16.469 5.750 -21.495 1.00 67.00 344 THR A O 1
ATOM 2822 N N . ASP A 1 345 ? 16.713 5.085 -19.359 1.00 74.88 345 ASP A N 1
ATOM 2823 C CA . ASP A 1 345 ? 17.900 4.265 -19.605 1.00 74.88 345 ASP A CA 1
ATOM 2824 C C . ASP A 1 345 ? 17.490 2.974 -20.331 1.00 74.88 345 ASP A C 1
ATOM 2826 O O . ASP A 1 345 ? 16.731 2.141 -19.826 1.00 74.88 345 ASP A O 1
ATOM 2830 N N . SER A 1 346 ? 17.970 2.836 -21.565 1.00 76.25 346 SER A N 1
ATOM 2831 C CA . SER A 1 346 ? 17.606 1.733 -22.447 1.00 76.25 346 SER A CA 1
ATOM 2832 C C . SER A 1 346 ? 18.237 0.410 -22.014 1.00 76.25 346 SER A C 1
ATOM 2834 O O . SER A 1 346 ? 17.626 -0.643 -22.225 1.00 76.25 346 SER A O 1
ATOM 2836 N N . TYR A 1 347 ? 19.425 0.440 -21.402 1.00 80.94 347 TYR A N 1
ATOM 2837 C CA . TYR A 1 347 ? 20.144 -0.758 -20.983 1.00 80.94 347 TYR A CA 1
ATOM 2838 C C . TYR A 1 347 ? 19.458 -1.390 -19.777 1.00 80.94 347 TYR A C 1
ATOM 2840 O O . TYR A 1 347 ? 19.099 -2.567 -19.831 1.00 80.94 347 TYR A O 1
ATOM 2848 N N . PHE A 1 348 ? 19.179 -0.586 -18.748 1.00 82.88 348 PHE A N 1
ATOM 2849 C CA . PHE A 1 348 ? 18.439 -1.032 -17.570 1.00 82.88 348 PHE A CA 1
ATOM 2850 C C . PHE A 1 348 ? 17.073 -1.611 -17.949 1.00 82.88 348 PHE A C 1
ATOM 2852 O O . PHE A 1 348 ? 16.767 -2.762 -17.631 1.00 82.88 348 PHE A O 1
ATOM 2859 N N . LEU A 1 349 ? 16.274 -0.850 -18.707 1.00 82.88 349 LEU A N 1
ATOM 2860 C CA . LEU A 1 349 ? 14.926 -1.281 -19.060 1.00 82.88 349 LEU A CA 1
ATOM 2861 C C . LEU A 1 349 ? 14.945 -2.556 -19.911 1.00 82.88 349 LEU A C 1
ATOM 2863 O O . LEU A 1 349 ? 14.226 -3.502 -19.607 1.00 82.88 349 LEU A O 1
ATOM 2867 N N . THR A 1 350 ? 15.744 -2.603 -20.981 1.00 79.12 350 THR A N 1
ATOM 2868 C CA . THR A 1 350 ? 15.669 -3.727 -21.929 1.00 79.12 350 THR A CA 1
ATOM 2869 C C . THR A 1 350 ? 16.482 -4.936 -21.488 1.00 79.12 350 THR A C 1
ATOM 2871 O O . THR A 1 350 ? 15.952 -6.044 -21.483 1.00 79.12 350 THR A O 1
ATOM 2874 N N . GLN A 1 351 ? 17.749 -4.741 -21.127 1.00 78.62 351 GLN A N 1
ATOM 2875 C CA . GLN A 1 351 ? 18.696 -5.837 -20.928 1.00 78.62 351 GLN A CA 1
ATOM 2876 C C . GLN A 1 351 ? 18.675 -6.385 -19.507 1.00 78.62 351 GLN A C 1
ATOM 2878 O O . GLN A 1 351 ? 18.838 -7.589 -19.338 1.00 78.62 351 GLN A O 1
ATOM 2883 N N . LEU A 1 352 ? 18.462 -5.529 -18.504 1.00 80.38 352 LEU A N 1
ATOM 2884 C CA . LEU A 1 352 ? 18.464 -5.965 -17.107 1.00 80.38 352 LEU A CA 1
ATOM 2885 C C . LEU A 1 352 ? 17.075 -6.405 -16.642 1.00 80.38 352 LEU A C 1
ATOM 2887 O O . LEU A 1 352 ? 16.960 -7.437 -15.987 1.00 80.38 352 LEU A O 1
ATOM 2891 N N . LEU A 1 353 ? 16.021 -5.675 -17.017 1.00 85.44 353 LEU A N 1
ATOM 2892 C CA . LEU A 1 353 ? 14.680 -5.914 -16.479 1.00 85.44 353 LEU A CA 1
ATOM 2893 C C . LEU A 1 353 ? 13.751 -6.676 -17.434 1.00 85.44 353 LEU A C 1
ATOM 2895 O O . LEU A 1 353 ? 13.311 -7.783 -17.122 1.00 85.44 353 LEU A O 1
ATOM 2899 N N . LEU A 1 354 ? 13.451 -6.129 -18.618 1.00 89.62 354 LEU A N 1
ATOM 2900 C CA . LEU A 1 354 ? 12.483 -6.748 -19.536 1.00 89.62 354 LEU A CA 1
ATOM 2901 C C . LEU A 1 354 ? 12.944 -8.122 -20.040 1.00 89.62 354 LEU A C 1
ATOM 2903 O O . LEU A 1 354 ? 12.119 -9.025 -20.176 1.00 89.62 354 LEU A O 1
ATOM 2907 N N . ALA A 1 355 ? 14.250 -8.313 -20.259 1.00 90.06 355 ALA A N 1
ATOM 2908 C CA . ALA A 1 355 ? 14.822 -9.611 -20.628 1.00 90.06 355 ALA A CA 1
ATOM 2909 C C . ALA A 1 355 ? 14.534 -10.720 -19.597 1.00 90.06 355 ALA A C 1
ATOM 2911 O O . ALA A 1 355 ? 14.527 -11.895 -19.956 1.00 90.06 355 ALA A O 1
ATOM 2912 N N . LYS A 1 356 ? 14.260 -10.355 -18.339 1.00 93.81 356 LYS A N 1
ATOM 2913 C CA . LYS A 1 356 ? 13.963 -11.276 -17.234 1.00 93.81 356 LYS A CA 1
ATOM 2914 C C . LYS A 1 356 ? 12.467 -11.501 -17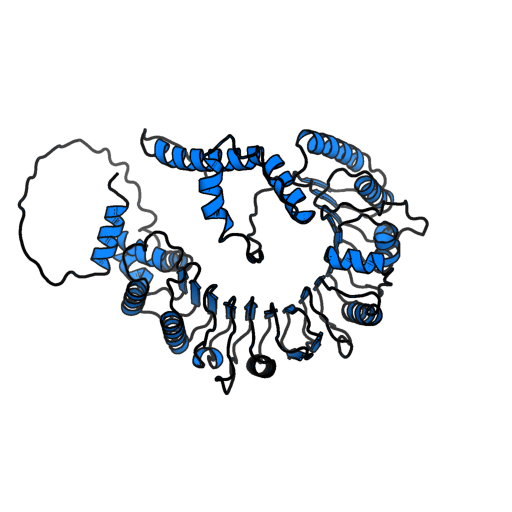.001 1.00 93.81 356 LYS A C 1
ATOM 2916 O O . LYS A 1 356 ? 12.105 -12.242 -16.095 1.00 93.81 356 LYS A O 1
ATOM 2921 N N . CYS A 1 357 ? 11.594 -10.912 -17.819 1.00 94.94 357 CYS A N 1
ATOM 2922 C CA . CYS A 1 357 ? 10.138 -10.961 -17.645 1.00 94.94 357 CYS A CA 1
ATOM 2923 C C . CYS A 1 357 ? 9.447 -11.626 -18.853 1.00 94.94 357 CYS A C 1
ATOM 2925 O O . CYS A 1 357 ? 8.716 -10.947 -19.572 1.00 94.94 357 CYS A O 1
ATOM 2927 N N . PRO A 1 358 ? 9.667 -12.923 -19.143 1.00 94.12 358 PRO A N 1
ATOM 2928 C CA . PRO A 1 358 ? 9.333 -13.529 -20.438 1.00 94.12 358 PRO A CA 1
ATOM 2929 C C . PRO A 1 358 ? 7.841 -13.513 -20.806 1.00 94.12 358 PRO A C 1
ATOM 2931 O O . PRO A 1 358 ? 7.535 -13.529 -21.997 1.00 94.12 358 PRO A O 1
ATOM 2934 N N . ARG A 1 359 ? 6.927 -13.458 -19.825 1.00 95.31 359 ARG A N 1
ATOM 2935 C CA . ARG A 1 359 ? 5.461 -13.467 -20.013 1.00 95.31 359 ARG A CA 1
ATOM 2936 C C . ARG A 1 359 ? 4.786 -12.103 -19.817 1.00 95.31 359 ARG A C 1
ATOM 2938 O O . ARG A 1 359 ? 3.575 -12.044 -19.641 1.00 95.31 359 ARG A O 1
ATOM 2945 N N . LEU A 1 360 ? 5.550 -11.013 -19.839 1.00 97.31 360 LEU A N 1
ATOM 2946 C CA . LEU A 1 360 ? 5.002 -9.683 -19.588 1.00 97.31 360 LEU A CA 1
ATOM 2947 C C . LEU A 1 360 ? 3.970 -9.274 -20.652 1.00 97.31 360 LEU A C 1
ATOM 2949 O O . LEU A 1 360 ? 4.306 -9.172 -21.831 1.00 97.31 360 LEU A O 1
ATOM 2953 N N . GLU A 1 361 ? 2.747 -8.965 -20.218 1.00 97.31 361 GLU A N 1
ATOM 2954 C CA . GLU A 1 361 ? 1.649 -8.514 -21.083 1.00 97.31 361 GLU A CA 1
ATOM 2955 C C . GLU A 1 361 ? 1.382 -7.011 -20.976 1.00 97.31 361 GLU A C 1
ATOM 2957 O O . GLU A 1 361 ? 0.961 -6.387 -21.954 1.00 97.31 361 GLU A O 1
ATOM 2962 N N . ILE A 1 362 ? 1.619 -6.420 -19.802 1.00 97.81 362 ILE A N 1
ATOM 2963 C CA . ILE A 1 362 ? 1.345 -5.011 -19.515 1.00 97.81 362 ILE A CA 1
ATOM 2964 C C . ILE A 1 362 ? 2.616 -4.329 -19.016 1.00 97.81 362 ILE A C 1
ATOM 2966 O O . ILE A 1 362 ? 3.140 -4.665 -17.954 1.00 97.81 362 ILE A O 1
ATOM 2970 N N . LEU A 1 363 ? 3.062 -3.316 -19.755 1.00 96.88 363 LEU A N 1
ATOM 2971 C CA . LEU A 1 363 ? 4.127 -2.406 -19.337 1.00 96.88 363 LEU A CA 1
ATOM 2972 C C . LEU A 1 363 ? 3.527 -1.022 -19.060 1.00 96.88 363 LEU A C 1
ATOM 2974 O O . LEU A 1 363 ? 3.041 -0.374 -19.988 1.00 96.88 363 LEU A O 1
ATOM 2978 N N . ASP A 1 364 ? 3.554 -0.577 -17.802 1.00 95.62 364 ASP A N 1
ATOM 2979 C CA . ASP A 1 364 ? 3.056 0.735 -17.357 1.00 95.62 364 ASP A CA 1
ATOM 2980 C C . ASP A 1 364 ? 4.221 1.594 -16.853 1.00 95.62 364 ASP A C 1
ATOM 2982 O O . ASP A 1 364 ? 4.803 1.326 -15.804 1.00 95.62 364 ASP A O 1
ATOM 2986 N N . ILE A 1 365 ? 4.597 2.609 -17.624 1.00 92.88 365 ILE A N 1
ATOM 2987 C CA . ILE A 1 365 ? 5.690 3.520 -17.289 1.00 92.88 365 ILE A CA 1
ATOM 2988 C C . ILE A 1 365 ? 5.104 4.834 -16.792 1.00 92.88 365 ILE A C 1
ATOM 2990 O O . ILE A 1 365 ? 4.335 5.482 -17.497 1.00 92.88 365 ILE A O 1
ATOM 2994 N N . ASP A 1 366 ? 5.514 5.240 -15.598 1.00 89.06 366 ASP A N 1
ATOM 2995 C CA . ASP A 1 366 ? 5.140 6.489 -14.949 1.00 89.06 366 ASP A CA 1
ATOM 2996 C C . ASP A 1 366 ? 6.387 7.367 -14.801 1.00 89.06 366 ASP A C 1
ATOM 2998 O O . ASP A 1 366 ? 7.303 7.041 -14.043 1.00 89.06 366 ASP A O 1
ATOM 3002 N N . LYS A 1 367 ? 6.496 8.439 -15.590 1.00 82.44 367 LYS A N 1
ATOM 3003 C CA . LYS A 1 367 ? 7.721 9.239 -15.605 1.00 82.44 367 LYS A CA 1
ATOM 3004 C C . LYS A 1 367 ? 7.724 10.291 -14.492 1.00 82.44 367 LYS A C 1
ATOM 3006 O O . LYS A 1 367 ? 6.854 11.152 -14.434 1.00 82.44 367 LYS A O 1
ATOM 3011 N N . VAL A 1 368 ? 8.783 10.310 -13.687 1.00 75.81 368 VAL A N 1
ATOM 3012 C CA . VAL A 1 368 ? 9.056 11.388 -12.726 1.00 75.81 368 VAL A CA 1
ATOM 3013 C C . VAL A 1 368 ? 9.986 12.418 -13.372 1.00 75.81 368 VAL A C 1
ATOM 3015 O O . VAL A 1 368 ? 10.946 12.077 -14.062 1.00 75.81 368 VAL A O 1
ATOM 3018 N N . CYS A 1 369 ? 9.670 13.701 -13.214 1.00 61.78 369 CYS A N 1
ATOM 3019 C CA . CYS A 1 369 ? 10.394 14.791 -13.864 1.00 61.78 369 CYS A CA 1
ATOM 3020 C C . CYS A 1 369 ? 11.651 15.173 -13.079 1.00 61.78 369 CYS A C 1
ATOM 3022 O O . CYS A 1 369 ? 11.614 16.096 -12.275 1.00 61.78 369 CYS A O 1
ATOM 3024 N N . GLU A 1 370 ? 12.761 14.490 -13.348 1.00 56.91 370 GLU A N 1
ATOM 3025 C CA . GLU A 1 370 ? 14.096 14.885 -12.887 1.00 56.91 370 GLU A CA 1
ATOM 3026 C C . GLU A 1 370 ? 15.018 15.128 -14.092 1.00 56.91 370 GLU A C 1
ATOM 3028 O O . GLU A 1 370 ? 14.892 14.475 -15.135 1.00 56.91 370 GLU A O 1
ATOM 3033 N N . GLU A 1 371 ? 15.939 16.088 -13.971 1.00 52.22 371 GLU A N 1
ATOM 3034 C CA . GLU A 1 371 ? 17.024 16.248 -14.939 1.00 52.22 371 GLU A CA 1
ATOM 3035 C C . GLU A 1 371 ? 17.959 15.042 -14.821 1.00 52.22 371 GLU A C 1
ATOM 3037 O O . GLU A 1 371 ? 18.525 14.772 -13.765 1.00 52.22 371 GLU A O 1
ATOM 3042 N N . SER A 1 372 ? 18.091 14.281 -15.905 1.00 54.94 372 SER A N 1
ATOM 3043 C CA . SER A 1 372 ? 18.974 13.122 -15.957 1.00 54.94 372 SER A CA 1
ATOM 3044 C C . SER A 1 372 ? 20.034 13.292 -17.030 1.00 54.94 372 SER A C 1
ATOM 3046 O O . SER A 1 372 ? 19.744 13.703 -18.156 1.00 54.94 372 SER A O 1
ATOM 3048 N N . GLU A 1 373 ? 21.258 12.901 -16.691 1.00 55.94 373 GLU A N 1
ATOM 3049 C CA . GLU A 1 373 ? 22.383 12.827 -17.619 1.00 55.94 373 GLU A CA 1
ATOM 3050 C C . GLU A 1 373 ? 22.292 11.610 -18.560 1.00 55.94 373 GLU A C 1
ATOM 3052 O O . GLU A 1 373 ? 22.864 11.628 -19.656 1.00 55.94 373 GLU A O 1
ATOM 3057 N N . ARG A 1 374 ? 21.546 10.557 -18.179 1.00 63.12 374 ARG A N 1
ATOM 3058 C CA . ARG A 1 374 ? 21.454 9.307 -18.949 1.00 63.12 374 ARG A CA 1
ATOM 3059 C C . ARG A 1 374 ? 20.414 9.409 -20.058 1.00 63.12 374 ARG A C 1
ATOM 3061 O O . ARG A 1 374 ? 19.222 9.607 -19.825 1.00 63.12 374 ARG A O 1
ATOM 3068 N N . ARG A 1 375 ? 20.883 9.241 -21.294 1.00 66.31 375 ARG A N 1
ATOM 3069 C CA . ARG A 1 375 ? 20.070 9.335 -22.513 1.00 66.31 375 ARG A CA 1
ATOM 3070 C C . ARG A 1 375 ? 19.686 7.959 -23.028 1.00 66.31 375 ARG A C 1
ATOM 3072 O O . ARG A 1 375 ? 20.461 7.011 -22.935 1.00 66.31 375 ARG A O 1
ATOM 3079 N N . TRP A 1 376 ? 18.536 7.883 -23.694 1.00 73.81 376 TRP A N 1
ATOM 3080 C CA . TRP A 1 376 ? 18.171 6.682 -24.442 1.00 73.81 376 TRP A CA 1
ATOM 3081 C C . TRP A 1 376 ? 19.155 6.451 -25.596 1.00 73.81 376 TRP A C 1
ATOM 3083 O O . TRP A 1 376 ? 19.173 7.194 -26.595 1.00 73.81 376 TRP A O 1
ATOM 3093 N N . THR A 1 377 ? 19.925 5.374 -25.483 1.00 74.12 377 THR A N 1
ATOM 3094 C CA . THR A 1 377 ? 20.699 4.765 -26.568 1.00 74.12 377 THR A CA 1
ATOM 3095 C C . THR A 1 377 ? 19.887 3.633 -27.186 1.00 74.12 377 THR A C 1
ATOM 3097 O O . THR A 1 377 ? 19.129 2.945 -26.509 1.00 74.12 377 THR A O 1
ATOM 3100 N N . GLN A 1 378 ? 19.982 3.437 -28.497 1.00 69.31 378 GLN A N 1
ATOM 3101 C CA . GLN A 1 378 ? 19.267 2.329 -29.122 1.00 69.31 378 GLN A CA 1
ATOM 3102 C C . GLN A 1 378 ? 19.869 0.994 -28.636 1.00 69.31 378 GLN A C 1
ATOM 3104 O O . GLN A 1 378 ? 21.083 0.832 -28.764 1.00 69.31 378 GLN A O 1
ATOM 3109 N N . PRO A 1 379 ? 19.069 0.054 -28.091 1.00 74.75 379 PRO A N 1
ATOM 3110 C CA . PRO A 1 379 ? 19.592 -1.221 -27.600 1.00 74.75 379 PRO A CA 1
ATOM 3111 C C . PRO A 1 379 ? 20.328 -1.998 -28.703 1.00 74.75 379 PRO A C 1
ATOM 3113 O O . PRO A 1 379 ? 19.806 -2.134 -29.810 1.00 74.75 379 PRO A O 1
ATOM 3116 N N . THR A 1 380 ? 21.527 -2.502 -28.398 1.00 64.69 380 THR A N 1
ATOM 3117 C CA . THR A 1 380 ? 22.419 -3.230 -29.329 1.00 64.69 380 THR A CA 1
ATOM 3118 C C . THR A 1 380 ? 22.263 -4.757 -29.283 1.00 64.69 380 THR A C 1
ATOM 3120 O O . THR A 1 380 ? 22.733 -5.449 -30.180 1.00 64.69 380 THR A O 1
ATOM 3123 N N . LYS A 1 381 ? 21.601 -5.284 -28.247 1.00 67.88 381 LYS A N 1
ATOM 3124 C CA . LYS A 1 381 ? 21.359 -6.713 -27.962 1.00 67.88 381 LYS A CA 1
ATOM 3125 C C . LYS A 1 381 ? 19.951 -7.150 -28.413 1.00 67.88 381 LYS A C 1
ATOM 3127 O O . LYS A 1 381 ? 19.141 -6.272 -28.733 1.00 67.88 381 LYS A O 1
ATOM 3132 N N . PRO A 1 382 ? 19.629 -8.467 -28.475 1.00 81.75 382 PRO A N 1
ATOM 3133 C CA . PRO A 1 382 ? 18.322 -8.911 -28.951 1.00 81.75 382 PRO A CA 1
ATOM 3134 C C . PRO A 1 382 ? 17.191 -8.252 -28.162 1.00 81.75 382 PRO A C 1
ATOM 3136 O O . PRO A 1 382 ? 17.289 -8.005 -26.958 1.00 81.75 382 PRO A O 1
ATOM 3139 N N . VAL A 1 383 ? 16.116 -7.939 -28.879 1.00 86.12 383 VAL A N 1
ATOM 3140 C CA . VAL A 1 383 ? 14.890 -7.411 -28.284 1.00 86.12 383 VAL A CA 1
ATOM 3141 C C . VAL A 1 383 ? 14.359 -8.448 -27.285 1.00 86.12 383 VAL A C 1
ATOM 3143 O O . VAL A 1 383 ? 14.278 -9.624 -27.649 1.00 86.12 383 VAL A O 1
ATOM 3146 N N . PRO A 1 384 ? 13.981 -8.046 -26.057 1.00 90.44 384 PRO A N 1
ATOM 3147 C CA . PRO A 1 384 ? 13.419 -8.966 -25.074 1.00 90.44 384 PRO A CA 1
ATOM 3148 C C . PRO A 1 384 ? 12.233 -9.750 -25.641 1.00 90.44 384 PRO A C 1
ATOM 3150 O O . PRO A 1 384 ? 11.345 -9.171 -26.272 1.00 90.44 384 PRO A O 1
ATOM 3153 N N . SER A 1 385 ? 12.199 -11.061 -25.394 1.00 90.94 385 SER A N 1
ATOM 3154 C CA . SER A 1 385 ? 11.153 -11.955 -25.916 1.00 90.94 385 SER A CA 1
ATOM 3155 C C . SER A 1 385 ? 9.750 -11.482 -25.535 1.00 90.94 385 SER A C 1
ATOM 3157 O O . SER A 1 385 ? 8.853 -11.475 -26.374 1.00 90.94 385 SER A O 1
ATOM 3159 N N . CYS A 1 386 ? 9.587 -10.988 -24.308 1.00 92.25 386 CYS A N 1
ATOM 3160 C CA . CYS A 1 386 ? 8.329 -10.449 -23.807 1.00 92.25 386 CYS A CA 1
ATOM 3161 C C . CYS A 1 386 ? 7.797 -9.282 -24.641 1.00 92.25 386 CYS A C 1
ATOM 3163 O O . CYS A 1 386 ? 6.613 -9.258 -24.971 1.00 92.25 386 CYS A O 1
ATOM 3165 N N . VAL A 1 387 ? 8.677 -8.373 -25.076 1.00 92.31 387 VAL A N 1
ATOM 3166 C CA . VAL A 1 387 ? 8.308 -7.253 -25.945 1.00 92.31 387 VAL A CA 1
ATOM 3167 C C . VAL A 1 387 ? 7.798 -7.792 -27.274 1.00 92.31 387 VAL A C 1
ATOM 3169 O O . VAL A 1 387 ? 6.767 -7.333 -27.741 1.00 92.31 387 VAL A O 1
ATOM 3172 N N . ILE A 1 388 ? 8.469 -8.786 -27.863 1.00 91.00 388 ILE A N 1
ATOM 3173 C CA . ILE A 1 388 ? 8.117 -9.316 -29.187 1.00 91.00 388 ILE A CA 1
ATOM 3174 C C . ILE A 1 388 ? 6.777 -10.061 -29.168 1.00 91.00 388 ILE A C 1
ATOM 3176 O O . ILE A 1 388 ? 5.941 -9.818 -30.043 1.00 91.00 388 ILE A O 1
ATOM 3180 N N . SER A 1 389 ? 6.603 -11.000 -28.232 1.00 91.50 389 SER A N 1
ATOM 3181 C CA . SER A 1 389 ? 5.569 -12.042 -28.323 1.00 91.50 389 SER A CA 1
ATOM 3182 C C . SER A 1 389 ? 4.463 -11.970 -27.276 1.00 91.50 389 SER A C 1
ATOM 3184 O O . SER A 1 389 ? 3.461 -12.655 -27.458 1.00 91.50 389 SER A O 1
ATOM 3186 N N . HIS A 1 390 ? 4.612 -11.180 -26.207 1.00 94.56 390 HIS A N 1
ATOM 3187 C CA . HIS A 1 390 ? 3.651 -11.174 -25.094 1.00 94.56 390 HIS A CA 1
ATOM 3188 C C . HIS A 1 390 ? 3.086 -9.794 -24.760 1.00 94.56 390 HIS A C 1
ATOM 3190 O O . HIS A 1 390 ? 1.980 -9.721 -24.240 1.00 94.56 390 HIS A O 1
ATOM 3196 N N . LEU A 1 391 ? 3.781 -8.701 -25.084 1.00 96.12 391 LEU A N 1
ATOM 3197 C CA . LEU A 1 391 ? 3.348 -7.359 -24.702 1.00 96.12 391 LEU A CA 1
ATOM 3198 C C . LEU A 1 391 ? 2.076 -6.925 -25.456 1.00 96.12 391 LEU A C 1
ATOM 3200 O O . LEU A 1 391 ? 2.129 -6.585 -26.638 1.00 96.12 391 LEU A O 1
ATOM 3204 N N . ILE A 1 392 ? 0.941 -6.890 -24.752 1.00 94.69 392 ILE A N 1
ATOM 3205 C CA . ILE A 1 392 ? -0.393 -6.549 -25.280 1.00 94.69 392 ILE A CA 1
ATOM 3206 C C . ILE A 1 392 ? -0.745 -5.085 -25.004 1.00 94.69 392 ILE A C 1
ATOM 3208 O O . ILE A 1 392 ? -1.361 -4.427 -25.852 1.00 94.69 392 ILE A O 1
ATOM 3212 N N . VAL A 1 393 ? -0.372 -4.569 -23.829 1.00 95.88 393 VAL A N 1
ATOM 3213 C CA . VAL A 1 393 ? -0.718 -3.218 -23.378 1.00 95.88 393 VAL A CA 1
ATOM 3214 C C . VAL A 1 393 ? 0.539 -2.446 -23.004 1.00 95.88 393 VAL A C 1
ATOM 3216 O O . VAL A 1 393 ? 1.332 -2.877 -22.170 1.00 95.88 393 VAL A O 1
ATOM 3219 N N . PHE A 1 394 ? 0.674 -1.252 -23.569 1.00 95.69 394 PHE A N 1
ATOM 3220 C CA . PHE A 1 394 ? 1.719 -0.306 -23.203 1.00 95.69 394 PHE A CA 1
ATOM 3221 C C . PHE A 1 394 ? 1.098 1.001 -22.715 1.00 95.69 394 PHE A C 1
ATOM 3223 O O . PHE A 1 394 ? 0.330 1.643 -23.436 1.00 95.69 394 PHE A O 1
ATOM 3230 N N . LYS A 1 395 ? 1.424 1.397 -21.485 1.00 95.19 395 LYS A N 1
ATOM 3231 C CA . LYS A 1 395 ? 0.996 2.662 -20.885 1.00 95.19 395 LYS A CA 1
ATOM 3232 C C . LYS A 1 395 ? 2.214 3.527 -20.605 1.00 95.19 395 LYS A C 1
ATOM 3234 O O . LYS A 1 395 ? 3.208 3.050 -20.067 1.00 95.19 395 LYS A O 1
ATOM 3239 N N . PHE A 1 396 ? 2.118 4.799 -20.960 1.00 92.62 396 PHE A N 1
ATOM 3240 C CA . PHE A 1 396 ? 3.140 5.796 -20.685 1.00 92.62 396 PHE A CA 1
ATOM 3241 C C . PHE A 1 396 ? 2.482 7.034 -20.079 1.00 92.62 396 PHE A C 1
ATOM 3243 O O . PHE A 1 396 ? 1.681 7.694 -20.741 1.00 92.62 396 PHE A O 1
ATOM 3250 N N . ARG A 1 397 ? 2.803 7.353 -18.829 1.00 91.06 397 ARG A N 1
ATOM 3251 C CA . ARG A 1 397 ? 2.258 8.491 -18.083 1.00 91.06 397 ARG A CA 1
ATOM 3252 C C . ARG A 1 397 ? 3.297 9.587 -17.930 1.00 91.06 397 ARG A C 1
ATOM 3254 O O . ARG A 1 397 ? 4.494 9.334 -18.055 1.00 91.06 397 ARG A O 1
ATOM 3261 N N . GLU A 1 398 ? 2.815 10.803 -17.685 1.00 87.31 398 GLU A N 1
ATOM 3262 C CA . GLU A 1 398 ? 3.656 11.996 -17.548 1.00 87.31 398 GLU A CA 1
ATOM 3263 C C . GLU A 1 398 ? 4.586 12.212 -18.759 1.00 87.31 398 GLU A C 1
ATOM 3265 O O . GLU A 1 398 ? 5.749 12.603 -18.645 1.00 87.31 398 GLU A O 1
ATOM 3270 N N . TYR A 1 399 ? 4.069 11.969 -19.968 1.00 87.81 399 TYR A N 1
ATOM 3271 C CA . TYR A 1 399 ? 4.817 12.205 -21.199 1.00 87.81 399 TYR A CA 1
ATOM 3272 C C . TYR A 1 399 ? 5.117 13.697 -21.372 1.00 87.81 399 TYR A C 1
ATOM 3274 O O . TYR A 1 399 ? 4.201 14.520 -21.446 1.00 87.81 399 TYR A O 1
ATOM 3282 N N . SER A 1 400 ? 6.402 14.041 -21.487 1.00 86.00 400 SER A N 1
ATOM 3283 C CA . SER A 1 400 ? 6.887 15.424 -21.546 1.00 86.00 400 SER A CA 1
ATOM 3284 C C . SER A 1 400 ? 7.292 15.886 -22.954 1.00 86.00 400 SER A C 1
ATOM 3286 O O . SER A 1 400 ? 7.608 17.066 -23.168 1.00 86.00 400 SER A O 1
ATOM 3288 N N . GLY A 1 401 ? 7.308 14.978 -23.931 1.00 84.50 401 GLY A N 1
ATOM 3289 C CA . GLY A 1 401 ? 7.754 15.261 -25.295 1.00 84.50 401 GLY A CA 1
ATOM 3290 C C . GLY A 1 401 ? 9.267 15.188 -25.476 1.00 84.50 401 GLY A C 1
ATOM 3291 O O . GLY A 1 401 ? 9.800 15.806 -26.405 1.00 84.50 401 GLY A O 1
ATOM 3292 N N . SER A 1 402 ? 9.982 14.498 -24.585 1.00 84.44 402 SER A N 1
ATOM 3293 C CA . SER A 1 402 ? 11.435 14.369 -24.693 1.00 84.44 402 SER A CA 1
ATOM 3294 C C . SER A 1 402 ? 11.823 13.502 -25.901 1.00 84.44 402 SER A C 1
ATOM 3296 O O . SER A 1 402 ? 11.076 12.627 -26.350 1.00 84.44 402 SER A O 1
ATOM 3298 N N . LYS A 1 403 ? 13.021 13.735 -26.455 1.00 8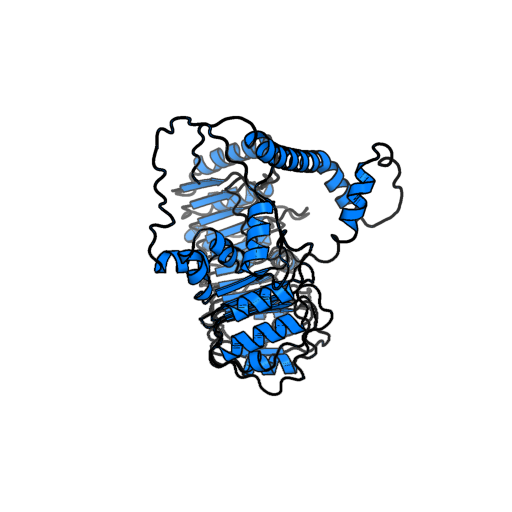4.31 403 LYS A N 1
ATOM 3299 C CA . LYS A 1 403 ? 13.526 12.914 -27.570 1.00 84.31 403 LYS A CA 1
ATOM 3300 C C . LYS A 1 403 ? 13.659 11.446 -27.168 1.00 84.31 403 LYS A C 1
ATOM 3302 O O . LYS A 1 403 ? 13.432 10.577 -28.001 1.00 84.31 403 LYS A O 1
ATOM 3307 N N . ASP A 1 404 ? 14.023 11.183 -25.921 1.00 83.94 404 ASP A N 1
ATOM 3308 C CA . ASP A 1 404 ? 14.293 9.836 -25.431 1.00 83.94 404 ASP A CA 1
ATOM 3309 C C . ASP A 1 404 ? 13.001 9.065 -25.124 1.00 83.94 404 ASP A C 1
ATOM 3311 O O . ASP A 1 404 ? 12.891 7.899 -25.496 1.00 83.94 404 ASP A O 1
ATOM 3315 N N . GLU A 1 405 ? 11.966 9.745 -24.618 1.00 87.12 405 GLU A N 1
ATOM 3316 C CA . GLU A 1 405 ? 10.605 9.194 -24.509 1.00 87.12 405 GLU A CA 1
ATOM 3317 C C . GLU A 1 405 ? 10.081 8.754 -25.879 1.00 87.12 405 GLU A C 1
ATOM 3319 O O . GLU A 1 405 ? 9.608 7.632 -26.053 1.00 87.12 405 GLU A O 1
ATOM 3324 N N . LEU A 1 406 ? 10.227 9.620 -26.888 1.00 87.12 406 LEU A N 1
ATOM 3325 C CA . LEU A 1 406 ? 9.831 9.302 -28.258 1.00 87.12 406 LEU A CA 1
ATOM 3326 C C . LEU A 1 406 ? 10.602 8.107 -28.827 1.00 87.12 406 LEU A C 1
ATOM 3328 O O . LEU A 1 406 ? 10.020 7.313 -29.566 1.00 87.12 406 LEU A O 1
ATOM 3332 N N . LYS A 1 407 ? 11.897 7.968 -28.523 1.00 87.69 407 LYS A N 1
ATOM 3333 C CA . LYS A 1 407 ? 12.691 6.812 -28.968 1.00 87.69 407 LYS A CA 1
ATOM 3334 C C . LYS A 1 407 ? 12.229 5.517 -28.299 1.00 87.69 407 LYS A C 1
ATOM 3336 O O . LYS A 1 407 ? 12.110 4.517 -29.001 1.00 87.69 407 LYS A O 1
ATOM 3341 N N . LEU A 1 408 ? 11.932 5.539 -27.000 1.00 88.12 408 LEU A N 1
ATOM 3342 C CA . LEU A 1 408 ? 11.378 4.391 -26.276 1.00 88.12 408 LEU A CA 1
ATOM 3343 C C . LEU A 1 408 ? 10.022 3.970 -26.859 1.00 88.12 408 LEU A C 1
ATOM 3345 O O . LEU A 1 408 ? 9.840 2.805 -27.207 1.00 88.12 408 LEU A O 1
ATOM 3349 N N . ILE A 1 409 ? 9.100 4.917 -27.053 1.00 90.06 409 ILE A N 1
ATOM 3350 C CA . ILE A 1 409 ? 7.786 4.632 -27.652 1.00 90.06 409 ILE A CA 1
ATOM 3351 C C . ILE A 1 409 ? 7.964 4.021 -29.050 1.00 90.06 409 ILE A C 1
ATOM 3353 O O . ILE A 1 409 ? 7.377 2.984 -29.352 1.00 90.06 409 ILE A O 1
ATOM 3357 N N . LYS A 1 410 ? 8.830 4.604 -29.894 1.00 89.75 410 LYS A N 1
ATOM 3358 C CA . LYS A 1 410 ? 9.156 4.046 -31.221 1.00 89.75 410 LYS A CA 1
ATOM 3359 C C . LYS A 1 410 ? 9.729 2.637 -31.138 1.00 89.75 410 LYS A C 1
ATOM 3361 O O . LYS A 1 410 ? 9.382 1.799 -31.965 1.00 89.75 410 LYS A O 1
ATOM 3366 N N . TYR A 1 411 ? 10.614 2.384 -30.179 1.00 89.75 411 TYR A N 1
ATOM 3367 C CA . TYR A 1 411 ? 11.210 1.071 -29.971 1.00 89.75 411 TYR A CA 1
ATOM 3368 C C . TYR A 1 411 ? 10.142 0.027 -29.635 1.00 89.75 411 TYR A C 1
ATOM 3370 O O . TYR A 1 411 ? 10.125 -1.027 -30.267 1.00 89.75 411 TYR A O 1
ATOM 3378 N N . ILE A 1 412 ? 9.223 0.322 -28.711 1.00 91.31 412 ILE A N 1
ATOM 3379 C CA . ILE A 1 412 ? 8.135 -0.600 -28.363 1.00 91.31 412 ILE A CA 1
ATOM 3380 C C . ILE A 1 412 ? 7.237 -0.851 -29.576 1.00 91.31 412 ILE A C 1
ATOM 3382 O O . ILE A 1 412 ? 7.049 -2.000 -29.960 1.00 91.31 412 ILE A O 1
ATOM 3386 N N . LEU A 1 413 ? 6.766 0.202 -30.249 1.00 90.62 413 LEU A N 1
ATOM 3387 C CA . LEU A 1 413 ? 5.868 0.066 -31.404 1.00 90.62 413 LEU A CA 1
ATOM 3388 C C . LEU A 1 413 ? 6.480 -0.714 -32.569 1.00 90.62 413 LEU A C 1
ATOM 3390 O O . LEU A 1 413 ? 5.769 -1.443 -33.255 1.00 90.62 413 LEU A O 1
ATOM 3394 N N . LYS A 1 414 ? 7.787 -0.555 -32.804 1.00 89.56 414 LYS A N 1
ATOM 3395 C CA . LYS A 1 414 ? 8.504 -1.252 -33.878 1.00 89.56 414 LYS A CA 1
ATOM 3396 C C . LYS A 1 414 ? 8.656 -2.748 -33.598 1.00 89.56 414 LYS A C 1
ATOM 3398 O O . LYS A 1 414 ? 8.718 -3.532 -34.541 1.00 89.56 414 LYS A O 1
ATOM 3403 N N . ASN A 1 415 ? 8.787 -3.130 -32.330 1.00 89.88 415 ASN A N 1
ATOM 3404 C CA . ASN A 1 415 ? 9.201 -4.478 -31.952 1.00 89.88 415 ASN A CA 1
ATOM 3405 C C . ASN A 1 415 ? 8.073 -5.334 -31.361 1.00 89.88 415 ASN A C 1
ATOM 3407 O O . ASN A 1 415 ? 8.144 -6.558 -31.465 1.00 89.88 415 ASN A O 1
ATOM 3411 N N . ALA A 1 416 ? 7.053 -4.723 -30.756 1.00 91.62 416 ALA A N 1
ATOM 3412 C CA . ALA A 1 416 ? 5.978 -5.436 -30.080 1.00 91.62 416 ALA A CA 1
ATOM 3413 C C . ALA A 1 416 ? 4.873 -5.866 -31.045 1.00 91.62 416 ALA A C 1
ATOM 3415 O O . ALA A 1 416 ? 3.941 -5.119 -31.324 1.00 91.62 416 ALA A O 1
ATOM 3416 N N . LYS A 1 417 ? 4.975 -7.092 -31.563 1.00 89.69 417 LYS A N 1
ATOM 3417 C CA . LYS A 1 417 ? 4.130 -7.576 -32.668 1.00 89.69 417 LYS A CA 1
ATOM 3418 C C . LYS A 1 417 ? 2.678 -7.830 -32.257 1.00 89.69 417 LYS A C 1
ATOM 3420 O O . LYS A 1 417 ? 1.777 -7.672 -33.076 1.00 89.69 417 LYS A O 1
ATOM 3425 N N . VAL A 1 418 ? 2.457 -8.214 -30.999 1.00 92.00 418 VAL A N 1
ATOM 3426 C CA . VAL A 1 418 ? 1.133 -8.557 -30.442 1.00 92.00 418 VAL A CA 1
ATOM 3427 C C . VAL A 1 418 ? 0.470 -7.402 -29.681 1.00 92.00 418 VAL A C 1
ATOM 3429 O O . VAL A 1 418 ? -0.575 -7.593 -29.059 1.00 92.00 418 VAL A O 1
ATOM 3432 N N . LEU A 1 419 ? 1.063 -6.205 -29.732 1.00 92.88 419 LEU A N 1
ATOM 3433 C CA . LEU A 1 419 ? 0.582 -5.021 -29.027 1.00 92.88 419 LEU A CA 1
ATOM 3434 C C . LEU A 1 419 ? -0.783 -4.576 -29.568 1.00 92.88 419 LEU A C 1
ATOM 3436 O O . LEU A 1 419 ? -0.920 -4.282 -30.756 1.00 92.88 419 LEU A O 1
ATOM 3440 N N . LYS A 1 420 ? -1.780 -4.496 -28.681 1.00 91.19 420 LYS A N 1
ATOM 3441 C CA . LYS A 1 420 ? -3.174 -4.151 -29.012 1.00 91.19 420 LYS A CA 1
ATOM 3442 C C . LYS A 1 420 ? -3.569 -2.756 -28.552 1.00 91.19 420 LYS A C 1
ATOM 3444 O O . LYS A 1 420 ? -4.329 -2.085 -29.256 1.00 91.19 420 LYS A O 1
ATOM 3449 N N . THR A 1 421 ? -3.068 -2.346 -27.384 1.00 91.88 421 THR A N 1
ATOM 3450 C CA . THR A 1 421 ? -3.477 -1.108 -26.717 1.00 91.88 421 THR A CA 1
ATOM 3451 C C . THR A 1 421 ? -2.275 -0.263 -26.334 1.00 91.88 421 THR A C 1
ATOM 3453 O O . THR A 1 421 ? -1.379 -0.726 -25.628 1.00 91.88 421 THR A O 1
ATOM 3456 N N . VAL A 1 422 ? -2.296 1.005 -26.744 1.00 93.62 422 VAL A N 1
ATOM 3457 C CA . VAL A 1 422 ? -1.318 2.011 -26.312 1.00 93.62 422 VAL A CA 1
ATOM 3458 C C . VAL A 1 422 ? -2.032 3.181 -25.652 1.00 93.62 422 VAL A C 1
ATOM 3460 O O . VAL A 1 422 ? -2.893 3.809 -26.263 1.00 93.62 422 VAL A O 1
ATOM 3463 N N . THR A 1 423 ? -1.652 3.506 -24.420 1.00 93.56 423 THR A N 1
ATOM 3464 C CA . THR A 1 423 ? -2.166 4.677 -23.703 1.00 93.56 423 THR A CA 1
ATOM 3465 C C . THR A 1 423 ? -1.017 5.617 -23.380 1.00 93.56 423 THR A C 1
ATOM 3467 O O . THR A 1 423 ? -0.087 5.228 -22.680 1.00 93.56 423 THR A O 1
ATOM 3470 N N . ILE A 1 424 ? -1.083 6.858 -23.857 1.00 92.06 424 ILE A N 1
ATOM 3471 C CA . ILE A 1 424 ? -0.100 7.894 -23.526 1.00 92.06 424 ILE A CA 1
ATOM 3472 C C . ILE A 1 424 ? -0.816 9.042 -22.822 1.00 92.06 424 ILE A C 1
ATOM 3474 O O . ILE A 1 424 ? -1.669 9.701 -23.410 1.00 92.06 424 ILE A O 1
ATOM 3478 N N . GLN A 1 425 ? -0.464 9.303 -21.570 1.00 90.62 425 GLN A N 1
ATOM 3479 C CA . GLN A 1 425 ? -0.968 10.439 -20.808 1.00 90.62 425 GLN A CA 1
ATOM 3480 C C . GLN A 1 425 ? 0.067 11.565 -20.833 1.00 90.62 425 GLN A C 1
ATOM 3482 O O . GLN A 1 425 ? 1.213 11.384 -20.417 1.00 90.62 425 GLN A O 1
ATOM 3487 N N . MET A 1 426 ? -0.343 12.727 -21.348 1.00 85.88 426 MET A N 1
ATOM 3488 C CA . MET A 1 426 ? 0.483 13.935 -21.361 1.00 85.88 426 MET A CA 1
ATOM 3489 C C . MET A 1 426 ? 0.732 14.425 -19.936 1.00 85.88 426 MET A C 1
ATOM 3491 O O . MET A 1 426 ? -0.180 14.399 -19.113 1.00 85.88 426 MET A O 1
ATOM 3495 N N . ALA A 1 427 ? 1.931 14.940 -19.672 1.00 84.88 427 ALA A N 1
ATOM 3496 C CA . ALA A 1 427 ? 2.233 15.558 -18.392 1.00 84.88 427 ALA A CA 1
ATOM 3497 C C . ALA A 1 427 ? 1.418 16.842 -18.166 1.00 84.88 427 ALA A C 1
ATOM 3499 O O . ALA A 1 427 ? 1.275 17.678 -19.069 1.00 84.88 427 ALA A O 1
ATOM 3500 N N . ASN A 1 428 ? 0.920 17.025 -16.944 1.00 81.56 428 ASN A N 1
ATOM 3501 C CA . ASN A 1 428 ? -0.031 18.096 -16.609 1.00 81.56 428 ASN A CA 1
ATOM 3502 C C . ASN A 1 428 ? 0.585 19.500 -16.700 1.00 81.56 428 ASN A C 1
ATOM 3504 O O . ASN A 1 428 ? -0.113 20.485 -16.929 1.00 81.56 428 ASN A O 1
ATOM 3508 N N . TRP A 1 429 ? 1.903 19.594 -16.544 1.00 80.19 429 TRP A N 1
ATOM 3509 C CA . TRP A 1 429 ? 2.666 20.842 -16.549 1.00 80.19 429 TRP A CA 1
ATOM 3510 C C . TRP A 1 429 ? 3.126 21.275 -17.954 1.00 80.19 429 TRP A C 1
ATOM 3512 O O . TRP A 1 429 ? 3.776 22.315 -18.111 1.00 80.19 429 TRP A O 1
ATOM 3522 N N . LEU A 1 430 ? 2.804 20.517 -19.011 1.00 78.88 430 LEU A N 1
ATOM 3523 C CA . LEU A 1 430 ? 3.137 20.919 -20.376 1.00 78.88 430 LEU A CA 1
ATOM 3524 C C . LEU A 1 430 ? 2.338 22.147 -20.816 1.00 78.88 430 LEU A C 1
ATOM 3526 O O . LEU A 1 430 ? 1.115 22.203 -20.726 1.00 78.88 430 LEU A O 1
ATOM 3530 N N . LYS A 1 431 ? 3.036 23.115 -21.423 1.00 82.06 431 LYS A N 1
ATOM 3531 C CA . LYS A 1 431 ? 2.381 24.260 -22.069 1.00 82.06 431 LYS A CA 1
ATOM 3532 C C . LYS A 1 431 ? 1.391 23.761 -23.140 1.00 82.06 431 LYS A C 1
ATOM 3534 O O . LYS A 1 431 ? 1.809 22.957 -23.980 1.00 82.06 431 LYS A O 1
ATOM 3539 N N . PRO A 1 432 ? 0.160 24.306 -23.230 1.00 78.88 432 PRO A N 1
ATOM 3540 C CA . PRO A 1 432 ? -0.879 23.810 -24.144 1.00 78.88 432 PRO A CA 1
ATOM 3541 C C . PRO A 1 432 ? -0.433 23.683 -25.607 1.00 78.88 432 PRO A C 1
ATOM 3543 O O . PRO A 1 432 ? -0.688 22.675 -26.258 1.00 78.88 432 PRO A O 1
ATOM 3546 N N . LYS A 1 433 ? 0.328 24.665 -26.117 1.00 81.81 433 LYS A N 1
ATOM 3547 C CA . LYS A 1 433 ? 0.878 24.629 -27.485 1.00 81.81 433 LYS A CA 1
ATOM 3548 C C . LYS A 1 433 ? 1.853 23.466 -27.707 1.00 81.81 433 LYS A C 1
ATOM 3550 O O . LYS A 1 433 ? 1.861 22.864 -28.776 1.00 81.81 433 LYS A O 1
ATOM 3555 N N . LYS A 1 434 ? 2.689 23.154 -26.708 1.00 81.62 434 LYS A N 1
ATOM 3556 C CA . LYS A 1 434 ? 3.639 22.033 -26.773 1.00 81.62 434 LYS A CA 1
ATOM 3557 C C . LYS A 1 434 ? 2.890 20.703 -26.690 1.00 81.62 434 LYS A C 1
ATOM 3559 O O . LYS A 1 434 ? 3.135 19.848 -27.533 1.00 81.62 434 LYS A O 1
ATOM 3564 N N . ALA A 1 435 ? 1.951 20.583 -25.749 1.00 81.06 435 ALA A N 1
ATOM 3565 C CA . ALA A 1 435 ? 1.101 19.405 -25.598 1.00 81.06 435 ALA A CA 1
ATOM 3566 C C . ALA A 1 435 ? 0.336 19.092 -26.894 1.00 81.06 435 ALA A C 1
ATOM 3568 O O . ALA A 1 435 ? 0.440 17.983 -27.399 1.00 81.06 435 ALA A O 1
ATOM 3569 N N . SER A 1 436 ? -0.325 20.086 -27.500 1.00 81.88 436 SER A N 1
ATOM 3570 C CA . SER A 1 436 ? -1.033 19.923 -28.778 1.00 81.88 436 SER A CA 1
ATOM 3571 C C . SER A 1 436 ? -0.102 19.463 -29.906 1.00 81.88 436 SER A C 1
ATOM 3573 O O . SER A 1 436 ? -0.395 18.490 -30.596 1.00 81.88 436 SER A O 1
ATOM 3575 N N . ARG A 1 437 ? 1.071 20.095 -30.056 1.00 86.19 437 ARG A N 1
ATOM 3576 C CA . ARG A 1 437 ? 2.055 19.702 -31.075 1.00 86.19 437 ARG A CA 1
ATOM 3577 C C . ARG A 1 437 ? 2.544 18.265 -30.887 1.00 86.19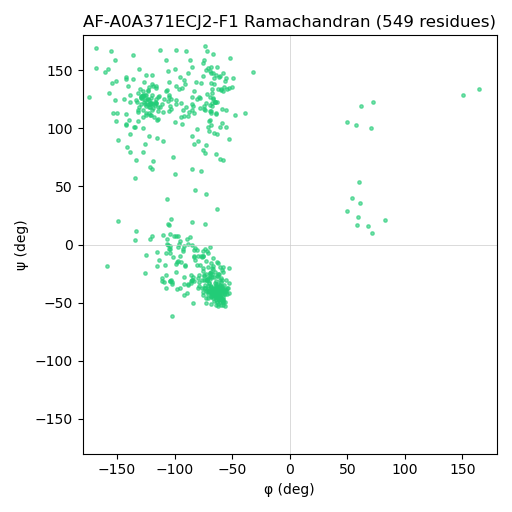 437 ARG A C 1
ATOM 3579 O O . ARG A 1 437 ? 2.686 17.537 -31.868 1.00 86.19 437 ARG A O 1
ATOM 3586 N N . ASP A 1 438 ? 2.870 17.876 -29.659 1.00 83.88 438 ASP A N 1
ATOM 3587 C CA . ASP A 1 438 ? 3.413 16.546 -29.386 1.00 83.88 438 ASP A CA 1
ATOM 3588 C C . ASP A 1 438 ? 2.316 15.466 -29.426 1.00 83.88 438 ASP A C 1
ATOM 3590 O O . ASP A 1 438 ? 2.581 14.365 -29.905 1.00 83.88 438 ASP A O 1
ATOM 3594 N N . MET A 1 439 ? 1.073 15.809 -29.079 1.00 84.06 439 MET A N 1
ATOM 3595 C CA . MET A 1 439 ? -0.112 14.976 -29.294 1.00 84.06 439 MET A CA 1
ATOM 3596 C C . MET A 1 439 ? -0.314 14.679 -30.784 1.00 84.06 439 MET A C 1
ATOM 3598 O O . MET A 1 439 ? -0.416 13.512 -31.154 1.00 84.06 439 MET A O 1
ATOM 3602 N N . SER A 1 440 ? -0.250 15.685 -31.666 1.00 84.19 440 SER A N 1
ATOM 3603 C CA . SER A 1 440 ? -0.335 15.466 -33.120 1.00 84.19 440 SER A CA 1
ATOM 3604 C C . SER A 1 440 ? 0.783 14.560 -33.648 1.00 84.19 440 SER A C 1
ATOM 3606 O O . SER A 1 440 ? 0.534 13.690 -34.482 1.00 84.19 440 SER A O 1
ATOM 3608 N N . LYS A 1 441 ? 2.017 14.710 -33.143 1.00 86.44 441 LYS A N 1
ATOM 3609 C CA . LYS A 1 441 ? 3.136 13.822 -33.514 1.00 86.44 441 LYS A CA 1
ATOM 3610 C C . LYS A 1 441 ? 2.898 12.382 -33.073 1.00 86.44 441 LYS A C 1
ATOM 3612 O O . LYS A 1 441 ? 3.205 11.466 -33.831 1.00 86.44 441 LYS A O 1
ATOM 3617 N N . LEU A 1 442 ? 2.388 12.179 -31.860 1.00 87.25 442 LEU A N 1
ATOM 3618 C CA . LEU A 1 442 ? 2.079 10.852 -31.338 1.00 87.25 442 LEU A CA 1
ATOM 3619 C C . LEU A 1 442 ? 0.913 10.211 -32.092 1.00 87.25 442 LEU A C 1
ATOM 3621 O O . LEU A 1 442 ? 1.011 9.040 -32.435 1.00 87.25 442 LEU A O 1
ATOM 3625 N N . HIS A 1 443 ? -0.130 10.971 -32.440 1.00 85.06 443 HIS A N 1
ATOM 3626 C CA . HIS A 1 443 ? -1.204 10.490 -33.313 1.00 85.06 443 HIS A CA 1
ATOM 3627 C C . HIS A 1 443 ? -0.663 10.026 -34.664 1.00 85.06 443 HIS A C 1
ATOM 3629 O O . HIS A 1 443 ? -0.954 8.907 -35.081 1.00 85.06 443 HIS A O 1
ATOM 3635 N N . ALA A 1 444 ? 0.161 10.841 -35.331 1.00 85.12 444 ALA A N 1
ATOM 3636 C CA . ALA A 1 444 ? 0.774 10.465 -36.605 1.00 85.12 444 ALA A CA 1
ATOM 3637 C C . ALA A 1 444 ? 1.630 9.193 -36.472 1.00 85.12 444 ALA A C 1
ATOM 3639 O O . ALA A 1 444 ? 1.602 8.319 -37.329 1.00 85.12 444 ALA A O 1
ATOM 3640 N N . LEU A 1 445 ? 2.359 9.064 -35.367 1.00 85.62 445 LEU A N 1
ATOM 3641 C CA . LEU A 1 445 ? 3.229 7.928 -35.086 1.00 85.62 445 LEU A CA 1
ATOM 3642 C C . LEU A 1 445 ? 2.462 6.635 -34.764 1.00 85.62 445 LEU A C 1
ATOM 3644 O O . LEU A 1 445 ? 2.856 5.572 -35.237 1.00 85.62 445 LEU A O 1
ATOM 3648 N N . LEU A 1 446 ? 1.377 6.719 -33.993 1.00 83.69 446 LEU A N 1
ATOM 3649 C CA . LEU A 1 446 ? 0.541 5.573 -33.628 1.00 83.69 446 LEU A CA 1
ATOM 3650 C C . LEU A 1 446 ? -0.337 5.120 -34.799 1.00 83.69 446 LEU A C 1
ATOM 3652 O O . LEU A 1 446 ? -0.437 3.924 -35.050 1.00 83.69 446 LEU A O 1
ATOM 3656 N N . SER A 1 447 ? -0.903 6.060 -35.562 1.00 77.81 447 SER A N 1
ATOM 3657 C CA . SER A 1 447 ? -1.713 5.755 -36.754 1.00 77.81 447 SER A CA 1
ATOM 3658 C C . SER A 1 447 ? -0.892 5.211 -37.925 1.00 77.81 447 SER A C 1
ATOM 3660 O O . SER A 1 447 ? -1.378 4.367 -38.671 1.00 77.81 447 SER A O 1
ATOM 3662 N N . ALA A 1 448 ? 0.363 5.646 -38.083 1.00 71.88 448 ALA A N 1
ATOM 3663 C CA . ALA A 1 448 ? 1.256 5.139 -39.124 1.00 71.88 448 ALA A CA 1
ATOM 3664 C C . ALA A 1 448 ? 1.949 3.817 -38.752 1.00 71.88 448 ALA A C 1
ATOM 3666 O O . ALA A 1 448 ? 2.709 3.279 -39.564 1.00 71.88 448 ALA A O 1
ATOM 3667 N N . SER A 1 449 ? 1.742 3.298 -37.537 1.00 68.81 449 SER A N 1
ATOM 3668 C CA . SER A 1 449 ? 2.416 2.085 -37.085 1.00 68.81 449 SER A CA 1
ATOM 3669 C C . SER A 1 449 ? 1.884 0.860 -37.829 1.00 68.81 449 SER A C 1
ATOM 3671 O O . SER A 1 449 ? 0.871 0.276 -37.468 1.00 68.81 449 SER A O 1
ATOM 3673 N N . LYS A 1 450 ? 2.608 0.439 -38.869 1.00 63.12 450 LYS A N 1
ATOM 3674 C CA . LYS A 1 450 ? 2.364 -0.824 -39.590 1.00 63.12 450 LYS A CA 1
ATOM 3675 C C . LYS A 1 450 ? 2.951 -2.047 -38.871 1.00 63.12 450 LYS A C 1
ATOM 3677 O O . LYS A 1 450 ? 2.807 -3.164 -39.350 1.00 63.12 450 LYS A O 1
ATOM 3682 N N . TYR A 1 451 ? 3.674 -1.823 -37.772 1.00 54.66 451 TYR A N 1
ATOM 3683 C CA . TYR A 1 451 ? 4.512 -2.825 -37.106 1.00 54.66 451 TYR A CA 1
ATOM 3684 C C . TYR A 1 451 ? 3.776 -3.617 -36.016 1.00 54.66 451 TYR A C 1
ATOM 3686 O O . TYR A 1 451 ? 4.238 -4.687 -35.628 1.00 54.66 451 TYR A O 1
ATOM 3694 N N . CYS A 1 452 ? 2.636 -3.110 -35.544 1.00 59.66 452 CYS A N 1
ATOM 3695 C CA . CYS A 1 452 ? 1.794 -3.744 -34.534 1.00 59.66 452 CYS A CA 1
ATOM 3696 C C . CYS A 1 452 ? 0.319 -3.652 -34.937 1.00 59.66 452 CYS A C 1
ATOM 3698 O O . CYS A 1 452 ? -0.119 -2.643 -35.490 1.00 59.66 452 CYS A O 1
ATOM 3700 N N . HIS A 1 453 ? -0.452 -4.703 -34.653 1.00 60.38 453 HIS A N 1
ATOM 3701 C CA . HIS A 1 453 ? -1.900 -4.741 -34.882 1.00 60.38 453 HIS A CA 1
ATOM 3702 C C . HIS A 1 453 ? -2.641 -3.943 -33.796 1.00 60.38 453 HIS A C 1
ATOM 3704 O O . HIS A 1 453 ? -3.399 -4.501 -33.002 1.00 60.38 453 HIS A O 1
ATOM 3710 N N . LEU A 1 454 ? -2.397 -2.630 -33.739 1.00 70.94 454 LEU A N 1
ATOM 3711 C CA . LEU A 1 454 ? -3.040 -1.741 -32.775 1.00 70.94 454 LEU A CA 1
ATOM 3712 C C . LEU A 1 454 ? -4.546 -1.703 -33.026 1.00 70.94 454 LEU A C 1
ATOM 3714 O O . LEU A 1 454 ? -5.014 -1.164 -34.026 1.00 70.94 454 LEU A O 1
ATOM 3718 N N . THR A 1 455 ? -5.305 -2.256 -32.086 1.00 65.25 455 THR A N 1
ATOM 3719 C CA . THR A 1 455 ? -6.772 -2.211 -32.106 1.00 65.25 455 THR A CA 1
ATOM 3720 C C . THR A 1 455 ? -7.312 -0.928 -31.492 1.00 65.25 455 THR A C 1
ATOM 3722 O O . THR A 1 455 ? -8.379 -0.461 -31.875 1.00 65.25 455 THR A O 1
ATOM 3725 N N . ASN A 1 456 ? -6.591 -0.357 -30.524 1.00 72.44 456 ASN A N 1
ATOM 3726 C CA . ASN A 1 456 ? -7.007 0.844 -29.818 1.00 72.44 456 ASN A CA 1
ATOM 3727 C C . ASN A 1 456 ? -5.776 1.631 -29.354 1.00 72.44 456 ASN A C 1
ATOM 3729 O O . ASN A 1 456 ? -4.790 1.054 -28.893 1.00 72.44 456 ASN A O 1
ATOM 3733 N N . TYR A 1 457 ? -5.830 2.954 -29.434 1.00 77.94 457 TYR A N 1
ATOM 3734 C CA . TYR A 1 457 ? -4.862 3.800 -28.758 1.00 77.94 457 TYR A CA 1
ATOM 3735 C C . TYR A 1 457 ? -5.548 5.047 -28.208 1.00 77.94 457 TYR A C 1
ATOM 3737 O O . TYR A 1 457 ? -6.474 5.590 -28.806 1.00 77.94 457 TYR A O 1
ATOM 3745 N N . GLN A 1 458 ? -5.084 5.500 -27.049 1.00 81.00 458 GLN A N 1
ATOM 3746 C CA . GLN A 1 458 ? -5.614 6.672 -26.367 1.00 81.00 458 GLN A CA 1
ATOM 3747 C C . GLN A 1 458 ? -4.475 7.622 -26.033 1.00 81.00 458 GLN A C 1
ATOM 3749 O O . GLN A 1 458 ? -3.455 7.215 -25.474 1.00 81.00 458 GLN A O 1
ATOM 3754 N N . ILE A 1 459 ? -4.669 8.899 -26.350 1.00 77.69 459 ILE A N 1
ATOM 3755 C CA . ILE A 1 459 ? -3.806 9.970 -25.870 1.00 77.69 459 ILE A CA 1
ATOM 3756 C C . ILE A 1 459 ? -4.646 10.853 -24.964 1.00 77.69 459 ILE A C 1
ATOM 3758 O O . ILE A 1 459 ? -5.615 11.462 -25.410 1.00 77.69 459 ILE A O 1
ATOM 3762 N N . LEU A 1 460 ? -4.295 10.884 -23.685 1.00 80.19 460 LEU A N 1
ATOM 3763 C CA . LEU A 1 460 ? -5.036 11.626 -22.677 1.00 80.19 460 LEU A CA 1
ATOM 3764 C C . LEU A 1 460 ? -4.371 12.984 -22.465 1.00 80.19 460 LEU A C 1
ATOM 3766 O O . LEU A 1 460 ? -3.148 13.072 -22.309 1.00 80.19 460 LEU A O 1
ATOM 3770 N N . SER A 1 461 ? -5.178 14.046 -22.438 1.00 71.44 461 SER A N 1
ATOM 3771 C CA . SER A 1 461 ? -4.736 15.316 -21.872 1.00 71.44 461 SER A CA 1
ATOM 3772 C C . SER A 1 461 ? -4.404 15.105 -20.398 1.00 71.44 461 SER A C 1
ATOM 3774 O O . SER A 1 461 ? -5.106 14.374 -19.705 1.00 71.44 461 SER A O 1
ATOM 3776 N N . GLY A 1 462 ? -3.377 15.793 -19.897 1.00 58.62 462 GLY A N 1
ATOM 3777 C CA . GLY A 1 462 ? -3.084 15.806 -18.460 1.00 58.62 462 GLY A CA 1
ATOM 3778 C C . GLY A 1 462 ? -4.258 16.316 -17.603 1.00 58.62 462 GLY A C 1
ATOM 3779 O O . GLY A 1 462 ? -4.394 16.010 -16.425 1.00 58.62 462 GLY A O 1
ATOM 3780 N N . LEU A 1 463 ? -5.181 17.037 -18.241 1.00 44.50 463 LEU A N 1
ATOM 3781 C CA . LEU A 1 463 ? -6.491 17.393 -17.713 1.00 44.50 463 LEU A CA 1
ATOM 3782 C C . LEU A 1 463 ? -7.490 16.248 -17.981 1.00 44.50 463 LEU A C 1
ATOM 3784 O O . LEU A 1 463 ? -8.396 16.394 -18.798 1.00 44.50 463 LEU A O 1
ATOM 3788 N N . GLY A 1 464 ? -7.288 15.075 -17.377 1.00 33.94 464 GLY A N 1
ATOM 3789 C CA . GLY A 1 464 ? -8.402 14.165 -17.070 1.00 33.94 464 GLY A CA 1
ATOM 3790 C C . GLY A 1 464 ? -9.201 14.734 -15.891 1.00 33.94 464 GLY A C 1
ATOM 3791 O O . GLY A 1 464 ? -8.733 15.716 -15.305 1.00 33.94 464 GLY A O 1
ATOM 3792 N N . PRO A 1 465 ? -10.384 14.189 -15.523 1.00 25.38 465 PRO A N 1
ATOM 3793 C CA . PRO A 1 465 ? -11.098 14.690 -14.357 1.00 25.38 465 PRO A CA 1
ATOM 3794 C C . PRO A 1 465 ? -10.105 14.740 -13.205 1.00 25.38 465 PRO A C 1
ATOM 3796 O O . PRO A 1 465 ? -9.302 13.818 -13.035 1.00 25.38 465 PRO A O 1
ATOM 3799 N N . LEU A 1 466 ? -10.135 15.838 -12.457 1.00 28.91 466 LEU A N 1
ATOM 3800 C CA . LEU A 1 466 ? -9.589 15.912 -11.116 1.00 28.91 466 LEU A CA 1
ATOM 3801 C C . LEU A 1 466 ? -10.303 14.833 -10.285 1.00 28.91 466 LEU A C 1
ATOM 3803 O O . LEU A 1 466 ? -11.112 15.127 -9.416 1.00 28.91 466 LEU A O 1
ATOM 3807 N N . ASN A 1 467 ? -9.971 13.563 -10.519 1.00 24.77 467 ASN A N 1
ATOM 3808 C CA . ASN A 1 467 ? -9.852 12.588 -9.466 1.00 24.77 467 ASN A CA 1
ATOM 3809 C C . ASN A 1 467 ? -8.699 13.117 -8.627 1.00 24.77 467 ASN A C 1
ATOM 3811 O O . ASN A 1 467 ? -7.563 12.647 -8.680 1.00 24.77 467 ASN A O 1
ATOM 3815 N N . ILE A 1 468 ? -9.031 14.119 -7.819 1.00 26.77 468 ILE A N 1
ATOM 3816 C CA . ILE A 1 468 ? -8.480 14.256 -6.494 1.00 26.77 468 ILE A CA 1
ATOM 3817 C C . ILE A 1 468 ? -8.935 12.976 -5.782 1.00 26.77 468 ILE A C 1
ATOM 3819 O O . ILE A 1 468 ? -9.828 12.969 -4.946 1.00 26.77 468 ILE A O 1
ATOM 3823 N N . GLN A 1 469 ? -8.319 11.844 -6.133 1.00 22.38 469 GLN A N 1
ATOM 3824 C CA . GLN A 1 469 ? -7.945 10.934 -5.084 1.00 22.38 469 GLN A CA 1
ATOM 3825 C C . GLN A 1 469 ? -6.999 11.780 -4.254 1.00 22.38 469 GLN A C 1
ATOM 3827 O O . GLN A 1 469 ? -5.853 12.011 -4.644 1.00 22.38 469 GLN A O 1
ATOM 3832 N N . PHE A 1 470 ? -7.513 12.309 -3.147 1.00 23.34 470 PHE A N 1
ATOM 3833 C CA . PHE A 1 470 ? -6.667 12.591 -2.012 1.00 23.34 470 PHE A CA 1
ATOM 3834 C C . PHE A 1 470 ? -5.934 11.272 -1.747 1.00 23.34 470 PHE A C 1
ATOM 3836 O O . PHE A 1 470 ? -6.441 10.388 -1.065 1.00 23.34 470 PHE A O 1
ATOM 3843 N N . LYS A 1 471 ? -4.759 11.086 -2.361 1.00 23.88 471 LYS A N 1
ATOM 3844 C CA . LYS A 1 471 ? -3.745 10.231 -1.773 1.00 23.88 471 LYS A CA 1
ATOM 3845 C C . LYS A 1 471 ? -3.513 10.897 -0.433 1.00 23.88 471 LYS A C 1
ATOM 3847 O O . LYS A 1 471 ? -2.927 11.975 -0.377 1.00 23.88 471 LYS A O 1
ATOM 3852 N N . SER A 1 472 ? -4.044 10.293 0.617 1.00 25.42 472 SER A N 1
ATOM 3853 C CA . SER A 1 472 ? -3.912 10.676 2.023 1.00 25.42 472 SER A CA 1
ATOM 3854 C C . SER A 1 472 ? -2.462 10.592 2.523 1.00 25.42 472 SER A C 1
ATOM 3856 O O . SER A 1 472 ? -2.210 10.320 3.687 1.00 25.42 472 SER A O 1
ATOM 3858 N N . HIS A 1 473 ? -1.489 10.809 1.642 1.00 28.30 473 HIS A N 1
ATOM 3859 C CA . HIS A 1 473 ? -0.065 10.654 1.871 1.00 28.30 473 HIS A CA 1
ATOM 3860 C C . HIS A 1 473 ? 0.655 11.879 1.309 1.00 28.30 473 HIS A C 1
ATOM 3862 O O . HIS A 1 473 ? 1.505 11.785 0.430 1.00 28.30 473 HIS A O 1
ATOM 3868 N N . PHE A 1 474 ? 0.269 13.052 1.807 1.00 22.20 474 PHE A N 1
ATOM 3869 C CA . PHE A 1 474 ? 1.226 14.133 1.990 1.00 22.20 474 PHE A CA 1
ATOM 3870 C C . PHE A 1 474 ? 1.617 14.114 3.463 1.00 22.20 474 PHE A C 1
ATOM 3872 O O . PHE A 1 474 ? 0.840 14.509 4.331 1.00 22.20 474 PHE A O 1
ATOM 3879 N N . THR A 1 475 ? 2.822 13.632 3.746 1.00 24.56 475 THR A N 1
ATOM 3880 C CA . THR A 1 475 ? 3.534 13.954 4.979 1.00 24.56 475 THR A CA 1
ATOM 3881 C C . THR A 1 475 ? 3.802 15.456 4.968 1.00 24.56 475 THR A C 1
ATOM 3883 O O . THR A 1 475 ? 4.752 15.935 4.354 1.00 24.56 475 THR A O 1
ATOM 3886 N N . TYR A 1 476 ? 2.917 16.218 5.605 1.00 26.05 476 TYR A N 1
ATOM 3887 C CA . TYR A 1 476 ? 3.137 17.623 5.925 1.00 26.05 476 TYR A CA 1
ATOM 3888 C C . TYR A 1 476 ? 4.147 17.714 7.075 1.00 26.05 476 TYR A C 1
ATOM 3890 O O . TYR A 1 476 ? 3.767 17.924 8.223 1.00 26.05 476 TYR A O 1
ATOM 3898 N N . SER A 1 477 ? 5.443 17.557 6.799 1.00 26.58 477 SER A N 1
ATOM 3899 C CA . SER A 1 477 ? 6.467 17.897 7.790 1.00 26.58 477 SER A CA 1
ATOM 3900 C C . SER A 1 477 ? 6.952 19.338 7.590 1.00 26.58 477 SER A C 1
ATOM 3902 O O . SER A 1 477 ? 7.530 19.692 6.565 1.00 26.58 477 SER A O 1
ATOM 3904 N N . SER A 1 478 ? 6.676 20.155 8.609 1.00 27.64 478 SER A N 1
ATOM 3905 C CA . SER A 1 478 ? 7.480 21.289 9.099 1.00 27.64 478 SER A CA 1
ATOM 3906 C C . SER A 1 478 ? 7.623 22.610 8.323 1.00 27.64 478 SER A C 1
ATOM 3908 O O . SER A 1 478 ? 8.393 23.439 8.789 1.00 27.64 478 SER A O 1
ATOM 3910 N N . PHE A 1 479 ? 6.877 22.910 7.252 1.00 28.12 479 PHE A N 1
ATOM 3911 C CA . PHE A 1 479 ? 7.017 24.227 6.575 1.00 28.12 479 PHE A CA 1
ATOM 3912 C C . PHE A 1 479 ? 5.803 25.172 6.608 1.00 28.12 479 PHE A C 1
ATOM 3914 O O . PHE A 1 479 ? 5.921 26.321 6.189 1.00 28.12 479 PHE A O 1
ATOM 3921 N N . PHE A 1 480 ? 4.640 24.752 7.119 1.00 26.14 480 PHE A N 1
ATOM 3922 C CA . PHE A 1 480 ? 3.401 25.531 6.943 1.00 26.14 480 PHE A CA 1
ATOM 3923 C C . PHE A 1 480 ? 2.906 26.337 8.152 1.00 26.14 480 PHE A C 1
ATOM 3925 O O . PHE A 1 480 ? 1.956 27.103 8.004 1.00 26.14 480 PHE A O 1
ATOM 3932 N N . THR A 1 481 ? 3.546 26.244 9.319 1.00 29.73 481 THR A N 1
ATOM 3933 C CA . THR A 1 481 ? 3.100 26.985 10.516 1.00 29.73 481 THR A CA 1
ATOM 3934 C C . THR A 1 481 ? 3.835 28.303 10.771 1.00 29.73 481 THR A C 1
ATOM 3936 O O . THR A 1 481 ? 3.296 29.135 11.489 1.00 29.73 481 THR A O 1
ATOM 3939 N N . GLU A 1 482 ? 4.978 28.565 10.126 1.00 28.56 482 GLU A N 1
ATOM 3940 C CA . GLU A 1 482 ? 5.658 29.879 10.202 1.00 28.56 482 GLU A CA 1
ATOM 3941 C C . GLU A 1 482 ? 5.568 30.703 8.901 1.00 28.56 482 GLU A C 1
ATOM 3943 O O . GLU A 1 482 ? 5.733 31.923 8.919 1.00 28.56 482 GLU A O 1
ATOM 3948 N N . GLY A 1 483 ? 5.234 30.075 7.765 1.00 29.84 483 GLY A N 1
ATOM 3949 C CA . GLY A 1 483 ? 5.196 30.738 6.454 1.00 29.84 483 GLY A CA 1
ATOM 3950 C C . GLY A 1 483 ? 3.905 31.501 6.128 1.00 29.84 483 GLY A C 1
ATOM 3951 O O . GLY A 1 483 ? 3.933 32.459 5.362 1.00 29.84 483 GLY A O 1
ATOM 3952 N N . VAL A 1 484 ? 2.750 31.112 6.679 1.00 30.72 484 VAL A N 1
ATOM 3953 C CA . VAL A 1 484 ? 1.455 31.690 6.252 1.00 30.72 484 VAL A CA 1
ATOM 3954 C C . VAL A 1 484 ? 1.121 32.988 6.992 1.00 30.72 484 VAL A C 1
ATOM 3956 O O . VAL A 1 484 ? 0.560 33.910 6.399 1.00 30.72 484 VAL A O 1
ATOM 3959 N N . THR A 1 485 ? 1.530 33.115 8.253 1.00 29.58 485 THR A N 1
ATOM 3960 C CA . THR A 1 485 ? 1.416 34.377 8.999 1.00 29.58 485 THR A CA 1
ATOM 3961 C C . THR A 1 485 ? 2.406 35.427 8.495 1.00 29.58 485 THR A C 1
ATOM 3963 O O . THR A 1 485 ? 2.057 36.604 8.477 1.00 29.58 485 THR A O 1
ATOM 3966 N N . SER A 1 486 ? 3.571 35.018 7.981 1.00 32.41 486 SER A N 1
ATOM 3967 C CA . SER A 1 486 ? 4.552 35.912 7.351 1.00 32.41 486 SER A CA 1
ATOM 3968 C C . SER A 1 486 ? 4.195 36.277 5.897 1.00 32.41 486 SER A C 1
ATOM 3970 O O . SER A 1 486 ? 4.327 37.432 5.505 1.00 32.41 486 SER A O 1
ATOM 3972 N N . LEU A 1 487 ? 3.640 35.371 5.084 1.00 31.16 487 LEU A N 1
ATOM 3973 C CA . LEU A 1 487 ? 3.269 35.686 3.689 1.00 31.16 487 LEU A CA 1
ATOM 3974 C C . LEU A 1 487 ? 2.115 36.694 3.551 1.00 31.16 487 LEU A C 1
ATOM 3976 O O . LEU A 1 487 ? 2.061 37.415 2.555 1.00 31.16 487 LEU A O 1
ATOM 3980 N N . SER A 1 488 ? 1.205 36.773 4.527 1.00 32.09 488 SER A N 1
ATOM 3981 C CA . SER A 1 488 ? 0.116 37.764 4.498 1.00 32.09 488 SER A CA 1
ATOM 3982 C C . SER A 1 488 ? 0.599 39.198 4.752 1.00 32.09 488 SER A C 1
ATOM 3984 O O . SER A 1 488 ? 0.036 40.135 4.191 1.00 32.09 488 SER A O 1
ATOM 3986 N N . THR A 1 489 ? 1.673 39.364 5.529 1.00 33.06 489 THR A N 1
ATOM 3987 C CA . THR A 1 489 ? 2.317 40.656 5.805 1.00 33.06 489 THR A CA 1
ATOM 3988 C C . THR A 1 489 ? 3.340 41.039 4.732 1.00 33.06 489 THR A C 1
ATOM 3990 O O . THR A 1 489 ? 3.443 42.217 4.407 1.00 33.06 489 THR A O 1
ATOM 3993 N N . TYR A 1 490 ? 4.024 40.078 4.099 1.00 31.81 490 TYR A N 1
ATOM 3994 C CA . TYR A 1 490 ? 4.998 40.351 3.025 1.00 31.81 490 TYR A CA 1
ATOM 3995 C C . TYR A 1 490 ? 4.383 40.667 1.648 1.00 31.81 490 TYR A C 1
ATOM 3997 O O . TYR A 1 490 ? 5.064 41.221 0.792 1.00 31.81 490 TYR A O 1
ATOM 4005 N N . LEU A 1 491 ? 3.108 40.343 1.409 1.00 34.66 491 LEU A N 1
ATOM 4006 C CA . LEU A 1 491 ? 2.416 40.640 0.142 1.00 34.66 491 LEU A CA 1
ATOM 4007 C C . LEU A 1 491 ? 1.723 42.017 0.116 1.00 34.66 491 LEU A C 1
ATOM 4009 O O . LEU A 1 491 ? 1.028 42.319 -0.856 1.00 34.66 491 LEU A O 1
ATOM 4013 N N . ALA A 1 492 ? 1.891 42.830 1.164 1.00 34.38 492 ALA A N 1
ATOM 4014 C CA . ALA A 1 492 ? 1.309 44.167 1.259 1.00 34.38 492 ALA A CA 1
ATOM 4015 C C . ALA A 1 492 ? 2.219 45.291 0.717 1.00 34.38 492 ALA A C 1
ATOM 4017 O O . ALA A 1 492 ? 1.691 46.341 0.364 1.00 34.38 492 ALA A O 1
ATOM 4018 N N . ASP A 1 493 ? 3.533 45.065 0.577 1.00 32.81 493 ASP A N 1
ATOM 4019 C CA . ASP A 1 493 ? 4.492 46.078 0.106 1.00 32.81 493 ASP A CA 1
ATOM 4020 C C . ASP A 1 493 ? 5.173 45.657 -1.208 1.00 32.81 493 ASP A C 1
ATOM 4022 O O . ASP A 1 493 ? 6.012 44.757 -1.244 1.00 32.81 493 ASP A O 1
ATOM 4026 N N . ASP A 1 494 ? 4.832 46.343 -2.303 1.00 35.38 494 ASP A N 1
ATOM 4027 C CA . ASP A 1 494 ? 5.301 46.062 -3.674 1.00 35.38 494 ASP A CA 1
ATOM 4028 C C . ASP A 1 494 ? 6.780 46.466 -3.929 1.00 35.38 494 ASP A C 1
ATOM 4030 O O . ASP A 1 494 ? 7.318 46.188 -5.000 1.00 35.38 494 ASP A O 1
ATOM 4034 N N . GLU A 1 495 ? 7.482 47.081 -2.964 1.00 33.41 495 GLU A N 1
ATOM 4035 C CA . GLU A 1 495 ? 8.862 47.585 -3.149 1.00 33.41 495 GLU A CA 1
ATOM 4036 C C . GLU A 1 495 ? 9.979 46.785 -2.447 1.00 33.41 495 GLU A C 1
ATOM 4038 O O . GLU A 1 495 ? 11.159 47.012 -2.720 1.00 33.41 495 GLU A O 1
ATOM 4043 N N . SER A 1 496 ? 9.674 45.794 -1.604 1.00 35.72 496 SER A N 1
ATOM 4044 C CA . SER A 1 496 ? 10.707 45.073 -0.830 1.00 35.72 496 SER A CA 1
ATOM 4045 C C . SER A 1 496 ? 11.253 43.795 -1.497 1.00 35.72 496 SER A C 1
ATOM 4047 O O . SER A 1 496 ? 12.241 43.224 -1.036 1.00 35.72 496 SER A O 1
ATOM 4049 N N . LEU A 1 497 ? 10.717 43.383 -2.652 1.00 35.22 497 LEU A N 1
ATOM 4050 C CA . LEU A 1 497 ? 11.172 42.192 -3.398 1.00 35.22 497 LEU A CA 1
ATOM 4051 C C . LEU A 1 497 ? 12.543 42.345 -4.099 1.00 35.22 497 LEU A C 1
ATOM 4053 O O . LEU A 1 497 ? 13.050 41.370 -4.657 1.00 35.22 497 LEU A O 1
ATOM 4057 N N . MET A 1 498 ? 13.149 43.539 -4.084 1.00 32.12 498 MET A N 1
ATOM 4058 C CA . MET A 1 498 ? 14.411 43.842 -4.784 1.00 32.12 498 MET A CA 1
ATOM 4059 C C . MET A 1 498 ? 15.678 43.766 -3.916 1.00 32.12 498 MET A C 1
ATOM 4061 O O . MET A 1 498 ? 16.771 43.935 -4.453 1.00 32.12 498 MET A O 1
ATOM 4065 N N . ARG A 1 499 ? 15.588 43.491 -2.607 1.00 32.03 499 ARG A N 1
ATOM 4066 C CA . ARG A 1 499 ? 16.778 43.362 -1.741 1.00 32.03 499 ARG A CA 1
ATOM 4067 C C . ARG A 1 499 ? 16.657 42.200 -0.758 1.00 32.03 499 ARG A C 1
ATOM 4069 O O . ARG A 1 499 ? 16.377 42.391 0.418 1.00 32.03 499 ARG A O 1
ATOM 4076 N N . LEU A 1 500 ? 16.916 40.995 -1.251 1.00 30.97 500 LEU A N 1
ATOM 4077 C CA . LEU A 1 500 ? 17.292 39.849 -0.423 1.00 30.97 500 LEU A CA 1
ATOM 4078 C C . LEU A 1 500 ? 18.609 39.293 -0.976 1.00 30.97 500 LEU A C 1
ATOM 4080 O O . LEU A 1 500 ? 18.616 38.413 -1.831 1.00 30.97 500 LEU A O 1
ATOM 4084 N N . GLU A 1 501 ? 19.723 39.860 -0.519 1.00 34.28 501 GLU A N 1
ATOM 4085 C CA . GLU A 1 501 ? 21.023 39.188 -0.537 1.00 34.28 501 GLU A CA 1
ATOM 4086 C C . GLU A 1 501 ? 21.186 38.502 0.817 1.00 34.28 501 GLU A C 1
ATOM 4088 O O . GLU A 1 501 ? 21.452 39.191 1.789 1.00 34.28 501 GLU A O 1
ATOM 4093 N N . TYR A 1 502 ? 21.016 37.180 0.899 1.00 27.44 502 TYR A N 1
ATOM 4094 C CA . TYR A 1 502 ? 21.615 36.362 1.959 1.00 27.44 502 TYR A CA 1
ATOM 4095 C C . TYR A 1 502 ? 21.801 34.919 1.476 1.00 27.44 502 TYR A C 1
ATOM 4097 O O . TYR A 1 502 ? 20.968 34.373 0.754 1.00 27.44 502 TYR A O 1
ATOM 4105 N N . GLY A 1 503 ? 22.952 34.346 1.839 1.00 40.47 503 GLY A N 1
ATOM 4106 C CA . GLY A 1 503 ? 23.404 33.018 1.440 1.00 40.47 503 GLY A CA 1
ATOM 4107 C C . GLY A 1 503 ? 22.625 31.896 2.122 1.00 40.47 503 GLY A C 1
ATOM 4108 O O . GLY A 1 503 ? 22.505 31.863 3.343 1.00 40.47 503 GLY A O 1
ATOM 4109 N N . GLY A 1 504 ? 22.144 30.964 1.307 1.00 33.31 504 GLY A N 1
ATOM 4110 C CA . GLY A 1 504 ? 21.392 29.777 1.697 1.00 33.31 504 GLY A CA 1
ATOM 4111 C C . GLY A 1 504 ? 21.279 28.831 0.498 1.00 33.31 504 GLY A C 1
ATOM 4112 O O . GLY A 1 504 ? 21.412 29.259 -0.649 1.00 33.31 504 GLY A O 1
ATOM 4113 N N . SER A 1 505 ? 21.173 27.531 0.765 1.00 39.25 505 SER A N 1
ATOM 4114 C CA . SER A 1 505 ? 21.405 26.416 -0.171 1.00 39.25 505 SER A CA 1
ATOM 4115 C C . SER A 1 505 ? 20.648 26.484 -1.516 1.00 39.25 505 SER A C 1
ATOM 4117 O O . SER A 1 505 ? 19.606 27.120 -1.656 1.00 39.25 505 SER A O 1
ATOM 4119 N N . GLN A 1 506 ? 21.134 25.735 -2.516 1.00 35.28 506 GLN A N 1
ATOM 4120 C CA . GLN A 1 506 ? 20.601 25.662 -3.891 1.00 35.28 506 GLN A CA 1
ATOM 4121 C C . GLN A 1 506 ? 19.089 25.335 -3.980 1.00 35.28 506 GLN A C 1
ATOM 4123 O O . GLN A 1 506 ? 18.444 25.665 -4.973 1.00 35.28 506 GLN A O 1
ATOM 4128 N N . HIS A 1 507 ? 18.504 24.761 -2.922 1.00 33.75 507 HIS A N 1
ATOM 4129 C CA . HIS A 1 507 ? 17.070 24.482 -2.789 1.00 33.75 507 HIS A CA 1
ATOM 4130 C C . HIS A 1 507 ? 16.208 25.737 -2.544 1.00 33.75 507 HIS A C 1
ATOM 4132 O O . HIS A 1 507 ? 15.100 25.836 -3.071 1.00 33.75 507 HIS A O 1
ATOM 4138 N N . GLU A 1 508 ? 16.708 26.733 -1.810 1.00 34.94 508 GLU A N 1
ATOM 4139 C CA . GLU A 1 508 ? 15.976 27.983 -1.532 1.00 34.94 508 GLU A CA 1
ATOM 4140 C C . GLU A 1 508 ? 15.941 28.901 -2.763 1.00 34.94 508 GLU A C 1
ATOM 4142 O O . GLU A 1 508 ? 14.954 29.599 -3.024 1.00 34.94 508 GLU A O 1
ATOM 4147 N N . LEU A 1 509 ? 16.986 28.823 -3.591 1.00 38.00 509 LEU A N 1
ATOM 4148 C CA . LEU A 1 509 ? 17.064 29.492 -4.889 1.00 38.00 509 LEU A CA 1
ATOM 4149 C C . LEU A 1 509 ? 16.048 28.917 -5.888 1.00 38.00 509 LEU A C 1
ATOM 4151 O O . LEU A 1 509 ? 15.391 29.685 -6.594 1.00 38.00 509 LEU A O 1
ATOM 4155 N N . GLU A 1 510 ? 15.872 27.593 -5.907 1.00 39.00 510 GLU A N 1
ATOM 4156 C CA . GLU A 1 510 ? 14.859 26.880 -6.702 1.00 39.00 510 GLU A CA 1
ATOM 4157 C C . GLU A 1 510 ? 13.431 27.221 -6.243 1.00 39.00 510 GLU A C 1
ATOM 4159 O O . GLU A 1 510 ? 12.577 27.530 -7.077 1.00 39.00 510 GLU A O 1
ATOM 4164 N N . LEU A 1 511 ? 13.178 27.276 -4.929 1.00 36.69 511 LEU A N 1
ATOM 4165 C CA . LEU A 1 511 ? 11.877 27.651 -4.357 1.00 36.69 511 LEU A CA 1
ATOM 4166 C C . LEU A 1 511 ? 11.501 29.102 -4.675 1.00 36.69 511 LEU A C 1
ATOM 4168 O O . LEU A 1 511 ? 10.376 29.385 -5.091 1.00 36.69 511 LEU A O 1
ATOM 4172 N N . THR A 1 512 ? 12.461 30.021 -4.569 1.00 36.53 512 THR A N 1
ATOM 4173 C CA . THR A 1 512 ? 12.264 31.430 -4.932 1.00 36.53 512 THR A CA 1
ATOM 4174 C C . THR A 1 512 ? 12.004 31.572 -6.434 1.00 36.53 512 THR A C 1
ATOM 4176 O O . THR A 1 512 ? 11.142 32.350 -6.848 1.00 36.53 512 THR A O 1
ATOM 4179 N N . LYS A 1 513 ? 12.674 30.771 -7.275 1.00 41.03 513 LYS A N 1
ATOM 4180 C CA . LYS A 1 513 ? 12.406 30.685 -8.723 1.00 41.03 513 LYS A CA 1
ATOM 4181 C C . LYS A 1 513 ? 11.017 30.116 -9.009 1.00 41.03 513 LYS A C 1
ATOM 4183 O O . LYS A 1 513 ? 10.320 30.642 -9.873 1.00 41.03 513 LYS A O 1
ATOM 4188 N N . TYR A 1 514 ? 10.599 29.079 -8.288 1.00 36.56 514 TYR A N 1
ATOM 4189 C CA . TYR A 1 514 ? 9.299 28.428 -8.435 1.00 36.56 514 TYR A CA 1
ATOM 4190 C C . TYR A 1 514 ? 8.150 29.356 -8.029 1.00 36.56 514 TYR A C 1
ATOM 4192 O O . TYR A 1 514 ? 7.196 29.512 -8.794 1.00 36.56 514 TYR A O 1
ATOM 4200 N N . ILE A 1 515 ? 8.264 30.038 -6.886 1.00 38.31 515 ILE A N 1
ATOM 4201 C CA . ILE A 1 515 ? 7.283 31.027 -6.419 1.00 38.31 515 ILE A CA 1
ATOM 4202 C C . ILE A 1 515 ? 7.240 32.215 -7.386 1.00 38.31 515 ILE A C 1
ATOM 4204 O O . ILE A 1 515 ? 6.157 32.602 -7.819 1.00 38.31 515 ILE A O 1
ATOM 4208 N N . ARG A 1 516 ? 8.393 32.738 -7.827 1.00 38.66 516 ARG A N 1
ATOM 4209 C CA . ARG A 1 516 ? 8.468 33.839 -8.806 1.00 38.66 516 ARG A CA 1
ATOM 4210 C C . ARG A 1 516 ? 7.866 33.457 -10.167 1.00 38.66 516 ARG A C 1
ATOM 4212 O O . ARG A 1 516 ? 7.141 34.256 -10.759 1.00 38.66 516 ARG A O 1
ATOM 4219 N N . ASN A 1 517 ? 8.095 32.231 -10.642 1.00 39.16 517 ASN A N 1
ATOM 4220 C CA . ASN A 1 517 ? 7.565 31.730 -11.917 1.00 39.16 517 ASN A CA 1
ATOM 4221 C C . ASN A 1 517 ? 6.063 31.401 -11.862 1.00 39.16 517 ASN A C 1
ATOM 4223 O O . ASN A 1 517 ? 5.385 31.492 -12.886 1.00 39.16 517 ASN A O 1
ATOM 4227 N N . ASN A 1 518 ? 5.533 31.057 -10.684 1.00 34.44 518 ASN A N 1
ATOM 4228 C CA . ASN A 1 518 ? 4.127 30.690 -10.491 1.00 34.44 518 ASN A CA 1
ATOM 4229 C C . ASN A 1 518 ? 3.295 31.767 -9.778 1.00 34.44 518 ASN A C 1
ATOM 4231 O O . ASN A 1 518 ? 2.088 31.589 -9.630 1.00 34.44 518 ASN A O 1
ATOM 4235 N N . ALA A 1 519 ? 3.877 32.914 -9.412 1.00 36.53 519 ALA A N 1
ATOM 4236 C CA . ALA A 1 519 ? 3.195 34.010 -8.717 1.00 36.53 519 ALA A CA 1
ATOM 4237 C C . ALA A 1 519 ? 1.942 34.495 -9.461 1.00 36.53 519 ALA A C 1
ATOM 4239 O O . ALA A 1 519 ? 0.917 34.765 -8.843 1.00 36.53 519 ALA A O 1
ATOM 4240 N N . LYS A 1 520 ? 1.969 34.533 -10.801 1.00 36.62 520 LYS A N 1
ATOM 4241 C CA . LYS A 1 520 ? 0.780 34.853 -11.610 1.00 36.62 520 LYS A CA 1
ATOM 4242 C C . LYS A 1 520 ? -0.291 33.765 -11.543 1.00 36.62 520 LYS A C 1
ATOM 4244 O O . LYS A 1 520 ? -1.468 34.104 -11.535 1.00 36.62 520 LYS A O 1
ATOM 4249 N N . VAL A 1 521 ? 0.087 32.489 -11.476 1.00 37.22 521 VAL A N 1
ATOM 4250 C CA . VAL A 1 521 ? -0.850 31.356 -11.384 1.00 37.22 521 VAL A CA 1
ATOM 4251 C C . VAL A 1 521 ? -1.470 31.300 -9.993 1.00 37.22 521 VAL A C 1
ATOM 4253 O O . VAL A 1 521 ? -2.688 31.251 -9.890 1.00 37.22 521 VAL A O 1
ATOM 4256 N N . LEU A 1 522 ? -0.666 31.428 -8.938 1.00 36.41 522 LEU A N 1
ATOM 4257 C CA . LEU A 1 522 ? -1.134 31.497 -7.553 1.00 36.41 522 LEU A CA 1
ATOM 4258 C C . LEU A 1 522 ? -2.030 32.719 -7.337 1.00 36.41 522 LEU A C 1
ATOM 4260 O O . LEU A 1 522 ? -3.142 32.567 -6.855 1.00 36.41 522 LEU A O 1
ATOM 4264 N N . LYS A 1 523 ? -1.640 33.905 -7.823 1.00 36.91 523 LYS A N 1
ATOM 4265 C CA . LYS A 1 523 ? -2.494 35.105 -7.798 1.00 36.91 523 LYS A CA 1
ATOM 4266 C C . LYS A 1 523 ? -3.787 34.896 -8.594 1.00 36.91 523 LYS A C 1
ATOM 4268 O O . LYS A 1 523 ? -4.842 35.325 -8.150 1.00 36.91 523 LYS A O 1
ATOM 4273 N N . THR A 1 524 ? -3.747 34.186 -9.725 1.00 37.00 524 THR A N 1
ATOM 4274 C CA . THR A 1 524 ? -4.947 33.869 -10.521 1.00 37.00 524 THR A CA 1
ATOM 4275 C C . THR A 1 524 ? -5.856 32.865 -9.815 1.00 37.00 524 THR A C 1
ATOM 4277 O O . THR A 1 524 ? -7.066 33.063 -9.842 1.00 37.00 524 THR A O 1
ATOM 4280 N N . VAL A 1 525 ? -5.310 31.845 -9.150 1.00 37.62 525 VAL A N 1
ATOM 4281 C CA . VAL A 1 525 ? -6.060 30.860 -8.354 1.00 37.62 525 VAL A CA 1
ATOM 4282 C C . VAL A 1 525 ? -6.675 31.525 -7.127 1.00 37.62 525 VAL A C 1
ATOM 4284 O O . VAL A 1 525 ? -7.864 31.350 -6.894 1.00 37.62 525 VAL A O 1
ATOM 4287 N N . THR A 1 526 ? -5.937 32.375 -6.412 1.00 38.22 526 THR A N 1
ATOM 4288 C CA . THR A 1 526 ? -6.460 33.140 -5.271 1.00 38.22 526 THR A CA 1
ATOM 4289 C C . THR A 1 526 ? -7.518 34.150 -5.714 1.00 38.22 526 THR A C 1
ATOM 4291 O O . THR A 1 526 ? -8.545 34.283 -5.059 1.00 38.22 526 THR A O 1
ATOM 4294 N N . ILE A 1 527 ? -7.344 34.808 -6.868 1.00 40.09 527 ILE A N 1
ATOM 4295 C CA . ILE A 1 527 ? -8.362 35.693 -7.459 1.00 40.09 527 ILE A CA 1
ATOM 4296 C C . ILE A 1 527 ? -9.579 34.897 -7.945 1.00 40.09 527 ILE A C 1
ATOM 4298 O O . ILE A 1 527 ? -10.692 35.395 -7.815 1.00 40.09 527 ILE A O 1
ATOM 4302 N N . HIS A 1 528 ? -9.415 33.686 -8.486 1.00 37.03 528 HIS A N 1
ATOM 4303 C CA . HIS A 1 528 ? -10.533 32.838 -8.915 1.00 37.03 528 HIS A CA 1
ATOM 4304 C C . HIS A 1 528 ? -11.266 32.225 -7.728 1.00 37.03 528 HIS A C 1
ATOM 4306 O O . HIS A 1 528 ? -12.485 32.203 -7.761 1.00 37.03 528 HIS A O 1
ATOM 4312 N N . MET A 1 529 ? -10.578 31.824 -6.660 1.00 35.72 529 MET A N 1
ATOM 4313 C CA . MET A 1 529 ? -11.197 31.410 -5.399 1.00 35.72 529 MET A CA 1
ATOM 4314 C C . MET A 1 529 ? -11.909 32.583 -4.726 1.00 35.72 529 MET A C 1
ATOM 4316 O O . MET A 1 529 ? -13.050 32.435 -4.305 1.00 35.72 529 MET A O 1
ATOM 4320 N N . ALA A 1 530 ? -11.302 33.773 -4.708 1.00 36.97 530 ALA A N 1
ATOM 4321 C CA . ALA A 1 530 ? -11.941 34.981 -4.198 1.00 36.97 530 ALA A CA 1
ATOM 4322 C C . ALA A 1 530 ? -13.137 35.399 -5.063 1.00 36.97 530 ALA A C 1
ATOM 4324 O O . ALA A 1 530 ? -14.171 35.757 -4.513 1.00 36.97 530 ALA A O 1
ATOM 4325 N N . LYS A 1 531 ? -13.049 35.306 -6.399 1.00 36.16 531 LYS A N 1
ATOM 4326 C CA . LYS A 1 531 ? -14.178 35.533 -7.316 1.00 36.16 531 LYS A CA 1
ATOM 4327 C C . LYS A 1 531 ? -15.236 34.449 -7.192 1.00 36.16 531 LYS A C 1
ATOM 4329 O O . LYS A 1 531 ? -16.399 34.794 -7.280 1.00 36.16 531 LYS A O 1
ATOM 4334 N N . TRP A 1 532 ? -14.887 33.190 -6.965 1.00 35.25 532 TRP A N 1
ATOM 4335 C CA . TRP A 1 532 ? -15.832 32.089 -6.768 1.00 35.25 532 TRP A CA 1
ATOM 4336 C C . TRP A 1 532 ? -16.588 32.265 -5.446 1.00 35.25 532 TRP A C 1
ATOM 4338 O O . TRP A 1 532 ? -17.814 32.245 -5.442 1.00 35.25 532 TRP A O 1
ATOM 4348 N N . LEU A 1 533 ? -15.886 32.623 -4.366 1.00 35.34 533 LEU A N 1
ATOM 4349 C CA . LEU A 1 533 ? -16.477 33.025 -3.084 1.00 35.34 533 LEU A CA 1
ATOM 4350 C C . LEU A 1 533 ? -17.354 34.283 -3.212 1.00 35.34 533 LEU A C 1
ATOM 4352 O O . LEU A 1 533 ? -18.446 34.326 -2.647 1.00 35.34 533 LEU A O 1
ATOM 4356 N N . LYS A 1 534 ? -16.934 35.276 -4.010 1.00 32.81 534 LYS A N 1
ATOM 4357 C CA . LYS A 1 534 ? -17.741 36.476 -4.299 1.00 32.81 534 LYS A CA 1
ATOM 4358 C C . LYS A 1 534 ? -18.944 36.176 -5.190 1.00 32.81 534 LYS A C 1
ATOM 4360 O O . LYS A 1 534 ? -19.990 36.762 -4.975 1.00 32.81 534 LYS A O 1
ATOM 4365 N N . THR A 1 535 ? -18.823 35.260 -6.151 1.00 33.78 535 THR A N 1
ATOM 4366 C CA . THR A 1 535 ? -19.910 34.868 -7.066 1.00 33.78 535 THR A CA 1
ATOM 4367 C C . THR A 1 535 ? -20.968 34.064 -6.313 1.00 33.78 535 THR A C 1
ATOM 4369 O O . THR A 1 535 ? -22.154 34.298 -6.506 1.00 33.78 535 THR A O 1
ATOM 4372 N N . ILE A 1 536 ? -20.558 33.215 -5.363 1.00 33.75 536 ILE A N 1
ATOM 4373 C CA . ILE A 1 536 ? -21.460 32.557 -4.403 1.00 33.75 536 ILE A CA 1
ATOM 4374 C C . ILE A 1 536 ? -22.176 33.591 -3.513 1.00 33.75 536 ILE A C 1
ATOM 4376 O O . ILE A 1 536 ? -23.344 33.406 -3.181 1.00 33.75 536 ILE A O 1
ATOM 4380 N N . GLN A 1 537 ? -21.519 34.703 -3.166 1.00 33.31 537 GLN A N 1
ATOM 4381 C CA . GLN A 1 537 ? -22.140 35.804 -2.419 1.00 33.31 537 GLN A CA 1
ATOM 4382 C C . GLN A 1 537 ? -23.063 36.690 -3.275 1.00 33.31 537 GLN A C 1
ATOM 4384 O O . GLN A 1 537 ? -24.104 37.106 -2.780 1.00 33.31 537 GLN A O 1
ATOM 4389 N N . THR A 1 538 ? -22.742 36.964 -4.544 1.00 33.59 538 THR A N 1
ATOM 4390 C CA . THR A 1 538 ? -23.542 37.857 -5.405 1.00 33.59 538 THR A CA 1
ATOM 4391 C C . THR A 1 538 ? -24.700 37.157 -6.116 1.00 33.59 538 THR A C 1
ATOM 4393 O O . THR A 1 538 ? -25.703 37.804 -6.399 1.00 33.59 538 THR A O 1
ATOM 4396 N N . VAL A 1 539 ? -24.616 35.844 -6.370 1.00 35.41 539 VAL A N 1
ATOM 4397 C CA . VAL A 1 539 ? -25.750 35.043 -6.886 1.00 35.41 539 VAL A CA 1
ATOM 4398 C C . VAL A 1 539 ? -26.830 34.846 -5.809 1.00 35.41 539 VAL A C 1
ATOM 4400 O O . VAL A 1 539 ? -27.990 34.616 -6.131 1.00 35.41 539 VAL A O 1
ATOM 4403 N N . GLY A 1 540 ? -26.488 35.029 -4.528 1.00 35.00 540 GLY A N 1
ATOM 4404 C CA . GLY A 1 540 ? -27.449 35.038 -3.423 1.00 35.00 540 GLY A CA 1
ATOM 4405 C C . GLY A 1 540 ? -28.298 36.311 -3.300 1.00 35.00 540 GLY A C 1
ATOM 4406 O O . GLY A 1 540 ? -29.250 36.295 -2.525 1.00 35.00 540 GLY A O 1
ATOM 4407 N N . ASP A 1 541 ? -27.985 37.382 -4.043 1.00 36.28 541 ASP A N 1
ATOM 4408 C CA . ASP A 1 541 ? -28.606 38.704 -3.846 1.00 36.28 541 ASP A CA 1
ATOM 4409 C C . ASP A 1 541 ? -29.335 39.271 -5.078 1.00 36.28 541 ASP A C 1
ATOM 4411 O O . ASP A 1 541 ? -29.858 40.380 -5.009 1.00 36.28 541 ASP A O 1
ATOM 4415 N N . ASN A 1 542 ? -29.455 38.539 -6.197 1.00 29.53 542 ASN A N 1
ATOM 4416 C CA . ASN A 1 542 ? -30.325 38.971 -7.299 1.00 29.53 542 ASN A CA 1
ATOM 4417 C C . ASN A 1 542 ? -30.934 37.818 -8.119 1.00 29.53 542 ASN A C 1
ATOM 4419 O O . ASN A 1 542 ? -30.260 37.172 -8.911 1.00 29.53 542 ASN A O 1
ATOM 4423 N N . ARG A 1 543 ? -32.265 37.716 -7.988 1.00 29.47 543 ARG A N 1
ATOM 4424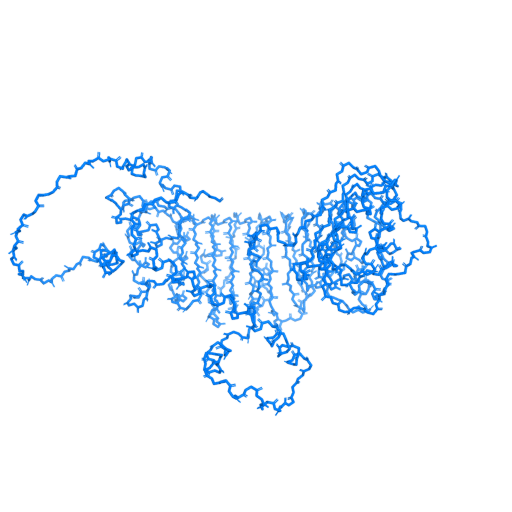 C CA . ARG A 1 543 ? -33.266 37.016 -8.818 1.00 29.47 543 ARG A CA 1
ATOM 4425 C C . ARG A 1 543 ? -33.326 35.482 -8.775 1.00 29.47 543 ARG A C 1
ATOM 4427 O O . ARG A 1 543 ? -32.417 34.759 -9.157 1.00 29.47 543 ARG A O 1
ATOM 4434 N N . LYS A 1 544 ? -34.537 35.034 -8.412 1.00 41.16 544 LYS A N 1
ATOM 4435 C CA . LYS A 1 544 ? -35.220 33.859 -8.962 1.00 41.16 544 LYS A CA 1
ATOM 4436 C C . LYS A 1 544 ? -34.970 33.789 -10.473 1.00 41.16 544 LYS A C 1
ATOM 4438 O O . LYS A 1 544 ? -35.365 34.709 -11.181 1.00 41.16 544 LYS A O 1
ATOM 4443 N N . ASP A 1 545 ? -34.243 32.777 -10.924 1.00 31.31 545 ASP A N 1
ATOM 4444 C CA . ASP A 1 545 ? -34.689 31.802 -11.924 1.00 31.31 545 ASP A CA 1
ATOM 4445 C C . ASP A 1 545 ? -33.496 31.020 -12.492 1.00 31.31 545 ASP A C 1
ATOM 4447 O O . ASP A 1 545 ? -32.463 31.573 -12.851 1.00 31.31 545 ASP A O 1
ATOM 4451 N N . HIS A 1 546 ? -33.704 29.705 -12.557 1.00 34.50 546 HIS A N 1
ATOM 4452 C CA . HIS A 1 546 ? -33.037 28.709 -13.394 1.00 34.50 546 HIS A CA 1
ATOM 4453 C C . HIS A 1 546 ? -31.499 28.672 -13.451 1.00 34.50 546 HIS A C 1
ATOM 4455 O O . HIS A 1 546 ? -30.865 29.350 -14.251 1.00 34.50 546 HIS A O 1
ATOM 4461 N N . CYS A 1 547 ? -30.922 27.667 -12.783 1.00 24.19 547 CYS A N 1
ATOM 4462 C CA . CYS A 1 547 ? -29.985 26.767 -13.459 1.00 24.19 547 CYS A CA 1
ATOM 4463 C C . CYS A 1 547 ? -29.950 25.390 -12.785 1.00 24.19 547 CYS A C 1
ATOM 4465 O O . CYS A 1 547 ? -29.503 25.227 -11.653 1.00 24.19 547 CYS A O 1
ATOM 4467 N N . VAL A 1 548 ? -30.440 24.403 -13.532 1.00 31.89 548 VAL A N 1
ATOM 4468 C CA . VAL A 1 548 ? -30.129 22.981 -13.399 1.00 31.89 548 VAL A CA 1
ATOM 4469 C C . VAL A 1 548 ? -28.661 22.799 -13.769 1.00 31.89 548 VAL A C 1
ATOM 4471 O O . VAL A 1 548 ? -28.303 23.151 -14.887 1.00 31.89 548 VAL A O 1
ATOM 4474 N N . VAL A 1 549 ? -27.844 22.201 -12.901 1.00 23.64 549 VAL A N 1
ATOM 4475 C CA . VAL A 1 549 ? -26.669 21.433 -13.344 1.00 23.64 549 VAL A CA 1
ATOM 4476 C C . VAL A 1 549 ? -26.521 20.211 -12.438 1.00 23.64 549 VAL A C 1
ATOM 4478 O O . VAL A 1 549 ? -26.282 20.325 -11.238 1.00 23.64 549 VAL A O 1
ATOM 4481 N N . ALA A 1 550 ? -26.738 19.050 -13.048 1.00 22.30 550 ALA A N 1
ATOM 4482 C CA . ALA A 1 550 ? -26.333 17.745 -12.558 1.00 22.30 550 ALA A CA 1
ATOM 4483 C C . ALA A 1 550 ? -24.809 17.573 -12.696 1.00 22.30 550 ALA A C 1
ATOM 4485 O O . ALA A 1 550 ? -24.242 18.147 -13.619 1.00 22.30 550 ALA A O 1
ATOM 4486 N N . ILE A 1 551 ? -24.235 16.777 -11.781 1.00 25.78 551 ILE A N 1
ATOM 4487 C CA . ILE A 1 551 ? -22.985 15.979 -11.847 1.00 25.78 551 ILE A CA 1
ATOM 4488 C C . ILE A 1 551 ? -21.872 16.504 -12.764 1.00 25.78 551 ILE A C 1
ATOM 4490 O O . ILE A 1 551 ? -22.011 16.406 -14.003 1.00 25.78 551 ILE A O 1
#